Protein AF-0000000078791091 (afdb_homodimer)

Radius of gyration: 24.22 Å; Cα contacts (8 Å, |Δi|>4): 946; chains: 2; bounding box: 52×66×66 Å

InterPro domains:
  IPR000281 Helix-turn-helix protein RpiR [PF01418] (6-74)
  IPR000281 Helix-turn-helix protein RpiR [PS51071] (1-77)
  IPR001347 SIS domain [PF01380] (126-255)
  IPR001347 SIS domain [PS51464] (122-268)
  IPR009057 Homedomain-like superfamily [SSF46689] (2-76)
  IPR035472 RpiR-like, SIS domain [cd05013] (117-257)
  IPR036388 Winged helix-like DNA-binding domain superfamily [G3DSA:1.10.10.10] (5-75)
  IPR046348 SIS domain superfamily [SSF53697] (102-279)
  IPR047640 HTH-type transcriptional regulator RpiR-like [PTHR30514] (2-281)

Nearest PDB structures (foldseek):
  4ivn-assembly1_A  TM=6.731E-01  e=7.038E-18  Vibrio vulnificus YJ016
  7en7-assembly1_A  TM=9.344E-01  e=2.696E-12  Escherichia coli K-12
  7en6-assembly1_D  TM=9.124E-01  e=7.069E-11  Escherichia coli
  3sho-assembly1_B  TM=8.754E-01  e=1.525E-08  Sphaerobacter thermophilus DSM 20745
  3fxa-assembly1_D  TM=8.428E-01  e=2.361E-07  Listeria monocytogenes serotype 4b str. F2365

Sequence (578 aa):
MSVEGNYQSTRGELSEAEKKIVDYVLNHTQDVLTMSVYELAKAAGTSPATVSRAAQRLQFNGYNELKMQLAADLNGEVGEINHQEIQKNESLTTIKTKLKTNATRSLAETVDQINENTVQTIIDLIHRSRQILLFGVGASYLSVQNIAQKWSRLGYACHFSDDLNLFLPVAATADPKHTLTWFISNSGESPEAVLGAKLAKKAGLPVVATTKLGSNALTHYANIVIQTSQPMEAPNRFAATQSLHAQFMLIDILYYAYVSRYYDAAKKQTDDSKAAVTAYKEFMRHGFKMSVEGNYQSTRGELSEAEKKIVDYVLNHTQDVLTMSVYELAKAAGTSPATVSRAAQRLQFNGYNELKMQLAADLNGEVGEINHQEIQKNESLTTIKTKLKTNATRSLAETVDQINENTVQTIIDLIHRSRQILLFGVGASYLSVQNIAQKWSRLGYACHFSDDLNLFLPVAATADPKHTLTWFISNSGESPEAVLGAKLAKKAGLPVVATTKLGSNALTHYANIVIQTSQPMEAPNRFAATQSLHAQFMLIDILYYAYVSRYYDAAKKQTDDSKAAVTAYKEFMRHGFK

pLDDT: mean 88.07, std 13.21, range [36.59, 98.94]

Foldseek 3Di:
DALVVLCVVQVVVADPLLVLLSVCCVVVVVVLLVDFLCRSCVVSVHHSLSQQVSCVSSVHLGSVSNNVSSVCVVVVNPPPPCLPDDDPPDDPVVVVVSLVVLQVSQLVNFVSQFDPVLLVVVLVLLVQAQEEEEEDADPCLVLRVVLCVLVVLLVHHYHYDPDCVVRVVCLLPDDQRHYAYEAEDAALEPPSSLVSLQSSVVSVHAYEYEYARDDHSNVVSHPGYRYGHRRPQDPPHDDDRNSSSGSSSVSVVSSVVSCVVVVPSSVVSNVVVVVVVVVVVVCVVVPVD/DALVVLCVVQVVVADPLLVLLSVCCVVVVVVLLVDFLCRSCVVSVHHSLSQQVSCVSSVHLGSVSNNVSSVCVVVVNPPPPCLPDDDPPDDPVVVVVSLVVLQVSQLVNFVSQFDPVLLVVVLVLLVQAQEEEEEDADPCLVLRVVLCVLVVLLVHHYHYDPDCVVRVVPLLPDDQRHYAYEYEDAALEPPSSLVSLQSSVVSVHAYEYEYARDDHSNVVSHPGYRYGHRRPQDPPHDDDRNSSSGSSSVSVVSSVVSCVVVVPSSVVSNVVVVVVVVVVVVCVVVHVD

Secondary structure (DSSP, 8-state):
--HHHHHHHHGGGS-HHHHHHHHHHHHTHHHHTT--HHHHHHHHTS-HHHHHHHHHHTT-SSHHHHHHHHHHHHHT-----------TT--HHHHHHHHHHHHHHHHHHHHHH--HHHHHHHHHHHHH-SEEEEEE-TTHHHHHHHHHHHHHTTT-EEEEES-HHHHHHHHHHS-TTTEEEEEE-SSS--HHHHHHHHHHHHTT--EEEEEESS--HHHHT-SEEEEE------TT--S--HHHHHHHHHHHHHHHHHHHHTHHHHHHHHHHHHHHHHHHHHHHHH---/--HHHHHHHHGGGS-HHHHHHHHHHHHTHHHHTT--HHHHHHHHTS-HHHHHHHHHHTT-SSHHHHHHHHHHHHTT-----------TT--HHHHHHHHHHHHHHHHHHHHHH--HHHHHHHHHHHHH-SEEEEEE-TTHHHHHHHHHHHHHTTT-EEEEES-HHHHHHHHHTS-TTTEEEEEE-SSS--HHHHHHHHHHHHTT--EEEEEESS--HHHHT-SEEEEE------TT--S--HHHHHHHHHHHHHHHHHHHHTHHHHHHHHHHHHHHHHHHHHHHHH---

Structure (mmCIF, N/CA/C/O backbone):
data_AF-0000000078791091-model_v1
#
loop_
_entity.id
_entity.type
_entity.pdbx_description
1 polymer 'Transcriptional regulator, RpiR family'
#
loop_
_atom_site.group_PDB
_atom_site.id
_atom_site.type_symbol
_atom_site.label_atom_id
_atom_site.label_alt_id
_atom_site.label_comp_id
_atom_site.label_asym_id
_atom_site.label_entity_id
_atom_site.label_seq_id
_atom_site.pdbx_PDB_ins_code
_atom_site.Cartn_x
_atom_site.Cartn_y
_atom_site.Cartn_z
_atom_site.occupancy
_atom_site.B_iso_or_equiv
_atom_site.auth_seq_id
_atom_site.auth_comp_id
_atom_site.auth_asym_id
_atom_site.auth_atom_id
_atom_site.pdbx_PDB_model_num
ATOM 1 N N . MET A 1 1 ? -22.812 17.25 -14.039 1 58.47 1 MET A N 1
ATOM 2 C CA . MET A 1 1 ? -22.984 18.688 -14.156 1 58.47 1 MET A CA 1
ATOM 3 C C . MET A 1 1 ? -21.656 19.391 -14.406 1 58.47 1 MET A C 1
ATOM 5 O O . MET A 1 1 ? -20.609 18.938 -13.922 1 58.47 1 MET A O 1
ATOM 9 N N . SER A 1 2 ? -21.703 20.375 -15.289 1 71.69 2 SER A N 1
ATOM 10 C CA . SER A 1 2 ? -20.516 21.141 -15.641 1 71.69 2 SER A CA 1
ATOM 11 C C . SER A 1 2 ? -19.969 21.906 -14.438 1 71.69 2 SER A C 1
ATOM 13 O O . SER A 1 2 ? -20.641 22.047 -13.43 1 71.69 2 SER A O 1
ATOM 15 N N . VAL A 1 3 ? -18.703 22.234 -14.5 1 82.69 3 VAL A N 1
ATOM 16 C CA . VAL A 1 3 ? -18.109 23.031 -13.422 1 82.69 3 VAL A CA 1
ATOM 17 C C . VAL A 1 3 ? -18.906 24.312 -13.219 1 82.69 3 VAL A C 1
ATOM 19 O O . VAL A 1 3 ? -19.219 24.688 -12.078 1 82.69 3 VAL A O 1
ATOM 22 N N . GLU A 1 4 ? -19.328 24.906 -14.367 1 79.44 4 GLU A N 1
ATOM 23 C CA . GLU A 1 4 ? -20.125 26.125 -14.297 1 79.44 4 GLU A CA 1
ATOM 24 C C . GLU A 1 4 ? -21.5 25.844 -13.695 1 79.44 4 GLU A C 1
ATOM 26 O O . GLU A 1 4 ? -22.016 26.656 -12.898 1 79.44 4 GLU A O 1
ATOM 31 N N . GLY A 1 5 ? -22.031 24.703 -14.164 1 75.19 5 GLY A N 1
ATOM 32 C CA . GLY A 1 5 ? -23.312 24.328 -13.586 1 75.19 5 GLY A CA 1
ATOM 33 C C . GLY A 1 5 ? -23.25 24.141 -12.078 1 75.19 5 GLY A C 1
ATOM 34 O O . GLY A 1 5 ? -24.109 24.656 -11.359 1 75.19 5 GLY A O 1
ATOM 35 N N . ASN A 1 6 ? -22.25 23.469 -11.664 1 79.81 6 ASN A N 1
ATOM 36 C CA . ASN A 1 6 ? -22.062 23.25 -10.234 1 79.81 6 ASN A CA 1
ATOM 37 C C . ASN A 1 6 ? -21.828 24.562 -9.492 1 79.81 6 ASN A C 1
ATOM 39 O O . ASN A 1 6 ? -22.328 24.734 -8.375 1 79.81 6 ASN A O 1
ATOM 43 N N . TYR A 1 7 ? -21.094 25.453 -10.102 1 81.81 7 TYR A N 1
ATOM 44 C CA . TYR A 1 7 ? -20.812 26.766 -9.516 1 81.81 7 TYR A CA 1
ATOM 45 C C . TYR A 1 7 ? -22.109 27.562 -9.336 1 81.81 7 TYR A C 1
ATOM 47 O O . TYR A 1 7 ? -22.344 28.125 -8.258 1 81.81 7 TYR A O 1
ATOM 55 N N . GLN A 1 8 ? -22.906 27.562 -10.297 1 76.25 8 GLN A N 1
ATOM 56 C CA . GLN A 1 8 ? -24.156 28.312 -10.234 1 76.25 8 GLN A CA 1
ATOM 57 C C . GLN A 1 8 ? -25.078 27.75 -9.141 1 76.25 8 GLN A C 1
ATOM 59 O O . GLN A 1 8 ? -25.766 28.5 -8.461 1 76.25 8 GLN A O 1
ATOM 64 N N . SER A 1 9 ? -25 26.453 -9.047 1 73.62 9 SER A N 1
ATOM 65 C CA . SER A 1 9 ? -25.875 25.781 -8.086 1 73.62 9 SER A CA 1
ATOM 66 C C . SER A 1 9 ? -25.375 25.969 -6.656 1 73.62 9 SER A C 1
ATOM 68 O O . SER A 1 9 ? -26.156 25.875 -5.707 1 73.62 9 SER A O 1
ATOM 70 N N . THR A 1 10 ? -24.047 26.281 -6.5 1 77.12 10 THR A N 1
ATOM 71 C CA . THR A 1 10 ? -23.469 26.297 -5.16 1 77.12 10 THR A CA 1
ATOM 72 C C . THR A 1 10 ? -22.922 27.688 -4.82 1 77.12 10 THR A C 1
ATOM 74 O O . THR A 1 10 ? -22.25 27.859 -3.803 1 77.12 10 THR A O 1
ATOM 77 N N . ARG A 1 11 ? -23.141 28.625 -5.617 1 77.44 11 ARG A N 1
ATOM 78 C CA . ARG A 1 11 ? -22.531 29.938 -5.551 1 77.44 11 ARG A CA 1
ATOM 79 C C . ARG A 1 11 ? -22.766 30.578 -4.188 1 77.44 11 ARG A C 1
ATOM 81 O O . ARG A 1 11 ? -21.875 31.25 -3.641 1 77.44 11 ARG A O 1
ATOM 88 N N . GLY A 1 12 ? -23.891 30.375 -3.645 1 76.94 12 GLY A N 1
ATOM 89 C CA . GLY A 1 12 ? -24.25 30.953 -2.365 1 76.94 12 GLY A CA 1
ATOM 90 C C . GLY A 1 12 ? -23.516 30.344 -1.193 1 76.94 12 GLY A C 1
ATOM 91 O O . GLY A 1 12 ? -23.438 30.938 -0.117 1 76.94 12 GLY A O 1
ATOM 92 N N . GLU A 1 13 ? -22.953 29.25 -1.399 1 78.56 13 GLU A N 1
ATOM 93 C CA . GLU A 1 13 ? -22.297 28.516 -0.317 1 78.56 13 GLU A CA 1
ATOM 94 C C . GLU A 1 13 ? -20.797 28.734 -0.322 1 78.56 13 GLU A C 1
ATOM 96 O O . GLU A 1 13 ? -20.094 28.328 0.603 1 78.56 13 GLU A O 1
ATOM 101 N N . LEU A 1 14 ? -20.312 29.438 -1.308 1 86.12 14 LEU A N 1
ATOM 102 C CA . LEU A 1 14 ? -18.875 29.625 -1.462 1 86.12 14 LEU A CA 1
ATOM 103 C C . LEU A 1 14 ? -18.406 30.875 -0.735 1 86.12 14 LEU A C 1
ATOM 105 O O . LEU A 1 14 ? -19.094 31.906 -0.748 1 86.12 14 LEU A O 1
ATOM 109 N N . SER A 1 15 ? -17.328 30.75 -0.074 1 88.19 15 SER A N 1
ATOM 110 C CA . SER A 1 15 ? -16.672 31.938 0.47 1 88.19 15 SER A CA 1
ATOM 111 C C . SER A 1 15 ? -16.141 32.844 -0.643 1 88.19 15 SER A C 1
ATOM 113 O O . SER A 1 15 ? -16.078 32.406 -1.804 1 88.19 15 SER A O 1
ATOM 115 N N . GLU A 1 16 ? -15.852 34.062 -0.206 1 89.69 16 GLU A N 1
ATOM 116 C CA . GLU A 1 16 ? -15.312 35 -1.184 1 89.69 16 GLU A CA 1
ATOM 117 C C . GLU A 1 16 ? -14.023 34.469 -1.811 1 89.69 16 GLU A C 1
ATOM 119 O O . GLU A 1 16 ? -13.812 34.594 -3.018 1 89.69 16 GLU A O 1
ATOM 124 N N . ALA A 1 17 ? -13.242 33.875 -0.992 1 89.69 17 ALA A N 1
ATOM 125 C CA . ALA A 1 17 ? -11.992 33.312 -1.485 1 89.69 17 ALA A CA 1
ATOM 126 C C . ALA A 1 17 ? -12.25 32.156 -2.445 1 89.69 17 ALA A C 1
ATOM 128 O O . ALA A 1 17 ? -11.578 32.031 -3.469 1 89.69 17 ALA A O 1
ATOM 129 N N . GLU A 1 18 ? -13.195 31.375 -2.18 1 91.62 18 GLU A N 1
ATOM 130 C CA . GLU A 1 18 ? -13.562 30.25 -3.033 1 91.62 18 GLU A CA 1
ATOM 131 C C . GLU A 1 18 ? -14.156 30.734 -4.355 1 91.62 18 GLU A C 1
ATOM 133 O O . GLU A 1 18 ? -13.883 30.156 -5.41 1 91.62 18 GLU A O 1
ATOM 138 N N . LYS A 1 19 ? -14.922 31.75 -4.195 1 90.38 19 LYS A N 1
ATOM 139 C CA . LYS A 1 19 ? -15.484 32.344 -5.406 1 90.38 19 LYS A CA 1
ATOM 140 C C . LYS A 1 19 ? -14.391 32.812 -6.344 1 90.38 19 LYS A C 1
ATOM 142 O O . LYS A 1 19 ? -14.484 32.656 -7.562 1 90.38 19 LYS A O 1
ATOM 147 N N . LYS A 1 20 ? -13.438 33.375 -5.777 1 91.19 20 LYS A N 1
ATOM 148 C CA . LYS A 1 20 ? -12.312 33.875 -6.57 1 91.19 20 LYS A CA 1
ATOM 149 C C . LYS A 1 20 ? -11.664 32.719 -7.348 1 91.19 20 LYS A C 1
ATOM 151 O O . LYS A 1 20 ? -11.305 32.875 -8.516 1 91.19 20 LYS A O 1
ATOM 156 N N . ILE A 1 21 ? -11.516 31.656 -6.73 1 92.62 21 ILE A N 1
ATOM 157 C CA . ILE A 1 21 ? -10.914 30.484 -7.348 1 92.62 21 ILE A CA 1
ATOM 158 C C . ILE A 1 21 ? -11.781 30.016 -8.516 1 92.62 21 ILE A C 1
ATOM 160 O O . ILE A 1 21 ? -11.273 29.781 -9.617 1 92.62 21 ILE A O 1
ATOM 164 N N . VAL A 1 22 ? -13.023 29.844 -8.211 1 90.19 22 VAL A N 1
ATOM 165 C CA . VAL A 1 22 ? -13.938 29.328 -9.219 1 90.19 22 VAL A CA 1
ATOM 166 C C . VAL A 1 22 ? -13.992 30.297 -10.406 1 90.19 22 VAL A C 1
ATOM 168 O O . VAL A 1 22 ? -14 29.875 -11.562 1 90.19 22 VAL A O 1
ATOM 171 N N . ASP A 1 23 ? -14.047 31.562 -10.07 1 89.69 23 ASP A N 1
ATOM 172 C CA . ASP A 1 23 ? -14.023 32.594 -11.125 1 89.69 23 ASP A CA 1
ATOM 173 C C . ASP A 1 23 ? -12.766 32.438 -11.977 1 89.69 23 ASP A C 1
ATOM 175 O O . ASP A 1 23 ? -12.836 32.531 -13.211 1 89.69 23 ASP A O 1
ATOM 179 N N . TYR A 1 24 ? -11.734 32.281 -11.297 1 92.31 24 TYR A N 1
ATOM 180 C CA . TYR A 1 24 ? -10.484 32.094 -12.039 1 92.31 24 TYR A CA 1
ATOM 181 C C . TYR A 1 24 ? -10.539 30.875 -12.93 1 92.31 24 TYR A C 1
ATOM 183 O O . TYR A 1 24 ? -10.148 30.922 -14.094 1 92.31 24 TYR A O 1
ATOM 191 N N . VAL A 1 25 ? -10.977 29.75 -12.359 1 91.31 25 VAL A N 1
ATOM 192 C CA . VAL A 1 25 ? -11.078 28.484 -13.062 1 91.31 25 VAL A CA 1
ATOM 193 C C . VAL A 1 25 ? -11.938 28.641 -14.312 1 91.31 25 VAL A C 1
ATOM 195 O O . VAL A 1 25 ? -11.57 28.172 -15.391 1 91.31 25 VAL A O 1
ATOM 198 N N . LEU A 1 26 ? -12.992 29.312 -14.148 1 86.81 26 LEU A N 1
ATOM 199 C CA . LEU A 1 26 ? -13.945 29.438 -15.242 1 86.81 26 LEU A CA 1
ATOM 200 C C . LEU A 1 26 ? -13.445 30.453 -16.281 1 86.81 26 LEU A C 1
ATOM 202 O O . LEU A 1 26 ? -13.711 30.297 -17.469 1 86.81 26 LEU A O 1
ATOM 206 N N . ASN A 1 27 ? -12.703 31.406 -15.828 1 87.56 27 ASN A N 1
ATOM 207 C CA . ASN A 1 27 ? -12.234 32.469 -16.719 1 87.56 27 ASN A CA 1
ATOM 208 C C . ASN A 1 27 ? -10.914 32.062 -17.391 1 87.56 27 ASN A C 1
ATOM 210 O O . ASN A 1 27 ? -10.539 32.656 -18.422 1 87.56 27 ASN A O 1
ATOM 214 N N . HIS A 1 28 ? -10.188 31.156 -16.812 1 88.25 28 HIS A N 1
ATOM 215 C CA . HIS A 1 28 ? -8.898 30.719 -17.344 1 88.25 28 HIS A CA 1
ATOM 216 C C . HIS A 1 28 ? -8.852 29.203 -17.484 1 88.25 28 HIS A C 1
ATOM 218 O O . HIS A 1 28 ? -7.898 28.562 -17.047 1 88.25 28 HIS A O 1
ATOM 224 N N . THR A 1 29 ? -9.898 28.656 -18.016 1 84 29 THR A N 1
ATOM 225 C CA . THR A 1 29 ? -10.141 27.219 -18.094 1 84 29 THR A CA 1
ATOM 226 C C . THR A 1 29 ? -8.945 26.5 -18.719 1 84 29 THR A C 1
ATOM 228 O O . THR A 1 29 ? -8.438 25.531 -18.172 1 84 29 THR A O 1
ATOM 231 N N . GLN A 1 30 ? -8.422 27 -19.781 1 77.5 30 GLN A N 1
ATOM 232 C CA . GLN A 1 30 ? -7.328 26.359 -20.5 1 77.5 30 GLN A CA 1
ATOM 233 C C . GLN A 1 30 ? -6.047 26.359 -19.672 1 77.5 30 GLN A C 1
ATOM 235 O O . GLN A 1 30 ? -5.324 25.359 -19.641 1 77.5 30 GLN A O 1
ATOM 240 N N . ASP A 1 31 ? -5.809 27.453 -19.047 1 84.88 31 ASP A N 1
ATOM 241 C CA . ASP A 1 31 ? -4.617 27.562 -18.219 1 84.88 31 ASP A CA 1
ATOM 242 C C . ASP A 1 31 ? -4.699 26.625 -17.016 1 84.88 31 ASP A C 1
ATOM 244 O O . ASP A 1 31 ? -3.719 25.969 -16.672 1 84.88 31 ASP A O 1
ATOM 248 N N . VAL A 1 32 ? -5.891 26.578 -16.469 1 87.06 32 VAL A N 1
ATOM 249 C CA . VAL A 1 32 ? -6.102 25.828 -15.242 1 87.06 32 VAL A CA 1
ATOM 250 C C . VAL A 1 32 ? -5.859 24.344 -15.492 1 87.06 32 VAL A C 1
ATOM 252 O O . VAL A 1 32 ? -5.352 23.625 -14.625 1 87.06 32 VAL A O 1
ATOM 255 N N . LEU A 1 33 ? -6.098 23.953 -16.688 1 78.06 33 LEU A N 1
ATOM 256 C CA . LEU A 1 33 ? -5.961 22.547 -17.031 1 78.06 33 LEU A CA 1
ATOM 257 C C . LEU A 1 33 ? -4.508 22.094 -16.906 1 78.06 33 LEU A C 1
ATOM 259 O O . LEU A 1 33 ? -4.234 20.906 -16.688 1 78.06 33 LEU A O 1
ATOM 263 N N . THR A 1 34 ? -3.619 23.047 -16.875 1 72.25 34 THR A N 1
ATOM 264 C CA . THR A 1 34 ? -2.203 22.719 -16.797 1 72.25 34 THR A CA 1
ATOM 265 C C . THR A 1 34 ? -1.631 23.109 -15.445 1 72.25 34 THR A C 1
ATOM 267 O O . THR A 1 34 ? -0.445 22.891 -15.18 1 72.25 34 THR A O 1
ATOM 270 N N . MET A 1 35 ? -2.477 23.641 -14.594 1 78.38 35 MET A N 1
ATOM 271 C CA . MET A 1 35 ? -2.004 24.141 -13.305 1 78.38 35 MET A CA 1
ATOM 272 C C . MET A 1 35 ? -2.09 23.062 -12.234 1 78.38 35 MET A C 1
ATOM 274 O O . MET A 1 35 ? -3.051 22.297 -12.195 1 78.38 35 MET A O 1
ATOM 278 N N . SER A 1 36 ? -1.01 23.062 -11.508 1 77.38 36 SER A N 1
ATOM 279 C CA . SER A 1 36 ? -1.135 22.344 -10.242 1 77.38 36 SER A CA 1
ATOM 280 C C . SER A 1 36 ? -2.02 23.094 -9.258 1 77.38 36 SER A C 1
ATOM 282 O O . SER A 1 36 ? -2.369 24.266 -9.492 1 77.38 36 SER A O 1
ATOM 284 N N . VAL A 1 37 ? -2.396 22.344 -8.195 1 82 37 VAL A N 1
ATOM 285 C CA . VAL A 1 37 ? -3.201 22.969 -7.148 1 82 37 VAL A CA 1
ATOM 286 C C . VAL A 1 37 ? -2.459 24.172 -6.578 1 82 37 VAL A C 1
ATOM 288 O O . VAL A 1 37 ? -3.068 25.203 -6.277 1 82 37 VAL A O 1
ATOM 291 N N . TYR A 1 38 ? -1.165 24.047 -6.484 1 78.94 38 TYR A N 1
ATOM 292 C CA . TYR A 1 38 ? -0.345 25.141 -5.957 1 78.94 38 TYR A CA 1
ATOM 293 C C . TYR A 1 38 ? -0.32 26.312 -6.918 1 78.94 38 TYR A C 1
ATOM 295 O O . TYR A 1 38 ? -0.444 27.469 -6.5 1 78.94 38 TYR A O 1
ATOM 303 N N . GLU A 1 39 ? -0.221 26.016 -8.125 1 81.38 39 GLU A N 1
ATOM 304 C CA . GLU A 1 39 ? -0.18 27.062 -9.141 1 81.38 39 GLU A CA 1
ATOM 305 C C . GLU A 1 39 ? -1.512 27.797 -9.219 1 81.38 39 GLU A C 1
ATOM 307 O O . GLU A 1 39 ? -1.539 29.031 -9.336 1 81.38 39 GLU A O 1
ATOM 312 N N . LEU A 1 40 ? -2.584 27.047 -9.141 1 89.31 40 LEU A N 1
ATOM 313 C CA . LEU A 1 40 ? -3.895 27.672 -9.148 1 89.31 40 LEU A CA 1
ATOM 314 C C . LEU A 1 40 ? -4.086 28.547 -7.918 1 89.31 40 LEU A C 1
ATOM 316 O O . LEU A 1 40 ? -4.602 29.672 -8.016 1 89.31 40 LEU A O 1
ATOM 320 N N . ALA A 1 41 ? -3.635 28.016 -6.812 1 89.56 41 ALA A N 1
ATOM 321 C CA . ALA A 1 41 ? -3.74 28.766 -5.574 1 89.56 41 ALA A CA 1
ATOM 322 C C . ALA A 1 41 ? -3 30.109 -5.684 1 89.56 41 ALA A C 1
ATOM 324 O O . ALA A 1 41 ? -3.547 31.156 -5.348 1 89.56 41 ALA A O 1
ATOM 325 N N . LYS A 1 42 ? -1.871 30.016 -6.176 1 87.88 42 LYS A N 1
ATOM 326 C CA . LYS A 1 42 ? -1.057 31.203 -6.367 1 87.88 42 LYS A CA 1
ATOM 327 C C . LYS A 1 42 ? -1.716 32.188 -7.352 1 87.88 42 LYS A C 1
ATOM 329 O O . LYS A 1 42 ? -1.794 33.375 -7.09 1 87.88 42 LYS A O 1
ATOM 334 N N . ALA A 1 43 ? -2.193 31.688 -8.367 1 89.69 43 ALA A N 1
ATOM 335 C CA . ALA A 1 43 ? -2.803 32.5 -9.422 1 89.69 43 ALA A CA 1
ATOM 336 C C . ALA A 1 43 ? -4.074 33.188 -8.922 1 89.69 43 ALA A C 1
ATOM 338 O O . ALA A 1 43 ? -4.375 34.312 -9.312 1 89.69 43 ALA A O 1
ATOM 339 N N . ALA A 1 44 ? -4.773 32.469 -8.055 1 90.88 44 ALA A N 1
ATOM 340 C CA . ALA A 1 44 ? -6.039 33 -7.543 1 90.88 44 ALA A CA 1
ATOM 341 C C . ALA A 1 44 ? -5.824 33.781 -6.258 1 90.88 44 ALA A C 1
ATOM 343 O O . ALA A 1 44 ? -6.77 34.344 -5.703 1 90.88 44 ALA A O 1
ATOM 344 N N . GLY A 1 45 ? -4.602 33.812 -5.777 1 89.19 45 GLY A N 1
ATOM 345 C CA . GLY A 1 45 ? -4.289 34.531 -4.566 1 89.19 45 GLY A CA 1
ATOM 346 C C . GLY A 1 45 ? -4.832 33.875 -3.311 1 89.19 45 GLY A C 1
ATOM 347 O O . GLY A 1 45 ? -5.336 34.562 -2.418 1 89.19 45 GLY A O 1
ATOM 348 N N . THR A 1 46 ? -4.875 32.625 -3.438 1 89.12 46 THR A N 1
ATOM 349 C CA . THR A 1 46 ? -5.41 31.875 -2.301 1 89.12 46 THR A CA 1
ATOM 350 C C . THR A 1 46 ? -4.449 30.766 -1.887 1 89.12 46 THR A C 1
ATOM 352 O O . THR A 1 46 ? -3.256 30.828 -2.184 1 89.12 46 THR A O 1
ATOM 355 N N . SER A 1 47 ? -4.938 29.75 -1.103 1 85 47 SER A N 1
ATOM 356 C CA . SER A 1 47 ? -4.141 28.609 -0.642 1 85 47 SER A CA 1
ATOM 357 C C . SER A 1 47 ? -4.594 27.312 -1.297 1 85 47 SER A C 1
ATOM 359 O O . SER A 1 47 ? -5.73 27.203 -1.766 1 85 47 SER A O 1
ATOM 361 N N . PRO A 1 48 ? -3.633 26.406 -1.432 1 83 48 PRO A N 1
ATOM 362 C CA . PRO A 1 48 ? -4.043 25.109 -1.948 1 83 48 PRO A CA 1
ATOM 363 C C . PRO A 1 48 ? -5.23 24.516 -1.186 1 83 48 PRO A C 1
ATOM 365 O O . PRO A 1 48 ? -6.109 23.891 -1.789 1 83 48 PRO A O 1
ATOM 368 N N . ALA A 1 49 ? -5.27 24.812 0.105 1 79.5 49 ALA A N 1
ATOM 369 C CA . ALA A 1 49 ? -6.406 24.344 0.898 1 79.5 49 ALA A CA 1
ATOM 370 C C . ALA A 1 49 ? -7.707 24.984 0.426 1 79.5 49 ALA A C 1
ATOM 372 O O . ALA A 1 49 ? -8.742 24.328 0.353 1 79.5 49 ALA A O 1
ATOM 373 N N . THR A 1 50 ? -7.629 26.188 0.111 1 86.25 50 THR A N 1
ATOM 374 C CA . THR A 1 50 ? -8.797 26.906 -0.374 1 86.25 50 THR A CA 1
ATOM 375 C C . THR A 1 50 ? -9.234 26.391 -1.737 1 86.25 50 THR A C 1
ATOM 377 O O . THR A 1 50 ? -10.43 26.297 -2.018 1 86.25 50 THR A O 1
ATOM 380 N N . VAL A 1 51 ? -8.281 26.031 -2.582 1 89.06 51 VAL A N 1
ATOM 381 C CA . VAL A 1 51 ? -8.602 25.453 -3.883 1 89.06 51 VAL A CA 1
ATOM 382 C C . VAL A 1 51 ? -9.344 24.141 -3.691 1 89.06 51 VAL A C 1
ATOM 384 O O . VAL A 1 51 ? -10.375 23.906 -4.32 1 89.06 51 VAL A O 1
ATOM 387 N N . SER A 1 52 ? -8.812 23.375 -2.832 1 82.56 52 SER A N 1
ATOM 388 C CA . SER A 1 52 ? -9.43 22.094 -2.555 1 82.56 52 SER A CA 1
ATOM 389 C C . SER A 1 52 ? -10.844 22.25 -2.002 1 82.56 52 SER A C 1
ATOM 391 O O . SER A 1 52 ? -11.758 21.531 -2.4 1 82.56 52 SER A O 1
ATOM 393 N N . ARG A 1 53 ? -11.062 23.203 -1.151 1 81.56 53 ARG A N 1
ATOM 394 C CA . ARG A 1 53 ? -12.383 23.484 -0.595 1 81.56 53 ARG A CA 1
ATOM 395 C C . ARG A 1 53 ? -13.344 23.969 -1.676 1 81.56 53 ARG A C 1
ATOM 397 O O . ARG A 1 53 ? -14.508 23.578 -1.701 1 81.56 53 ARG A O 1
ATOM 404 N N . ALA A 1 54 ? -12.828 24.844 -2.488 1 88.06 54 ALA A N 1
ATOM 405 C CA . ALA A 1 54 ? -13.656 25.344 -3.592 1 88.06 54 ALA A CA 1
ATOM 406 C C . ALA A 1 54 ? -14.125 24.188 -4.477 1 88.06 54 ALA A C 1
ATOM 408 O O . ALA A 1 54 ? -15.297 24.141 -4.855 1 88.06 54 ALA A O 1
ATOM 409 N N . ALA A 1 55 ? -13.188 23.344 -4.73 1 86.69 55 ALA A N 1
ATOM 410 C CA . ALA A 1 55 ? -13.539 22.203 -5.559 1 86.69 55 ALA A CA 1
ATOM 411 C C . ALA A 1 55 ? -14.609 21.344 -4.891 1 86.69 55 ALA A C 1
ATOM 413 O O . ALA A 1 55 ? -15.578 20.922 -5.535 1 86.69 55 ALA A O 1
ATOM 414 N N . GLN A 1 56 ? -14.508 21.141 -3.602 1 80.56 56 GLN A N 1
ATOM 415 C CA . GLN A 1 56 ? -15.469 20.344 -2.846 1 80.56 56 GLN A CA 1
ATOM 416 C C . GLN A 1 56 ? -16.844 21.016 -2.814 1 80.56 56 GLN A C 1
ATOM 418 O O . GLN A 1 56 ? -17.859 20.359 -2.98 1 80.56 56 GLN A O 1
ATOM 423 N N . ARG A 1 57 ? -16.766 22.203 -2.59 1 80.31 57 ARG A N 1
ATOM 424 C CA . ARG A 1 57 ? -18.016 22.953 -2.568 1 80.31 57 ARG A CA 1
ATOM 425 C C . ARG A 1 57 ? -18.719 22.906 -3.924 1 80.31 57 ARG A C 1
ATOM 427 O O . ARG A 1 57 ? -19.953 22.922 -3.998 1 80.31 57 ARG A O 1
ATOM 434 N N . LEU A 1 58 ? -17.922 22.766 -4.926 1 80.94 58 LEU A N 1
ATOM 435 C CA . LEU A 1 58 ? -18.453 22.625 -6.277 1 80.94 58 LEU A CA 1
ATOM 436 C C . LEU A 1 58 ? -18.859 21.188 -6.555 1 80.94 58 LEU A C 1
ATOM 438 O O . LEU A 1 58 ? -19.125 20.812 -7.699 1 80.94 58 LEU A O 1
ATOM 442 N N . GLN A 1 59 ? -18.719 20.406 -5.535 1 70.81 59 GLN A N 1
ATOM 443 C CA . GLN A 1 59 ? -19.188 19.016 -5.57 1 70.81 59 GLN A CA 1
ATOM 444 C C . GLN A 1 59 ? -18.219 18.125 -6.348 1 70.81 59 GLN A C 1
ATOM 446 O O . GLN A 1 59 ? -18.641 17.219 -7.051 1 70.81 59 GLN A O 1
ATOM 451 N N . PHE A 1 60 ? -17.078 18.703 -6.375 1 76.94 60 PHE A N 1
ATOM 452 C CA . PHE A 1 60 ? -16 17.859 -6.895 1 76.94 60 PHE A CA 1
ATOM 453 C C . PHE A 1 60 ? -15.164 17.297 -5.758 1 76.94 60 PHE A C 1
ATOM 455 O O . PHE A 1 60 ? -15.016 17.922 -4.711 1 76.94 60 PHE A O 1
ATOM 462 N N . ASN A 1 61 ? -14.695 16.156 -6.02 1 63.66 61 ASN A N 1
ATOM 463 C CA . ASN A 1 61 ? -13.922 15.508 -4.969 1 63.66 61 ASN A CA 1
ATOM 464 C C . ASN A 1 61 ? -12.57 16.188 -4.758 1 63.66 61 ASN A C 1
ATOM 466 O O . ASN A 1 61 ? -11.891 15.914 -3.768 1 63.66 61 ASN A O 1
ATOM 470 N N . GLY A 1 62 ? -12.156 17.047 -5.66 1 71.81 62 GLY A N 1
ATOM 471 C CA . GLY A 1 62 ? -10.891 17.766 -5.609 1 71.81 62 GLY A CA 1
ATOM 472 C C . GLY A 1 62 ? -10.602 18.547 -6.875 1 71.81 62 GLY A C 1
ATOM 473 O O . GLY A 1 62 ? -11.438 18.609 -7.781 1 71.81 62 GLY A O 1
ATOM 474 N N . TYR A 1 63 ? -9.438 19.172 -6.785 1 80.81 63 TYR A N 1
ATOM 475 C CA . TYR A 1 63 ? -9.031 20.031 -7.891 1 80.81 63 TYR A CA 1
ATOM 476 C C . TYR A 1 63 ? -8.883 19.234 -9.18 1 80.81 63 TYR A C 1
ATOM 478 O O . TYR A 1 63 ? -9.273 19.688 -10.25 1 80.81 63 TYR A O 1
ATOM 486 N N . ASN A 1 64 ? -8.398 18.047 -9.016 1 72.06 64 ASN A N 1
ATOM 487 C CA . ASN A 1 64 ? -8.195 17.25 -10.227 1 72.06 64 ASN A CA 1
ATOM 488 C C . ASN A 1 64 ? -9.523 16.906 -10.898 1 72.06 64 ASN A C 1
ATOM 490 O O . ASN A 1 64 ? -9.641 16.984 -12.117 1 72.06 64 ASN A O 1
ATOM 494 N N . GLU A 1 65 ? -10.492 16.469 -10.039 1 72.31 65 GLU A N 1
ATOM 495 C CA . GLU A 1 65 ? -11.812 16.219 -10.609 1 72.31 65 GLU A CA 1
ATOM 496 C C . GLU A 1 65 ? -12.391 17.484 -11.234 1 72.31 65 GLU A C 1
ATOM 498 O O . GLU A 1 65 ? -13.016 17.422 -12.297 1 72.31 65 GLU A O 1
ATOM 503 N N . LEU A 1 66 ? -12.234 18.531 -10.453 1 81 66 LEU A N 1
ATOM 504 C CA . LEU A 1 66 ? -12.664 19.812 -11 1 81 66 LEU A CA 1
ATOM 505 C C . LEU A 1 66 ? -12.016 20.062 -12.359 1 81 66 LEU A C 1
ATOM 507 O O . LEU A 1 66 ? -12.695 20.438 -13.32 1 81 66 LEU A O 1
ATOM 511 N N . LYS A 1 67 ? -10.766 19.734 -12.375 1 79.75 67 LYS A N 1
ATOM 512 C CA . LYS A 1 67 ? -10.023 19.938 -13.617 1 79.75 67 LYS A CA 1
ATOM 513 C C . LYS A 1 67 ? -10.531 19 -14.719 1 79.75 67 LYS A C 1
ATOM 515 O O . LYS A 1 67 ? -10.688 19.422 -15.867 1 79.75 67 LYS A O 1
ATOM 520 N N . MET A 1 68 ? -10.727 17.812 -14.375 1 72.31 68 MET A N 1
ATOM 521 C CA . MET A 1 68 ? -11.234 16.844 -15.344 1 72.31 68 MET A CA 1
ATOM 522 C C . MET A 1 68 ? -12.594 17.266 -15.883 1 72.31 68 MET A C 1
ATOM 524 O O . MET A 1 68 ? -12.836 17.203 -17.078 1 72.31 68 MET A O 1
ATOM 528 N N . GLN A 1 69 ? -13.414 17.531 -14.859 1 74.25 69 GLN A N 1
ATOM 529 C CA . GLN A 1 69 ? -14.719 18.016 -15.297 1 74.25 69 GLN A CA 1
ATOM 530 C C . GLN A 1 69 ? -14.586 19.266 -16.156 1 74.25 69 GLN A C 1
ATOM 532 O O . GLN A 1 69 ? -15.32 19.438 -17.141 1 74.25 69 GLN A O 1
ATOM 537 N N . LEU A 1 70 ? -13.719 20.047 -15.75 1 80.44 70 LEU A N 1
ATOM 538 C CA . LEU A 1 70 ? -13.453 21.266 -16.516 1 80.44 70 LEU A CA 1
ATOM 539 C C . LEU A 1 70 ? -13.031 20.938 -17.938 1 80.44 70 LEU A C 1
ATOM 541 O O . LEU A 1 70 ? -13.492 21.562 -18.891 1 80.44 70 LEU A O 1
ATOM 545 N N . ALA A 1 71 ? -12.156 19.969 -18.078 1 72.5 71 ALA A N 1
ATOM 546 C CA . ALA A 1 71 ? -11.719 19.516 -19.391 1 72.5 71 ALA A CA 1
ATOM 547 C C . ALA A 1 71 ? -12.883 18.953 -20.203 1 72.5 71 ALA A C 1
ATOM 549 O O . ALA A 1 71 ? -13.016 19.234 -21.406 1 72.5 71 ALA A O 1
ATOM 550 N N . ALA A 1 72 ? -13.609 18.078 -19.469 1 69.25 72 ALA A N 1
ATOM 551 C CA . ALA A 1 72 ? -14.789 17.516 -20.109 1 69.25 72 ALA A CA 1
ATOM 552 C C . ALA A 1 72 ? -15.742 18.609 -20.578 1 69.25 72 ALA A C 1
ATOM 554 O O . ALA A 1 72 ? -16.281 18.547 -21.688 1 69.25 72 ALA A O 1
ATOM 555 N N . ASP A 1 73 ? -15.984 19.469 -19.672 1 72.06 73 ASP A N 1
ATOM 556 C CA . ASP A 1 73 ? -16.859 20.594 -20 1 72.06 73 ASP A CA 1
ATOM 557 C C . ASP A 1 73 ? -16.359 21.344 -21.219 1 72.06 73 ASP A C 1
ATOM 559 O O . ASP A 1 73 ? -17.156 21.812 -22.047 1 72.06 73 ASP A O 1
ATOM 563 N N . LEU A 1 74 ? -15.102 21.469 -21.234 1 68.25 74 LEU A N 1
ATOM 564 C CA . LEU A 1 74 ? -14.492 22.188 -22.344 1 68.25 74 LEU A CA 1
ATOM 565 C C . LEU A 1 74 ? -14.695 21.422 -23.656 1 68.25 74 LEU A C 1
ATOM 567 O O . LEU A 1 74 ? -14.891 22.031 -24.719 1 68.25 74 LEU A O 1
ATOM 571 N N . ASN A 1 75 ? -14.57 20.141 -23.469 1 60.47 75 ASN A N 1
ATOM 572 C CA . ASN A 1 75 ? -14.68 19.312 -24.672 1 60.47 75 ASN A CA 1
ATOM 573 C C . ASN A 1 75 ? -16.125 18.906 -24.938 1 60.47 75 ASN A C 1
ATOM 575 O O . ASN A 1 75 ? -16.406 18.156 -25.875 1 60.47 75 ASN A O 1
ATOM 579 N N . GLY A 1 76 ? -17.125 19.422 -24.266 1 55.16 76 GLY A N 1
ATOM 580 C CA . GLY A 1 76 ? -18.531 19.109 -24.484 1 55.16 76 GLY A CA 1
ATOM 581 C C . GLY A 1 76 ? -18.891 17.703 -24.016 1 55.16 76 GLY A C 1
ATOM 582 O O . GLY A 1 76 ? -19.969 17.203 -24.344 1 55.16 76 GLY A O 1
ATOM 583 N N . GLU A 1 77 ? -18.094 16.922 -23.562 1 42.97 77 GLU A N 1
ATOM 584 C CA . GLU A 1 77 ? -18.391 15.57 -23.109 1 42.97 77 GLU A CA 1
ATOM 585 C C . GLU A 1 77 ? -18.953 15.578 -21.688 1 42.97 77 GLU A C 1
ATOM 587 O O . GLU A 1 77 ? -18.312 16.062 -20.75 1 42.97 77 GLU A O 1
ATOM 592 N N . VAL A 1 78 ? -20.297 15.773 -21.594 1 38.5 78 VAL A N 1
ATOM 593 C CA . VAL A 1 78 ? -21.047 15.703 -20.344 1 38.5 78 VAL A CA 1
ATOM 594 C C . VAL A 1 78 ? -20.734 14.391 -19.625 1 38.5 78 VAL A C 1
ATOM 596 O O . VAL A 1 78 ? -21.641 13.602 -19.344 1 38.5 78 VAL A O 1
ATOM 599 N N . GLY A 1 79 ? -19.969 13.469 -20.125 1 36.59 79 GLY A N 1
ATOM 600 C CA . GLY A 1 79 ? -19.953 12.203 -19.406 1 36.59 79 GLY A CA 1
ATOM 601 C C . GLY A 1 79 ? -19.578 12.336 -17.953 1 36.59 79 GLY A C 1
ATOM 602 O O . GLY A 1 79 ? -18.641 13.078 -17.609 1 36.59 79 GLY A O 1
ATOM 603 N N . GLU A 1 80 ? -20.469 12.203 -17.062 1 39.28 80 GLU A N 1
ATOM 604 C CA . GLU A 1 80 ? -20.344 12.039 -15.617 1 39.28 80 GLU A CA 1
ATOM 605 C C . GLU A 1 80 ? -19.047 11.328 -15.25 1 39.28 80 GLU A C 1
ATOM 607 O O . GLU A 1 80 ? -18.734 10.258 -15.789 1 39.28 80 GLU A O 1
ATOM 612 N N . ILE A 1 81 ? -17.984 11.938 -15.195 1 39.75 81 ILE A N 1
ATOM 613 C CA . ILE A 1 81 ? -16.922 11.227 -14.477 1 39.75 81 ILE A CA 1
ATOM 614 C C . ILE A 1 81 ? -17.547 10.281 -13.453 1 39.75 81 ILE A C 1
ATOM 616 O O . ILE A 1 81 ? -18.094 10.719 -12.445 1 39.75 81 ILE A O 1
ATOM 620 N N . ASN A 1 82 ? -18.328 9.398 -13.789 1 39.75 82 ASN A N 1
ATOM 621 C CA . ASN A 1 82 ? -18.859 8.367 -12.906 1 39.75 82 ASN A CA 1
ATOM 622 C C . ASN A 1 82 ? -17.797 7.84 -11.953 1 39.75 82 ASN A C 1
ATOM 624 O O . ASN A 1 82 ? -17.062 6.914 -12.289 1 39.75 82 ASN A O 1
ATOM 628 N N . HIS A 1 83 ? -17 8.641 -11.383 1 49.72 83 HIS A N 1
ATOM 629 C CA . HIS A 1 83 ? -16.234 8.203 -10.227 1 49.72 83 HIS A CA 1
ATOM 630 C C . HIS A 1 83 ? -16.922 7.043 -9.516 1 49.72 83 HIS A C 1
ATOM 632 O O . HIS A 1 83 ? -17.328 7.176 -8.359 1 49.72 83 HIS A O 1
ATOM 638 N N . GLN A 1 84 ? -17.859 6.254 -10.242 1 52.88 84 GLN A N 1
ATOM 639 C CA . GLN A 1 84 ? -18.969 5.375 -9.906 1 52.88 84 GLN A CA 1
ATOM 640 C C . GLN A 1 84 ? -18.5 4.18 -9.078 1 52.88 84 GLN A C 1
ATOM 642 O O . GLN A 1 84 ? -17.406 3.666 -9.289 1 52.88 84 GLN A O 1
ATOM 647 N N . GLU A 1 85 ? -19.172 4.016 -8.016 1 64.75 85 GLU A N 1
ATOM 648 C CA . GLU A 1 85 ? -19.391 2.854 -7.16 1 64.75 85 GLU A CA 1
ATOM 649 C C . GLU A 1 85 ? -19.375 1.562 -7.973 1 64.75 85 GLU A C 1
ATOM 651 O O . GLU A 1 85 ? -19.828 1.541 -9.125 1 64.75 85 GLU A O 1
ATOM 656 N N . ILE A 1 86 ? -18.531 0.702 -7.551 1 84.31 86 ILE A N 1
ATOM 657 C CA . ILE A 1 86 ? -18.625 -0.624 -8.156 1 84.31 86 ILE A CA 1
ATOM 658 C C . ILE A 1 86 ? -20.078 -1.031 -8.312 1 84.31 86 ILE A C 1
ATOM 660 O O . ILE A 1 86 ? -20.891 -0.806 -7.41 1 84.31 86 ILE A O 1
ATOM 664 N N . GLN A 1 87 ? -20.406 -1.475 -9.508 1 86.31 87 GLN A N 1
ATOM 665 C CA . GLN A 1 87 ? -21.766 -1.902 -9.805 1 86.31 87 GLN A CA 1
ATOM 666 C C . GLN A 1 87 ? -21.891 -3.422 -9.742 1 86.31 87 GLN A C 1
ATOM 668 O O . GLN A 1 87 ? -20.891 -4.137 -9.891 1 86.31 87 GLN A O 1
ATOM 673 N N . LYS A 1 88 ? -23.188 -3.879 -9.508 1 92.44 88 LYS A N 1
ATOM 674 C CA . LYS A 1 88 ? -23.5 -5.309 -9.531 1 92.44 88 LYS A CA 1
ATOM 675 C C . LYS A 1 88 ? -23.203 -5.91 -10.898 1 92.44 88 LYS A C 1
ATOM 677 O O . LYS A 1 88 ? -23.594 -5.355 -11.93 1 92.44 88 LYS A O 1
ATOM 682 N N . ASN A 1 89 ? -22.375 -6.941 -10.93 1 93.44 89 ASN A N 1
ATOM 683 C CA . ASN A 1 89 ? -22.047 -7.734 -12.109 1 93.44 89 ASN A CA 1
ATOM 684 C C . ASN A 1 89 ? -21.344 -6.891 -13.172 1 93.44 89 ASN A C 1
ATOM 686 O O . ASN A 1 89 ? -21.625 -7.031 -14.359 1 93.44 89 ASN A O 1
ATOM 690 N N . GLU A 1 90 ? -20.641 -6.008 -12.711 1 92.56 90 GLU A N 1
ATOM 691 C CA . GLU A 1 90 ? -19.797 -5.203 -13.594 1 92.56 90 GLU A CA 1
ATOM 692 C C . GLU A 1 90 ? -18.703 -6.055 -14.242 1 92.56 90 GLU A C 1
ATOM 694 O O . GLU A 1 90 ? -18.188 -6.984 -13.625 1 92.56 90 GLU A O 1
ATOM 699 N N . SER A 1 91 ? -18.359 -5.793 -15.469 1 94.5 91 SER A N 1
ATOM 700 C CA . SER A 1 91 ? -17.312 -6.559 -16.141 1 94.5 91 SER A CA 1
ATOM 701 C C . SER A 1 91 ? -15.953 -6.324 -15.5 1 94.5 91 SER A C 1
ATOM 703 O O . SER A 1 91 ? -15.68 -5.238 -14.984 1 94.5 91 SER A O 1
ATOM 705 N N . LEU A 1 92 ? -15.102 -7.309 -15.602 1 94.75 92 LEU A N 1
ATOM 706 C CA . LEU A 1 92 ? -13.758 -7.172 -15.062 1 94.75 92 LEU A CA 1
ATOM 707 C C . LEU A 1 92 ? -13.008 -6.031 -15.742 1 94.75 92 LEU A C 1
ATOM 709 O O . LEU A 1 92 ? -12.25 -5.305 -15.094 1 94.75 92 LEU A O 1
ATOM 713 N N . THR A 1 93 ? -13.227 -5.883 -17.016 1 92.31 93 THR A N 1
ATOM 714 C CA . THR A 1 93 ? -12.578 -4.824 -17.766 1 92.31 93 THR A CA 1
ATOM 715 C C . THR A 1 93 ? -12.945 -3.453 -17.219 1 92.31 93 THR A C 1
ATOM 717 O O . THR A 1 93 ? -12.078 -2.596 -17.031 1 92.31 93 THR A O 1
ATOM 720 N N . THR A 1 94 ? -14.195 -3.258 -16.984 1 91.12 94 THR A N 1
ATOM 721 C CA . THR A 1 94 ? -14.664 -1.988 -16.422 1 91.12 94 THR A CA 1
ATOM 722 C C . THR A 1 94 ? -14.094 -1.763 -15.031 1 91.12 94 THR A C 1
ATOM 724 O O . THR A 1 94 ? -13.641 -0.66 -14.711 1 91.12 94 THR A O 1
ATOM 727 N N . ILE A 1 95 ? -14.094 -2.801 -14.234 1 94.62 95 ILE A N 1
ATOM 728 C CA . ILE A 1 95 ? -13.547 -2.729 -12.883 1 94.62 95 ILE A CA 1
ATOM 729 C C . ILE A 1 95 ? -12.07 -2.354 -12.938 1 94.62 95 ILE A C 1
ATOM 731 O O . ILE A 1 95 ? -11.625 -1.439 -12.242 1 94.62 95 ILE A O 1
ATOM 735 N N . LYS A 1 96 ? -11.297 -3.047 -13.758 1 94.12 96 LYS A N 1
ATOM 736 C CA . LYS A 1 96 ? -9.875 -2.781 -13.93 1 94.12 96 LYS A CA 1
ATOM 737 C C . LYS A 1 96 ? -9.633 -1.332 -14.336 1 94.12 96 LYS A C 1
ATOM 739 O O . LYS A 1 96 ? -8.766 -0.659 -13.773 1 94.12 96 LYS A O 1
ATOM 744 N N . THR A 1 97 ? -10.383 -0.848 -15.258 1 89 97 THR A N 1
ATOM 745 C CA . THR A 1 97 ? -10.227 0.503 -15.781 1 89 97 THR A CA 1
ATOM 746 C C . THR A 1 97 ? -10.539 1.541 -14.703 1 89 97 THR A C 1
ATOM 748 O O . THR A 1 97 ? -9.781 2.5 -14.523 1 89 97 THR A O 1
ATOM 751 N N . LYS A 1 98 ? -11.594 1.325 -14.008 1 87.94 98 LYS A N 1
ATOM 752 C CA . LYS A 1 98 ? -11.992 2.246 -12.945 1 87.94 98 LYS A CA 1
ATOM 753 C C . LYS A 1 98 ? -10.922 2.334 -11.859 1 87.94 98 LYS A C 1
ATOM 755 O O . LYS A 1 98 ? -10.547 3.428 -11.445 1 87.94 98 LYS A O 1
ATOM 760 N N . LEU A 1 99 ? -10.492 1.17 -11.43 1 93.5 99 LEU A N 1
ATOM 761 C CA . LEU A 1 99 ? -9.531 1.133 -10.336 1 93.5 99 LEU A CA 1
ATOM 762 C C . LEU A 1 99 ? -8.203 1.745 -10.766 1 93.5 99 LEU A C 1
ATOM 764 O O . LEU A 1 99 ? -7.57 2.475 -10 1 93.5 99 LEU A O 1
ATOM 768 N N . LYS A 1 100 ? -7.762 1.449 -11.961 1 91.88 100 LYS A N 1
ATOM 769 C CA . LYS A 1 100 ? -6.527 2.035 -12.477 1 91.88 100 LYS A CA 1
ATOM 770 C C . LYS A 1 100 ? -6.641 3.553 -12.586 1 91.88 100 LYS A C 1
ATOM 772 O O . LYS A 1 100 ? -5.738 4.277 -12.164 1 91.88 100 LYS A O 1
ATOM 777 N N . THR A 1 101 ? -7.688 3.998 -13.133 1 86.19 101 THR A N 1
ATOM 778 C CA . THR A 1 101 ? -7.918 5.426 -13.312 1 86.19 101 THR A CA 1
ATOM 779 C C . THR A 1 101 ? -7.938 6.148 -11.969 1 86.19 101 THR A C 1
ATOM 781 O O . THR A 1 101 ? -7.289 7.184 -11.805 1 86.19 101 THR A O 1
ATOM 784 N N . ASN A 1 102 ? -8.664 5.562 -11.055 1 87.06 102 ASN A N 1
ATOM 785 C CA . ASN A 1 102 ? -8.766 6.164 -9.727 1 87.06 102 ASN A CA 1
ATOM 786 C C . ASN A 1 102 ? -7.406 6.203 -9.023 1 87.06 102 ASN A C 1
ATOM 788 O O . ASN A 1 102 ? -7.055 7.207 -8.406 1 87.06 102 ASN A O 1
ATOM 792 N N . ALA A 1 103 ? -6.688 5.113 -9.094 1 92 103 ALA A N 1
ATOM 793 C CA . ALA A 1 103 ? -5.375 5.055 -8.461 1 92 103 ALA A CA 1
ATOM 794 C C . ALA A 1 103 ? -4.422 6.07 -9.078 1 92 103 ALA A C 1
ATOM 796 O O . ALA A 1 103 ? -3.727 6.797 -8.367 1 92 103 ALA A O 1
ATOM 797 N N . THR A 1 104 ? -4.418 6.133 -10.391 1 88.5 104 THR A N 1
ATOM 798 C CA . THR A 1 104 ? -3.529 7.047 -11.102 1 88.5 104 THR A CA 1
ATOM 799 C C . THR A 1 104 ? -3.865 8.5 -10.758 1 88.5 104 THR A C 1
ATOM 801 O O . THR A 1 104 ? -2.965 9.32 -10.57 1 88.5 104 THR A O 1
ATOM 804 N N . ARG A 1 105 ? -5.039 8.734 -10.672 1 83.06 105 ARG A N 1
ATOM 805 C CA . ARG A 1 105 ? -5.477 10.07 -10.289 1 83.06 105 ARG A CA 1
ATOM 806 C C . ARG A 1 105 ? -5.027 10.414 -8.875 1 83.06 105 ARG A C 1
ATOM 808 O O . ARG A 1 105 ? -4.512 11.5 -8.625 1 83.06 105 ARG A O 1
ATOM 815 N N . SER A 1 106 ? -5.285 9.523 -7.969 1 88.25 106 SER A N 1
ATOM 816 C CA . SER A 1 106 ? -4.91 9.727 -6.574 1 88.25 106 SER A CA 1
ATOM 817 C C . SER A 1 106 ? -3.406 9.938 -6.43 1 88.25 106 SER A C 1
ATOM 819 O O . SER A 1 106 ? -2.967 10.781 -5.645 1 88.25 106 SER A O 1
ATOM 821 N N . LEU A 1 107 ? -2.645 9.164 -7.168 1 92.38 107 LEU A N 1
ATOM 822 C CA . LEU A 1 107 ? -1.195 9.328 -7.172 1 92.38 107 LEU A CA 1
ATOM 823 C C . LEU A 1 107 ? -0.804 10.719 -7.66 1 92.38 107 LEU A C 1
ATOM 825 O O . LEU A 1 107 ? -0.006 11.406 -7.02 1 92.38 107 LEU A O 1
ATOM 829 N N . ALA A 1 108 ? -1.391 11.117 -8.766 1 86.12 108 ALA A N 1
ATOM 830 C CA . ALA A 1 108 ? -1.056 12.398 -9.375 1 86.12 108 ALA A CA 1
ATOM 831 C C . ALA A 1 108 ? -1.428 13.555 -8.453 1 86.12 108 ALA A C 1
ATOM 833 O O . ALA A 1 108 ? -0.628 14.477 -8.25 1 86.12 108 ALA A O 1
ATOM 834 N N . GLU A 1 109 ? -2.562 13.477 -7.895 1 82.5 109 GLU A N 1
ATOM 835 C CA . GLU A 1 109 ? -3.027 14.531 -7 1 82.5 109 GLU A CA 1
ATOM 836 C C . GLU A 1 109 ? -2.152 14.625 -5.754 1 82.5 109 GLU A C 1
ATOM 838 O O . GLU A 1 109 ? -1.879 15.719 -5.262 1 82.5 109 GLU A O 1
ATOM 843 N N . THR A 1 110 ? -1.781 13.492 -5.227 1 90.25 110 THR A N 1
ATOM 844 C CA . THR A 1 110 ? -0.912 13.461 -4.059 1 90.25 110 THR A CA 1
ATOM 845 C C . THR A 1 110 ? 0.441 14.094 -4.375 1 90.25 110 THR A C 1
ATOM 847 O O . THR A 1 110 ? 0.927 14.945 -3.621 1 90.25 110 THR A O 1
ATOM 850 N N . VAL A 1 111 ? 0.988 13.75 -5.469 1 90.5 111 VAL A N 1
ATOM 851 C CA . VAL A 1 111 ? 2.285 14.266 -5.891 1 90.5 111 VAL A CA 1
ATOM 852 C C . VAL A 1 111 ? 2.215 15.781 -6.051 1 90.5 111 VAL A C 1
ATOM 854 O O . VAL A 1 111 ? 3.121 16.5 -5.625 1 90.5 111 VAL A O 1
ATOM 857 N N . ASP A 1 112 ? 1.166 16.219 -6.57 1 81.31 112 ASP A N 1
ATOM 858 C CA . ASP A 1 112 ? 0.984 17.656 -6.828 1 81.31 112 ASP A CA 1
ATOM 859 C C . ASP A 1 112 ? 0.82 18.438 -5.527 1 81.31 112 ASP A C 1
ATOM 861 O O . ASP A 1 112 ? 1.199 19.594 -5.445 1 81.31 112 ASP A O 1
ATOM 865 N N . GLN A 1 113 ? 0.324 17.766 -4.543 1 80.12 113 GLN A N 1
ATOM 866 C CA . GLN A 1 113 ? -0.015 18.422 -3.287 1 80.12 113 GLN A CA 1
ATOM 867 C C . GLN A 1 113 ? 1.207 18.547 -2.379 1 80.12 113 GLN A C 1
ATOM 869 O O . GLN A 1 113 ? 1.242 19.391 -1.482 1 80.12 113 GLN A O 1
ATOM 874 N N . ILE A 1 114 ? 2.174 17.781 -2.594 1 90.12 114 ILE A N 1
ATOM 875 C CA . ILE A 1 114 ? 3.318 17.703 -1.692 1 90.12 114 ILE A CA 1
ATOM 876 C C . ILE A 1 114 ? 4.164 18.969 -1.815 1 90.12 114 ILE A C 1
ATOM 878 O O . ILE A 1 114 ? 4.664 19.281 -2.898 1 90.12 114 ILE A O 1
ATOM 882 N N . ASN A 1 115 ? 4.293 19.625 -0.716 1 86.19 115 ASN A N 1
ATOM 883 C CA . ASN A 1 115 ? 5.062 20.859 -0.615 1 86.19 115 ASN A CA 1
ATOM 884 C C . ASN A 1 115 ? 6.523 20.594 -0.274 1 86.19 115 ASN A C 1
ATOM 886 O O . ASN A 1 115 ? 6.816 19.859 0.674 1 86.19 115 ASN A O 1
ATOM 890 N N . GLU A 1 116 ? 7.398 21.281 -0.968 1 89.38 116 GLU A N 1
ATOM 891 C CA . GLU A 1 116 ? 8.828 21.031 -0.809 1 89.38 116 GLU A CA 1
ATOM 892 C C . GLU A 1 116 ? 9.305 21.438 0.583 1 89.38 116 GLU A C 1
ATOM 894 O O . GLU A 1 116 ? 10.102 20.734 1.202 1 89.38 116 GLU A O 1
ATOM 899 N N . ASN A 1 117 ? 8.852 22.547 1.042 1 93 117 ASN A N 1
ATOM 900 C CA . ASN A 1 117 ? 9.289 23.016 2.354 1 93 117 ASN A CA 1
ATOM 901 C C . ASN A 1 117 ? 8.867 22.062 3.461 1 93 117 ASN A C 1
ATOM 903 O O . ASN A 1 117 ? 9.625 21.812 4.398 1 93 117 ASN A O 1
ATOM 907 N N . THR A 1 118 ? 7.676 21.547 3.346 1 95.44 118 THR A N 1
ATOM 908 C CA . THR A 1 118 ? 7.191 20.578 4.324 1 95.44 118 THR A CA 1
ATOM 909 C C . THR A 1 118 ? 8.047 19.328 4.301 1 95.44 118 THR A C 1
ATOM 911 O O . THR A 1 118 ? 8.422 18.797 5.352 1 95.44 118 THR A O 1
ATOM 914 N N . VAL A 1 119 ? 8.352 18.859 3.105 1 97.75 119 VAL A N 1
ATOM 915 C CA . VAL A 1 119 ? 9.188 17.672 2.943 1 97.75 119 VAL A CA 1
ATOM 916 C C . VAL A 1 119 ? 10.555 17.922 3.584 1 97.75 119 VAL A C 1
ATOM 918 O O . VAL A 1 119 ? 11.047 17.078 4.34 1 97.75 119 VAL A O 1
ATOM 921 N N . GLN A 1 120 ? 11.133 19.062 3.348 1 96.75 120 GLN A N 1
ATOM 922 C CA . GLN A 1 120 ? 12.445 19.375 3.9 1 96.75 120 GLN A CA 1
ATOM 923 C C . GLN A 1 120 ? 12.406 19.422 5.426 1 96.75 120 GLN A C 1
ATOM 925 O O . GLN A 1 120 ? 13.312 18.922 6.09 1 96.75 120 GLN A O 1
ATOM 930 N N . THR A 1 121 ? 11.406 20 5.926 1 97.88 121 THR A N 1
ATOM 931 C CA . THR A 1 121 ? 11.25 20.094 7.371 1 97.88 121 THR A CA 1
ATOM 932 C C . THR A 1 121 ? 11.148 18.703 8 1 97.88 121 THR A C 1
ATOM 934 O O . THR A 1 121 ? 11.758 18.438 9.031 1 97.88 121 THR A O 1
ATOM 937 N N . ILE A 1 122 ? 10.414 17.844 7.395 1 98.5 122 ILE A N 1
ATOM 938 C CA . ILE A 1 122 ? 10.234 16.5 7.906 1 98.5 122 ILE A CA 1
ATOM 939 C C . ILE A 1 122 ? 11.555 15.734 7.82 1 98.5 122 ILE A C 1
ATOM 941 O O . ILE A 1 122 ? 11.938 15.039 8.766 1 98.5 122 ILE A O 1
ATOM 945 N N . ILE A 1 123 ? 12.242 15.859 6.746 1 98.06 123 ILE A N 1
ATOM 946 C CA . ILE A 1 123 ? 13.516 15.18 6.551 1 98.06 123 ILE A CA 1
ATOM 947 C C . ILE A 1 123 ? 14.516 15.641 7.609 1 98.06 123 ILE A C 1
ATOM 949 O O . ILE A 1 123 ? 15.234 14.82 8.195 1 98.06 123 ILE A O 1
ATOM 953 N N . ASP A 1 124 ? 14.523 16.938 7.84 1 97.94 124 ASP A N 1
ATOM 954 C CA . ASP A 1 124 ? 15.406 17.484 8.867 1 97.94 124 ASP A CA 1
ATOM 955 C C . ASP A 1 124 ? 15.062 16.922 10.242 1 97.94 124 ASP A C 1
ATOM 957 O O . ASP A 1 124 ? 15.961 16.562 11.016 1 97.94 124 ASP A O 1
ATOM 961 N N . LEU A 1 125 ? 13.82 16.859 10.5 1 98.19 125 LEU A N 1
ATOM 962 C CA . LEU A 1 125 ? 13.359 16.328 11.781 1 98.19 125 LEU A CA 1
ATOM 963 C C . LEU A 1 125 ? 13.758 14.859 11.938 1 98.19 125 LEU A C 1
ATOM 965 O O . LEU A 1 125 ? 14.234 14.453 12.992 1 98.19 125 LEU A O 1
ATOM 969 N N . ILE A 1 126 ? 13.586 14.062 10.938 1 98.31 126 ILE A N 1
ATOM 970 C CA . ILE A 1 126 ? 13.953 12.656 10.953 1 98.31 126 ILE A CA 1
ATOM 971 C C . ILE A 1 126 ? 15.461 12.508 11.18 1 98.31 126 ILE A C 1
ATOM 973 O O . ILE A 1 126 ? 15.898 11.711 12.008 1 98.31 126 ILE A O 1
ATOM 977 N N . HIS A 1 127 ? 16.156 13.289 10.477 1 97.69 127 HIS A N 1
ATOM 978 C CA . HIS A 1 127 ? 17.609 13.18 10.531 1 97.69 127 HIS A CA 1
ATOM 979 C C . HIS A 1 127 ? 18.141 13.469 11.938 1 97.69 127 HIS A C 1
ATOM 981 O O . HIS A 1 127 ? 19.125 12.875 12.367 1 97.69 127 HIS A O 1
ATOM 987 N N . ARG A 1 128 ? 17.516 14.375 12.562 1 96.31 128 ARG A N 1
ATOM 988 C CA . ARG A 1 128 ? 17.953 14.773 13.891 1 96.31 128 ARG A CA 1
ATOM 989 C C . ARG A 1 128 ? 17.438 13.812 14.953 1 96.31 128 ARG A C 1
ATOM 991 O O . ARG A 1 128 ? 17.906 13.82 16.094 1 96.31 128 ARG A O 1
ATOM 998 N N . SER A 1 129 ? 16.516 12.961 14.555 1 96.88 129 SER A N 1
ATOM 999 C CA . SER A 1 129 ? 15.93 12.016 15.492 1 96.88 129 SER A CA 1
ATOM 1000 C C . SER A 1 129 ? 16.656 10.672 15.453 1 96.88 129 SER A C 1
ATOM 1002 O O . SER A 1 129 ? 17.328 10.352 14.477 1 96.88 129 SER A O 1
ATOM 1004 N N . ARG A 1 130 ? 16.641 9.969 16.516 1 93.88 130 ARG A N 1
ATOM 1005 C CA . ARG A 1 130 ? 17.188 8.617 16.578 1 93.88 130 ARG A CA 1
ATOM 1006 C C . ARG A 1 130 ? 16.078 7.574 16.562 1 93.88 130 ARG A C 1
ATOM 1008 O O . ARG A 1 130 ? 16.281 6.441 16.141 1 93.88 130 ARG A O 1
ATOM 1015 N N . GLN A 1 131 ? 14.945 8.086 17.031 1 97.94 131 GLN A N 1
ATOM 1016 C CA . GLN A 1 131 ? 13.805 7.191 17.172 1 97.94 131 GLN A CA 1
ATOM 1017 C C . GLN A 1 131 ? 12.562 7.781 16.5 1 97.94 131 GLN A C 1
ATOM 1019 O O . GLN A 1 131 ? 12.312 8.984 16.594 1 97.94 131 GLN A O 1
ATOM 1024 N N . ILE A 1 132 ? 11.859 6.898 15.828 1 98.75 132 ILE A N 1
ATOM 1025 C CA . ILE A 1 132 ? 10.586 7.277 15.234 1 98.75 132 ILE A CA 1
ATOM 1026 C C . ILE A 1 132 ? 9.461 6.422 15.82 1 98.75 132 ILE A C 1
ATOM 1028 O O . ILE A 1 132 ? 9.477 5.195 15.688 1 98.75 132 ILE A O 1
ATOM 1032 N N . LEU A 1 133 ? 8.516 7.047 16.484 1 98.94 133 LEU A N 1
ATOM 1033 C CA . LEU A 1 133 ? 7.316 6.371 16.969 1 98.94 133 LEU A CA 1
ATOM 1034 C C . LEU A 1 133 ? 6.164 6.562 15.984 1 98.94 133 LEU A C 1
ATOM 1036 O O . LEU A 1 133 ? 5.781 7.695 15.688 1 98.94 133 LEU A O 1
ATOM 1040 N N . LEU A 1 134 ? 5.641 5.449 15.539 1 98.94 134 LEU A N 1
ATOM 1041 C CA . LEU A 1 134 ? 4.637 5.469 14.477 1 98.94 134 LEU A CA 1
ATOM 1042 C C . LEU A 1 134 ? 3.314 4.891 14.977 1 98.94 134 LEU A C 1
ATOM 1044 O O . LEU A 1 134 ? 3.301 3.879 15.68 1 98.94 134 LEU A O 1
ATOM 1048 N N . PHE A 1 135 ? 2.188 5.586 14.578 1 98.94 135 PHE A N 1
ATOM 1049 C CA . PHE A 1 135 ? 0.892 5.094 15.031 1 98.94 135 PHE A CA 1
ATOM 1050 C C . PHE A 1 135 ? -0.163 5.27 13.945 1 98.94 135 PHE A C 1
ATOM 1052 O O . PHE A 1 135 ? -0.213 6.309 13.281 1 98.94 135 PHE A O 1
ATOM 1059 N N . GLY A 1 136 ? -0.966 4.352 13.719 1 98.81 136 GLY A N 1
ATOM 1060 C CA . GLY A 1 136 ? -2.141 4.324 12.867 1 98.81 136 GLY A CA 1
ATOM 1061 C C . GLY A 1 136 ? -3.021 3.111 13.094 1 98.81 136 GLY A C 1
ATOM 1062 O O . GLY A 1 136 ? -2.533 2.049 13.484 1 98.81 136 GLY A O 1
ATOM 1063 N N . VAL A 1 137 ? -4.254 3.24 12.891 1 98.06 137 VAL A N 1
ATOM 1064 C CA . VAL A 1 137 ? -5.18 2.133 13.094 1 98.06 137 VAL A CA 1
ATOM 1065 C C . VAL A 1 137 ? -5.852 1.766 11.773 1 98.06 137 VAL A C 1
ATOM 1067 O O . VAL A 1 137 ? -5.914 2.584 10.859 1 98.06 137 VAL A O 1
ATOM 1070 N N . GLY A 1 138 ? -6.391 0.513 11.711 1 96.62 138 GLY A N 1
ATOM 1071 C CA . GLY A 1 138 ? -7.051 0.07 10.492 1 96.62 138 GLY A CA 1
ATOM 1072 C C . GLY A 1 138 ? -6.137 0.068 9.281 1 96.62 138 GLY A C 1
ATOM 1073 O O . GLY A 1 138 ? -5.008 -0.427 9.352 1 96.62 138 GLY A O 1
ATOM 1074 N N . ALA A 1 139 ? -6.637 0.584 8.211 1 96.75 139 ALA A N 1
ATOM 1075 C CA . ALA A 1 139 ? -5.875 0.578 6.965 1 96.75 139 ALA A CA 1
ATOM 1076 C C . ALA A 1 139 ? -4.613 1.431 7.086 1 96.75 139 ALA A C 1
ATOM 1078 O O . ALA A 1 139 ? -3.592 1.134 6.465 1 96.75 139 ALA A O 1
ATOM 1079 N N . SER A 1 140 ? -4.668 2.418 7.949 1 98 140 SER A N 1
ATOM 1080 C CA . SER A 1 140 ? -3.521 3.309 8.117 1 98 140 SER A CA 1
ATOM 1081 C C . SER A 1 140 ? -2.355 2.586 8.789 1 98 140 SER A C 1
ATOM 1083 O O . SER A 1 140 ? -1.209 3.027 8.688 1 98 140 SER A O 1
ATOM 1085 N N . TYR A 1 141 ? -2.682 1.537 9.492 1 98.75 141 TYR A N 1
ATOM 1086 C CA . TYR A 1 141 ? -1.616 0.759 10.117 1 98.75 141 TYR A CA 1
ATOM 1087 C C . TYR A 1 141 ? -0.699 0.152 9.062 1 98.75 141 TYR A C 1
ATOM 1089 O O . TYR A 1 141 ? 0.499 -0.022 9.297 1 98.75 141 TYR A O 1
ATOM 1097 N N . LEU A 1 142 ? -1.192 -0.17 7.859 1 98.69 142 LEU A N 1
ATOM 1098 C CA . LEU A 1 142 ? -0.357 -0.64 6.758 1 98.69 142 LEU A CA 1
ATOM 1099 C C . LEU A 1 142 ? 0.675 0.413 6.371 1 98.69 142 LEU A C 1
ATOM 1101 O O . LEU A 1 142 ? 1.837 0.087 6.117 1 98.69 142 LEU A O 1
ATOM 1105 N N . SER A 1 143 ? 0.251 1.646 6.367 1 98.69 143 SER A N 1
ATOM 1106 C CA . SER A 1 143 ? 1.151 2.75 6.055 1 98.69 143 SER A CA 1
ATOM 1107 C C . SER A 1 143 ? 2.225 2.908 7.125 1 98.69 143 SER A C 1
ATOM 1109 O O . SER A 1 143 ? 3.393 3.146 6.809 1 98.69 143 SER A O 1
ATOM 1111 N N . VAL A 1 144 ? 1.798 2.736 8.32 1 98.81 144 VAL A N 1
ATOM 1112 C CA . VAL A 1 144 ? 2.701 2.814 9.461 1 98.81 144 VAL A CA 1
ATOM 1113 C C . VAL A 1 144 ? 3.791 1.752 9.336 1 98.81 144 VAL A C 1
ATOM 1115 O O . VAL A 1 144 ? 4.977 2.045 9.508 1 98.81 144 VAL A O 1
ATOM 1118 N N . GLN A 1 145 ? 3.385 0.597 9.047 1 98.69 145 GLN A N 1
ATOM 1119 C CA . GLN A 1 145 ? 4.336 -0.499 8.883 1 98.69 145 GLN A CA 1
ATOM 1120 C C . GLN A 1 145 ? 5.25 -0.262 7.688 1 98.69 145 GLN A C 1
ATOM 1122 O O . GLN A 1 145 ? 6.434 -0.615 7.727 1 98.69 145 GLN A O 1
ATOM 1127 N N . ASN A 1 146 ? 4.727 0.285 6.629 1 98.75 146 ASN A N 1
ATOM 1128 C CA . ASN A 1 146 ? 5.527 0.629 5.461 1 98.75 146 ASN A CA 1
ATOM 1129 C C . ASN A 1 146 ? 6.656 1.593 5.82 1 98.75 146 ASN A C 1
ATOM 1131 O O . ASN A 1 146 ? 7.801 1.393 5.41 1 98.75 146 ASN A O 1
ATOM 1135 N N . ILE A 1 147 ? 6.34 2.607 6.609 1 98.81 147 ILE A N 1
ATOM 1136 C CA . ILE A 1 147 ? 7.344 3.566 7.062 1 98.81 147 ILE A CA 1
ATOM 1137 C C . ILE A 1 147 ? 8.406 2.848 7.891 1 98.81 147 ILE A C 1
ATOM 1139 O O . ILE A 1 147 ? 9.602 3.016 7.656 1 98.81 147 ILE A O 1
ATOM 1143 N N . ALA A 1 148 ? 7.934 2.039 8.805 1 98.69 148 ALA A N 1
ATOM 1144 C CA . ALA A 1 148 ? 8.852 1.352 9.703 1 98.69 148 ALA A CA 1
ATOM 1145 C C . ALA A 1 148 ? 9.812 0.45 8.93 1 98.69 148 ALA A C 1
ATOM 1147 O O . ALA A 1 148 ? 11.008 0.402 9.234 1 98.69 148 ALA A O 1
ATOM 1148 N N . GLN A 1 149 ? 9.289 -0.264 7.969 1 97.94 149 GLN A N 1
ATOM 1149 C CA . GLN A 1 149 ? 10.125 -1.178 7.199 1 97.94 149 GLN A CA 1
ATOM 1150 C C . GLN A 1 149 ? 11.188 -0.418 6.406 1 97.94 149 GLN A C 1
ATOM 1152 O O . GLN A 1 149 ? 12.312 -0.891 6.25 1 97.94 149 GLN A O 1
ATOM 1157 N N . LYS A 1 150 ? 10.891 0.74 5.93 1 97.56 150 LYS A N 1
ATOM 1158 C CA . LYS A 1 150 ? 11.82 1.518 5.113 1 97.56 150 LYS A CA 1
ATOM 1159 C C . LYS A 1 150 ? 12.867 2.201 5.98 1 97.56 150 LYS A C 1
ATOM 1161 O O . LYS A 1 150 ? 14.07 2.012 5.773 1 97.56 150 LYS A O 1
ATOM 1166 N N . TRP A 1 151 ? 12.477 2.879 7.004 1 98 151 TRP A N 1
ATOM 1167 C CA . TRP A 1 151 ? 13.422 3.674 7.777 1 98 151 TRP A CA 1
ATOM 1168 C C . TRP A 1 151 ? 14.25 2.789 8.703 1 98 151 TRP A C 1
ATOM 1170 O O . TRP A 1 151 ? 15.359 3.152 9.086 1 98 151 TRP A O 1
ATOM 1180 N N . SER A 1 152 ? 13.719 1.599 9.109 1 97.62 152 SER A N 1
ATOM 1181 C CA . SER A 1 152 ? 14.547 0.691 9.898 1 97.62 152 SER A CA 1
ATOM 1182 C C . SER A 1 152 ? 15.781 0.247 9.125 1 97.62 152 SER A C 1
ATOM 1184 O O . SER A 1 152 ? 16.844 0.025 9.711 1 97.62 152 SER A O 1
ATOM 1186 N N . ARG A 1 153 ? 15.711 0.152 7.816 1 96.12 153 ARG A N 1
ATOM 1187 C CA . ARG A 1 153 ? 16.844 -0.248 6.984 1 96.12 153 ARG A CA 1
ATOM 1188 C C . ARG A 1 153 ? 17.859 0.875 6.875 1 96.12 153 ARG A C 1
ATOM 1190 O O . ARG A 1 153 ? 18.984 0.654 6.422 1 96.12 153 ARG A O 1
ATOM 1197 N N . LEU A 1 154 ? 17.438 2.053 7.289 1 96.56 154 LEU A N 1
ATOM 1198 C CA . LEU A 1 154 ? 18.344 3.195 7.301 1 96.56 154 LEU A CA 1
ATOM 1199 C C . LEU A 1 154 ? 18.969 3.379 8.68 1 96.56 154 LEU A C 1
ATOM 1201 O O . LEU A 1 154 ? 19.625 4.391 8.945 1 96.56 154 LEU A O 1
ATOM 1205 N N . GLY A 1 155 ? 18.656 2.496 9.633 1 95.62 155 GLY A N 1
ATOM 1206 C CA . GLY A 1 155 ? 19.297 2.512 10.938 1 95.62 155 GLY A CA 1
ATOM 1207 C C . GLY A 1 155 ? 18.453 3.197 12 1 95.62 155 GLY A C 1
ATOM 1208 O O . GLY A 1 155 ? 18.906 3.354 13.141 1 95.62 155 GLY A O 1
ATOM 1209 N N . TYR A 1 156 ? 17.266 3.592 11.664 1 97.44 156 TYR A N 1
ATOM 1210 C CA . TYR A 1 156 ? 16.406 4.254 12.641 1 97.44 156 TYR A CA 1
ATOM 1211 C C . TYR A 1 156 ? 15.672 3.236 13.5 1 97.44 156 TYR A C 1
ATOM 1213 O O . TYR A 1 156 ? 15.211 2.207 12.992 1 97.44 156 TYR A O 1
ATOM 1221 N N . ALA A 1 157 ? 15.609 3.539 14.781 1 97.94 157 ALA A N 1
ATOM 1222 C CA . ALA A 1 157 ? 14.758 2.752 15.672 1 97.94 157 ALA A CA 1
ATOM 1223 C C . ALA A 1 157 ? 13.289 3.115 15.492 1 97.94 157 ALA A C 1
ATOM 1225 O O . ALA A 1 157 ? 12.852 4.195 15.906 1 97.94 157 ALA A O 1
ATOM 1226 N N . CYS A 1 158 ? 12.562 2.232 14.914 1 98.44 158 CYS A N 1
ATOM 1227 C CA . CYS A 1 158 ? 11.148 2.49 14.672 1 98.44 158 CYS A CA 1
ATOM 1228 C C . CYS A 1 158 ? 10.281 1.65 15.602 1 98.44 158 CYS A C 1
ATOM 1230 O O . CYS A 1 158 ? 10.391 0.423 15.625 1 98.44 158 CYS A O 1
ATOM 1232 N N . HIS A 1 159 ? 9.508 2.293 16.391 1 98.5 159 HIS A N 1
ATOM 1233 C CA . HIS A 1 159 ? 8.414 1.656 17.109 1 98.5 159 HIS A CA 1
ATOM 1234 C C . HIS A 1 159 ? 7.07 1.961 16.469 1 98.5 159 HIS A C 1
ATOM 1236 O O . HIS A 1 159 ? 6.727 3.127 16.266 1 98.5 159 HIS A O 1
ATOM 1242 N N . PHE A 1 160 ? 6.348 0.925 16.125 1 98.62 160 PHE A N 1
ATOM 1243 C CA . PHE A 1 160 ? 5.074 1.145 15.445 1 98.62 160 PHE A CA 1
ATOM 1244 C C . PHE A 1 160 ? 3.971 0.317 16.094 1 98.62 160 PHE A C 1
ATOM 1246 O O . PHE A 1 160 ? 4.215 -0.797 16.562 1 98.62 160 PHE A O 1
ATOM 1253 N N . SER A 1 161 ? 2.803 0.982 16.203 1 98.69 161 SER A N 1
ATOM 1254 C CA . SER A 1 161 ? 1.701 0.312 16.891 1 98.69 161 SER A CA 1
ATOM 1255 C C . SER A 1 161 ? 0.351 0.811 16.391 1 98.69 161 SER A C 1
ATOM 1257 O O . SER A 1 161 ? 0.25 1.924 15.867 1 98.69 161 SER A O 1
ATOM 1259 N N . ASP A 1 162 ? -0.653 -0.075 16.5 1 98.62 162 ASP A N 1
ATOM 1260 C CA . ASP A 1 162 ? -2.047 0.32 16.328 1 98.62 162 ASP A CA 1
ATOM 1261 C C . ASP A 1 162 ? -2.807 0.237 17.641 1 98.62 162 ASP A C 1
ATOM 1263 O O . ASP A 1 162 ? -4.039 0.255 17.656 1 98.62 162 ASP A O 1
ATOM 1267 N N . ASP A 1 163 ? -2.053 0.106 18.734 1 98.62 163 ASP A N 1
ATOM 1268 C CA . ASP A 1 163 ? -2.566 -0.037 20.094 1 98.62 163 ASP A CA 1
ATOM 1269 C C . ASP A 1 163 ? -1.984 1.031 21.016 1 98.62 163 ASP A C 1
ATOM 1271 O O . ASP A 1 163 ? -0.793 1.001 21.328 1 98.62 163 ASP A O 1
ATOM 1275 N N . LEU A 1 164 ? -2.869 1.87 21.5 1 98 164 LEU A N 1
ATOM 1276 C CA . LEU A 1 164 ? -2.412 2.98 22.328 1 98 164 LEU A CA 1
ATOM 1277 C C . LEU A 1 164 ? -1.788 2.469 23.609 1 98 164 LEU A C 1
ATOM 1279 O O . LEU A 1 164 ? -0.894 3.109 24.172 1 98 164 LEU A O 1
ATOM 1283 N N . ASN A 1 165 ? -2.219 1.288 24.078 1 98.19 165 ASN A N 1
ATOM 1284 C CA . ASN A 1 165 ? -1.636 0.723 25.281 1 98.19 165 ASN A CA 1
ATOM 1285 C C . ASN A 1 165 ? -0.164 0.37 25.094 1 98.19 165 ASN A C 1
ATOM 1287 O O . ASN A 1 165 ? 0.605 0.333 26.047 1 98.19 165 ASN A O 1
ATOM 1291 N N . LEU A 1 166 ? 0.184 0.135 23.906 1 98.31 166 LEU A N 1
ATOM 1292 C CA . LEU A 1 166 ? 1.569 -0.2 23.594 1 98.31 166 LEU A CA 1
ATOM 1293 C C . LEU A 1 166 ? 2.348 1.044 23.188 1 98.31 166 LEU A C 1
ATOM 1295 O O . LEU A 1 166 ? 3.543 1.155 23.469 1 98.31 166 LEU A O 1
ATOM 1299 N N . PHE A 1 167 ? 1.668 1.951 22.562 1 98.62 167 PHE A N 1
ATOM 1300 C CA . PHE A 1 167 ? 2.309 3.141 22.016 1 98.62 167 PHE A CA 1
ATOM 1301 C C . PHE A 1 167 ? 2.621 4.145 23.109 1 98.62 167 PHE A C 1
ATOM 1303 O O . PHE A 1 167 ? 3.729 4.684 23.188 1 98.62 167 PHE A O 1
ATOM 1310 N N . LEU A 1 168 ? 1.716 4.348 23.953 1 98.31 168 LEU A N 1
ATOM 1311 C CA . LEU A 1 168 ? 1.764 5.492 24.859 1 98.31 168 LEU A CA 1
ATOM 1312 C C . LEU A 1 168 ? 2.861 5.32 25.906 1 98.31 168 LEU A C 1
ATOM 1314 O O . LEU A 1 168 ? 3.568 6.273 26.234 1 98.31 168 LEU A O 1
ATOM 1318 N N . PRO A 1 169 ? 3.047 4.117 26.484 1 98.44 169 PRO A N 1
ATOM 1319 C CA . PRO A 1 169 ? 4.156 3.99 27.422 1 98.44 169 PRO A CA 1
ATOM 1320 C C . PRO A 1 169 ? 5.508 4.332 26.812 1 98.44 169 PRO A C 1
ATOM 1322 O O . PRO A 1 169 ? 6.348 4.965 27.453 1 98.44 169 PRO A O 1
ATOM 1325 N N . VAL A 1 170 ? 5.707 4.023 25.594 1 98.06 170 VAL A N 1
ATOM 1326 C CA . VAL A 1 170 ? 6.953 4.332 24.891 1 98.06 170 VAL A CA 1
ATOM 1327 C C . VAL A 1 170 ? 7.047 5.832 24.641 1 98.06 170 VAL A C 1
ATOM 1329 O O . VAL A 1 170 ? 8.094 6.445 24.875 1 98.06 170 VAL A O 1
ATOM 1332 N N . ALA A 1 171 ? 5.969 6.402 24.203 1 98.19 171 ALA A N 1
ATOM 1333 C CA . ALA A 1 171 ? 5.938 7.836 23.922 1 98.19 171 ALA A CA 1
ATOM 1334 C C . ALA A 1 171 ? 6.176 8.648 25.188 1 98.19 171 ALA A C 1
ATOM 1336 O O . ALA A 1 171 ? 6.906 9.641 25.172 1 98.19 171 ALA A O 1
ATOM 1337 N N . ALA A 1 172 ? 5.613 8.195 26.25 1 97.5 172 ALA A N 1
ATOM 1338 C CA . ALA A 1 172 ? 5.656 8.938 27.516 1 97.5 172 ALA A CA 1
ATOM 1339 C C . ALA A 1 172 ? 7.07 8.961 28.094 1 97.5 172 ALA A C 1
ATOM 1341 O O . ALA A 1 172 ? 7.418 9.859 28.859 1 97.5 172 ALA A O 1
ATOM 1342 N N . THR A 1 173 ? 7.891 8.023 27.734 1 97.69 173 THR A N 1
ATOM 1343 C CA . THR A 1 173 ? 9.219 7.918 28.328 1 97.69 173 THR A CA 1
ATOM 1344 C C . THR A 1 173 ? 10.297 8.258 27.297 1 97.69 173 THR A C 1
ATOM 1346 O O . THR A 1 173 ? 11.492 8.148 27.594 1 97.69 173 THR A O 1
ATOM 1349 N N . ALA A 1 174 ? 9.93 8.695 26.141 1 97.88 174 ALA A N 1
ATOM 1350 C CA . ALA A 1 174 ? 10.867 8.992 25.062 1 97.88 174 ALA A CA 1
ATOM 1351 C C . ALA A 1 174 ? 11.555 10.336 25.281 1 97.88 174 ALA A C 1
ATOM 1353 O O . ALA A 1 174 ? 10.977 11.234 25.891 1 97.88 174 ALA A O 1
ATOM 1354 N N . ASP A 1 175 ? 12.789 10.445 24.766 1 97.06 175 ASP A N 1
ATOM 1355 C CA . ASP A 1 175 ? 13.508 11.711 24.797 1 97.06 175 ASP A CA 1
ATOM 1356 C C . ASP A 1 175 ? 13.031 12.641 23.672 1 97.06 175 ASP A C 1
ATOM 1358 O O . ASP A 1 175 ? 13.281 12.375 22.5 1 97.06 175 ASP A O 1
ATOM 1362 N N . PRO A 1 176 ? 12.414 13.695 24.047 1 96.31 176 PRO A N 1
ATOM 1363 C CA . PRO A 1 176 ? 11.859 14.586 23.031 1 96.31 176 PRO A CA 1
ATOM 1364 C C . PRO A 1 176 ? 12.93 15.164 22.094 1 96.31 176 PRO A C 1
ATOM 1366 O O . PRO A 1 176 ? 12.617 15.625 21 1 96.31 176 PRO A O 1
ATOM 1369 N N . LYS A 1 177 ? 14.148 15.109 22.453 1 96.44 177 LYS A N 1
ATOM 1370 C CA . LYS A 1 177 ? 15.219 15.68 21.641 1 96.44 177 LYS A CA 1
ATOM 1371 C C . LYS A 1 177 ? 15.602 14.75 20.5 1 96.44 177 LYS A C 1
ATOM 1373 O O . LYS A 1 177 ? 16.156 15.195 19.484 1 96.44 177 LYS A O 1
ATOM 1378 N N . HIS A 1 178 ? 15.25 13.484 20.688 1 97.19 178 HIS A N 1
ATOM 1379 C CA . HIS A 1 178 ? 15.766 12.531 19.703 1 97.19 178 HIS A CA 1
ATOM 1380 C C . HIS A 1 178 ? 14.664 11.594 19.219 1 97.19 178 HIS A C 1
ATOM 1382 O O . HIS A 1 178 ? 14.945 10.539 18.656 1 97.19 178 HIS A O 1
ATOM 1388 N N . THR A 1 179 ? 13.406 11.984 19.562 1 98.56 179 THR A N 1
ATOM 1389 C CA . THR A 1 179 ? 12.281 11.141 19.172 1 98.56 179 THR A CA 1
ATOM 1390 C C . THR A 1 179 ? 11.203 11.961 18.453 1 98.56 179 THR A C 1
ATOM 1392 O O . THR A 1 179 ? 10.805 13.016 18.953 1 98.56 179 THR A O 1
ATOM 1395 N N . LEU A 1 180 ? 10.836 11.5 17.297 1 98.19 180 LEU A N 1
ATOM 1396 C CA . LEU A 1 180 ? 9.648 12.086 16.688 1 98.19 180 LEU A CA 1
ATOM 1397 C C . LEU A 1 180 ? 8.5 11.078 16.641 1 98.19 180 LEU A C 1
ATOM 1399 O O . LEU A 1 180 ? 8.734 9.867 16.734 1 98.19 180 LEU A O 1
ATOM 1403 N N . THR A 1 181 ? 7.289 11.602 16.656 1 98.88 181 THR A N 1
ATOM 1404 C CA . THR A 1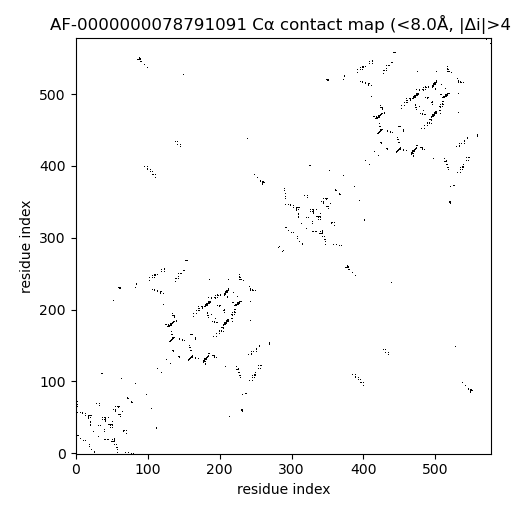 181 ? 6.098 10.773 16.484 1 98.88 181 THR A CA 1
ATOM 1405 C C . THR A 1 181 ? 5.422 11.078 15.148 1 98.88 181 THR A C 1
ATOM 1407 O O . THR A 1 181 ? 5.461 12.219 14.672 1 98.88 181 THR A O 1
ATOM 1410 N N . TRP A 1 182 ? 4.895 10.07 14.508 1 98.94 182 TRP A N 1
ATOM 1411 C CA . TRP A 1 182 ? 4.199 10.18 13.227 1 98.94 182 TRP A CA 1
ATOM 1412 C C . TRP A 1 182 ? 2.871 9.43 13.266 1 98.94 182 TRP A C 1
ATOM 1414 O O . TRP A 1 182 ? 2.846 8.203 13.383 1 98.94 182 TRP A O 1
ATOM 1424 N N . PHE A 1 183 ? 1.804 10.18 13.227 1 98.94 183 PHE A N 1
ATOM 1425 C CA . PHE A 1 183 ? 0.45 9.641 13.258 1 98.94 183 PHE A CA 1
ATOM 1426 C C . PHE A 1 183 ? -0.177 9.672 11.867 1 98.94 183 PHE A C 1
ATOM 1428 O O . PHE A 1 183 ? -0.134 10.695 11.18 1 98.94 183 PHE A O 1
ATOM 1435 N N . ILE A 1 184 ? -0.772 8.562 11.453 1 98.81 184 ILE A N 1
ATOM 1436 C CA . ILE A 1 184 ? -1.421 8.477 10.148 1 98.81 184 ILE A CA 1
ATOM 1437 C C . ILE A 1 184 ? -2.9 8.141 10.328 1 98.81 184 ILE A C 1
ATOM 1439 O O . ILE A 1 184 ? -3.244 7.152 10.984 1 98.81 184 ILE A O 1
ATOM 1443 N N . SER A 1 185 ? -3.727 8.945 9.844 1 97.5 185 SER A N 1
ATOM 1444 C CA . SER A 1 185 ? -5.176 8.781 9.766 1 97.5 185 SER A CA 1
ATOM 1445 C C . SER A 1 185 ? -5.742 9.453 8.523 1 97.5 185 SER A C 1
ATOM 1447 O O . SER A 1 185 ? -5.699 10.68 8.398 1 97.5 185 SER A O 1
ATOM 1449 N N . ASN A 1 186 ? -6.266 8.641 7.637 1 93.94 186 ASN A N 1
ATOM 1450 C CA . ASN A 1 186 ? -6.742 9.211 6.379 1 93.94 186 ASN A CA 1
ATOM 1451 C C . ASN A 1 186 ? -7.734 10.344 6.617 1 93.94 186 ASN A C 1
ATOM 1453 O O . ASN A 1 186 ? -7.531 11.461 6.141 1 93.94 186 ASN A O 1
ATOM 1457 N N . SER A 1 187 ? -8.688 10.117 7.422 1 88.88 187 SER A N 1
ATOM 1458 C CA . SER A 1 187 ? -9.711 11.133 7.68 1 88.88 187 SER A CA 1
ATOM 1459 C C . SER A 1 187 ? -9.195 12.203 8.641 1 88.88 187 SER A C 1
ATOM 1461 O O . SER A 1 187 ? -9.766 13.289 8.719 1 88.88 187 SER A O 1
ATOM 1463 N N . GLY A 1 188 ? -8.242 11.883 9.43 1 94.94 188 GLY A N 1
ATOM 1464 C CA . GLY A 1 188 ? -7.762 12.75 10.5 1 94.94 188 GLY A CA 1
ATOM 1465 C C . GLY A 1 188 ? -8.664 12.758 11.719 1 94.94 188 GLY A C 1
ATOM 1466 O O . GLY A 1 188 ? -8.523 13.609 12.594 1 94.94 188 GLY A O 1
ATOM 1467 N N . GLU A 1 189 ? -9.586 11.742 11.719 1 93.25 189 GLU A N 1
ATOM 1468 C CA . GLU A 1 189 ? -10.609 11.789 12.758 1 93.25 189 GLU A CA 1
ATOM 1469 C C . GLU A 1 189 ? -10.594 10.516 13.602 1 93.25 189 GLU A C 1
ATOM 1471 O O . GLU A 1 189 ? -11.43 10.352 14.492 1 93.25 189 GLU A O 1
ATOM 1476 N N . SER A 1 190 ? -9.695 9.516 13.32 1 95.94 190 SER A N 1
ATOM 1477 C CA . SER A 1 190 ? -9.633 8.328 14.156 1 95.94 190 SER A CA 1
ATOM 1478 C C . SER A 1 190 ? -9.336 8.688 15.609 1 95.94 190 SER A C 1
ATOM 1480 O O . SER A 1 190 ? -8.297 9.281 15.906 1 95.94 190 SER A O 1
ATOM 1482 N N . PRO A 1 191 ? -10.219 8.32 16.5 1 96.31 191 PRO A N 1
ATOM 1483 C CA . PRO A 1 191 ? -10.078 8.781 17.875 1 96.31 191 PRO A CA 1
ATOM 1484 C C . PRO A 1 191 ? -8.742 8.367 18.5 1 96.31 191 PRO A C 1
ATOM 1486 O O . PRO A 1 191 ? -8.141 9.141 19.25 1 96.31 191 PRO A O 1
ATOM 1489 N N . GLU A 1 192 ? -8.273 7.176 18.219 1 97.88 192 GLU A N 1
ATOM 1490 C CA . GLU A 1 192 ? -7.016 6.703 18.781 1 97.88 192 GLU A CA 1
ATOM 1491 C C . GLU A 1 192 ? -5.844 7.555 18.297 1 97.88 192 GLU A C 1
ATOM 1493 O O . GLU A 1 192 ? -4.98 7.934 19.094 1 97.88 192 GLU A O 1
ATOM 1498 N N . ALA A 1 193 ? -5.887 7.871 17.016 1 98.31 193 ALA A N 1
ATOM 1499 C CA . ALA A 1 193 ? -4.805 8.672 16.453 1 98.31 193 ALA A CA 1
ATOM 1500 C C . ALA A 1 193 ? -4.816 10.086 17.031 1 98.31 193 ALA A C 1
ATOM 1502 O O . ALA A 1 193 ? -3.766 10.633 17.391 1 98.31 193 ALA A O 1
ATOM 1503 N N . VAL A 1 194 ? -6.012 10.625 17.125 1 97.75 194 VAL A N 1
ATOM 1504 C CA . VAL A 1 194 ? -6.152 11.977 17.656 1 97.75 194 VAL A CA 1
ATOM 1505 C C . VAL A 1 194 ? -5.699 12.023 19.109 1 97.75 194 VAL A C 1
ATOM 1507 O O . VAL A 1 194 ? -4.898 12.883 19.484 1 97.75 194 VAL A O 1
ATOM 1510 N N . LEU A 1 195 ? -6.16 11.078 19.859 1 97.81 195 LEU A N 1
ATOM 1511 C CA . LEU A 1 195 ? -5.785 11.031 21.266 1 97.81 195 LEU A CA 1
ATOM 1512 C C . LEU A 1 195 ? -4.289 10.789 21.422 1 97.81 195 LEU A C 1
ATOM 1514 O O . LEU A 1 195 ? -3.639 11.43 22.266 1 97.81 195 LEU A O 1
ATOM 1518 N N . GLY A 1 196 ? -3.744 9.867 20.656 1 98.56 196 GLY A N 1
ATOM 1519 C CA . GLY A 1 196 ? -2.312 9.617 20.688 1 98.56 196 GLY A CA 1
ATOM 1520 C C . GLY A 1 196 ? -1.483 10.852 20.391 1 98.56 196 GLY A C 1
ATOM 1521 O O . GLY A 1 196 ? -0.514 11.141 21.094 1 98.56 196 GLY A O 1
ATOM 1522 N N . ALA A 1 197 ? -1.89 11.547 19.422 1 98.62 197 ALA A N 1
ATOM 1523 C CA . ALA A 1 197 ? -1.182 12.766 19.031 1 98.62 197 ALA A CA 1
ATOM 1524 C C . ALA A 1 197 ? -1.257 13.82 20.141 1 98.62 197 ALA A C 1
ATOM 1526 O O . ALA A 1 197 ? -0.26 14.477 20.438 1 98.62 197 ALA A O 1
ATOM 1527 N N . LYS A 1 198 ? -2.42 13.945 20.672 1 98.12 198 LYS A N 1
ATOM 1528 C CA . LYS A 1 198 ? -2.613 14.891 21.766 1 98.12 198 LYS A CA 1
ATOM 1529 C C . LYS A 1 198 ? -1.674 14.586 22.938 1 98.12 198 LYS A C 1
ATOM 1531 O O . LYS A 1 198 ? -1.011 15.484 23.453 1 98.12 198 LYS A O 1
ATOM 1536 N N . LEU A 1 199 ? -1.614 13.352 23.281 1 98.5 199 LEU A N 1
ATOM 1537 C CA . LEU A 1 199 ? -0.817 12.945 24.438 1 98.5 199 LEU A CA 1
ATOM 1538 C C . LEU A 1 199 ? 0.672 12.992 24.109 1 98.5 199 LEU A C 1
ATOM 1540 O O . LEU A 1 199 ? 1.492 13.305 24.969 1 98.5 199 LEU A O 1
ATOM 1544 N N . ALA A 1 200 ? 1.044 12.695 22.891 1 98.62 200 ALA A N 1
ATOM 1545 C CA . ALA A 1 200 ? 2.436 12.844 22.469 1 98.62 200 ALA A CA 1
ATOM 1546 C C . ALA A 1 200 ? 2.879 14.297 22.531 1 98.62 200 ALA A C 1
ATOM 1548 O O . ALA A 1 200 ? 3.977 14.602 23 1 98.62 200 ALA A O 1
ATOM 1549 N N . LYS A 1 201 ? 2.004 15.109 22.062 1 97.88 201 LYS A N 1
ATOM 1550 C CA . LYS A 1 201 ? 2.285 16.547 22.125 1 97.88 201 LYS A CA 1
ATOM 1551 C C . LYS A 1 201 ? 2.439 17.016 23.562 1 97.88 201 LYS A C 1
ATOM 1553 O O . LYS A 1 201 ? 3.35 17.781 23.875 1 97.88 201 LYS A O 1
ATOM 1558 N N . LYS A 1 202 ? 1.592 16.578 24.375 1 97.56 202 LYS A N 1
ATOM 1559 C CA . LYS A 1 202 ? 1.657 16.922 25.797 1 97.56 202 LYS A CA 1
ATOM 1560 C C . LYS A 1 202 ? 2.973 16.453 26.406 1 97.56 202 LYS A C 1
ATOM 1562 O O . LYS A 1 202 ? 3.518 17.109 27.297 1 97.56 202 LYS A O 1
ATOM 1567 N N . ALA A 1 203 ? 3.498 15.359 25.938 1 97.69 203 ALA A N 1
ATOM 1568 C CA . ALA A 1 203 ? 4.754 14.805 26.422 1 97.69 203 ALA A CA 1
ATOM 1569 C C . ALA A 1 203 ? 5.953 15.547 25.844 1 97.69 203 ALA A C 1
ATOM 1571 O O . ALA A 1 203 ? 7.102 15.219 26.141 1 97.69 203 ALA A O 1
ATOM 1572 N N . GLY A 1 204 ? 5.719 16.484 24.922 1 97.94 204 GLY A N 1
ATOM 1573 C CA . GLY A 1 204 ? 6.766 17.328 24.375 1 97.94 204 GLY A CA 1
ATOM 1574 C C . GLY A 1 204 ? 7.387 16.75 23.109 1 97.94 204 GLY A C 1
ATOM 1575 O O . GLY A 1 204 ? 8.391 17.266 22.625 1 97.94 204 GLY A O 1
ATOM 1576 N N . LEU A 1 205 ? 6.867 15.703 22.594 1 98.69 205 LEU A N 1
ATOM 1577 C CA . LEU A 1 205 ? 7.422 15.078 21.406 1 98.69 205 LEU A CA 1
ATOM 1578 C C . LEU A 1 205 ? 6.965 15.805 20.141 1 98.69 205 LEU A C 1
ATOM 1580 O O . LEU A 1 205 ? 5.812 16.219 20.047 1 98.69 205 LEU A O 1
ATOM 1584 N N . PRO A 1 206 ? 7.848 15.984 19.156 1 98.62 206 PRO A N 1
ATOM 1585 C CA . PRO A 1 206 ? 7.375 16.469 17.844 1 98.62 206 PRO A CA 1
ATOM 1586 C C . PRO A 1 206 ? 6.359 15.516 17.203 1 98.62 206 PRO A C 1
ATOM 1588 O O . PRO A 1 206 ? 6.551 14.297 17.219 1 98.62 206 PRO A O 1
ATOM 1591 N N . VAL A 1 207 ? 5.273 16.109 16.672 1 98.81 207 VAL A N 1
ATOM 1592 C CA . VAL A 1 207 ? 4.191 15.312 16.094 1 98.81 207 VAL A CA 1
ATOM 1593 C C . VAL A 1 207 ? 4.066 15.617 14.602 1 98.81 207 VAL A C 1
ATOM 1595 O O . VAL A 1 207 ? 3.762 16.75 14.219 1 98.81 207 VAL A O 1
ATOM 1598 N N . VAL A 1 208 ? 4.32 14.617 13.75 1 98.88 208 VAL A N 1
ATOM 1599 C CA . VAL A 1 208 ? 3.998 14.648 12.328 1 98.88 208 VAL A CA 1
ATOM 1600 C C . VAL A 1 208 ? 2.664 13.945 12.086 1 98.88 208 VAL A C 1
ATOM 1602 O O . VAL A 1 208 ? 2.408 12.875 12.648 1 98.88 208 VAL A O 1
ATOM 1605 N N . ALA A 1 209 ? 1.789 14.562 11.312 1 98.69 209 ALA A N 1
ATOM 1606 C CA . ALA A 1 209 ? 0.498 13.961 10.977 1 98.69 209 ALA A CA 1
ATOM 1607 C C . ALA A 1 209 ? 0.338 13.82 9.469 1 98.69 209 ALA A C 1
ATOM 1609 O O . ALA A 1 209 ? 0.635 14.75 8.711 1 98.69 209 ALA A O 1
ATOM 1610 N N . THR A 1 210 ? -0.066 12.664 9.039 1 98.31 210 THR A N 1
ATOM 1611 C CA . THR A 1 210 ? -0.468 12.422 7.66 1 98.31 210 THR A CA 1
ATOM 1612 C C . THR A 1 210 ? -1.969 12.164 7.57 1 98.31 210 THR A C 1
ATOM 1614 O O . THR A 1 210 ? -2.486 11.242 8.203 1 98.31 210 THR A O 1
ATOM 1617 N N . THR A 1 211 ? -2.646 12.992 6.809 1 94.94 211 THR A N 1
ATOM 1618 C CA . THR A 1 211 ? -4.078 12.875 6.559 1 94.94 211 THR A CA 1
ATOM 1619 C C . THR A 1 211 ? -4.402 13.18 5.098 1 94.94 211 THR A C 1
ATOM 1621 O O . THR A 1 211 ? -3.521 13.586 4.336 1 94.94 211 THR A O 1
ATOM 1624 N N . LYS A 1 212 ? -5.633 12.828 4.766 1 87.31 212 LYS A N 1
ATOM 1625 C CA . LYS A 1 212 ? -6.102 13.414 3.514 1 87.31 212 LYS A CA 1
ATOM 1626 C C . LYS A 1 212 ? -6.184 14.938 3.613 1 87.31 212 LYS A C 1
ATOM 1628 O O . LYS A 1 212 ? -6.184 15.492 4.715 1 87.31 212 LYS A O 1
ATOM 1633 N N . LEU A 1 213 ? -6.238 15.523 2.51 1 79.88 213 LEU A N 1
ATOM 1634 C CA . LEU A 1 213 ? -6.254 16.984 2.445 1 79.88 213 LEU A CA 1
ATOM 1635 C C . LEU A 1 213 ? -7.449 17.547 3.211 1 79.88 213 LEU A C 1
ATOM 1637 O O . LEU A 1 213 ? -8.562 17.016 3.111 1 79.88 213 LEU A O 1
ATOM 1641 N N . GLY A 1 214 ? -7.164 18.688 3.984 1 77 214 GLY A N 1
ATOM 1642 C CA . GLY A 1 214 ? -8.227 19.359 4.715 1 77 214 GLY A CA 1
ATOM 1643 C C . GLY A 1 214 ? -7.93 19.5 6.199 1 77 214 GLY A C 1
ATOM 1644 O O . GLY A 1 214 ? -6.965 18.922 6.703 1 77 214 GLY A O 1
ATOM 1645 N N . SER A 1 215 ? -8.727 20.344 6.859 1 81.94 215 SER A N 1
ATOM 1646 C CA . SER A 1 215 ? -8.617 20.484 8.305 1 81.94 215 SER A CA 1
ATOM 1647 C C . SER A 1 215 ? -9.344 19.344 9.023 1 81.94 215 SER A C 1
ATOM 1649 O O . SER A 1 215 ? -10.414 18.906 8.594 1 81.94 215 SER A O 1
ATOM 1651 N N . ASN A 1 216 ? -8.719 18.859 9.992 1 85.56 216 ASN A N 1
ATOM 1652 C CA . ASN A 1 216 ? -9.289 17.766 10.781 1 85.56 216 ASN A CA 1
ATOM 1653 C C . ASN A 1 216 ? -8.734 17.766 12.203 1 85.56 216 ASN A C 1
ATOM 1655 O O . ASN A 1 216 ? -7.848 18.562 12.531 1 85.56 216 ASN A O 1
ATOM 1659 N N . ALA A 1 217 ? -9.211 16.938 13.047 1 94 217 ALA A N 1
ATOM 1660 C CA . ALA A 1 217 ? -8.859 16.906 14.461 1 94 217 ALA A CA 1
ATOM 1661 C C . ALA A 1 217 ? -7.383 16.578 14.656 1 94 217 ALA A C 1
ATOM 1663 O O . ALA A 1 217 ? -6.711 17.172 15.5 1 94 217 ALA A O 1
ATOM 1664 N N . LEU A 1 218 ? -6.844 15.648 13.906 1 97.19 218 LEU A N 1
ATOM 1665 C CA . LEU A 1 218 ? -5.465 15.203 14.062 1 97.19 218 LEU A CA 1
ATOM 1666 C C . LEU A 1 218 ? -4.488 16.328 13.758 1 97.19 218 LEU A C 1
ATOM 1668 O O . LEU A 1 218 ? -3.488 16.5 14.461 1 97.19 218 LEU A O 1
ATOM 1672 N N . THR A 1 219 ? -4.84 17.125 12.75 1 94 219 THR A N 1
ATOM 1673 C CA . THR A 1 219 ? -3.938 18.188 12.336 1 94 219 THR A CA 1
ATOM 1674 C C . THR A 1 219 ? -3.814 19.25 13.422 1 94 219 THR A C 1
ATOM 1676 O O . THR A 1 219 ? -2.811 19.969 13.5 1 94 219 THR A O 1
ATOM 1679 N N . HIS A 1 220 ? -4.758 19.328 14.305 1 94.38 220 HIS A N 1
ATOM 1680 C CA . HIS A 1 220 ? -4.754 20.297 15.391 1 94.38 220 HIS A CA 1
ATOM 1681 C C . HIS A 1 220 ? -3.65 20 16.391 1 94.38 220 HIS A C 1
ATOM 1683 O O . HIS A 1 220 ? -3.172 20.906 17.094 1 94.38 220 HIS A O 1
ATOM 1689 N N . TYR A 1 221 ? -3.24 18.844 16.484 1 97.44 221 TYR A N 1
ATOM 1690 C CA . TYR A 1 221 ? -2.26 18.453 17.484 1 97.44 221 TYR A CA 1
ATOM 1691 C C . TYR A 1 221 ? -0.896 18.203 16.844 1 97.44 221 TYR A C 1
ATOM 1693 O O . TYR A 1 221 ? 0.047 17.781 17.531 1 97.44 221 TYR A O 1
ATOM 1701 N N . ALA A 1 222 ? -0.753 18.484 15.578 1 98.06 222 ALA A N 1
ATOM 1702 C CA . ALA A 1 222 ? 0.479 18.172 14.852 1 98.06 222 ALA A CA 1
ATOM 1703 C C . ALA A 1 222 ? 1.391 19.391 14.773 1 98.06 222 ALA A C 1
ATOM 1705 O O . ALA A 1 222 ? 0.914 20.531 14.695 1 98.06 222 ALA A O 1
ATOM 1706 N N . ASN A 1 223 ? 2.682 19.203 14.82 1 98.06 223 ASN A N 1
ATOM 1707 C CA . ASN A 1 223 ? 3.662 20.234 14.516 1 98.06 223 ASN A CA 1
ATOM 1708 C C . ASN A 1 223 ? 3.863 20.391 13.016 1 98.06 223 ASN A C 1
ATOM 1710 O O . ASN A 1 223 ? 4.09 21.5 12.523 1 98.06 223 ASN A O 1
ATOM 1714 N N . ILE A 1 224 ? 3.867 19.297 12.312 1 98.06 224 ILE A N 1
ATOM 1715 C CA . ILE A 1 224 ? 3.998 19.266 10.859 1 98.06 224 ILE A CA 1
ATOM 1716 C C . ILE A 1 224 ? 2.896 18.391 10.266 1 98.06 224 ILE A C 1
ATOM 1718 O O . ILE A 1 224 ? 2.645 17.281 10.75 1 98.06 224 ILE A O 1
ATOM 1722 N N . VAL A 1 225 ? 2.232 18.906 9.305 1 95.94 225 VAL A N 1
ATOM 1723 C CA . VAL A 1 225 ? 1.175 18.188 8.609 1 95.94 225 VAL A CA 1
ATOM 1724 C C . VAL A 1 225 ? 1.585 17.938 7.156 1 95.94 225 VAL A C 1
ATOM 1726 O O . VAL A 1 225 ? 2.062 18.859 6.48 1 95.94 225 VAL A O 1
ATOM 1729 N N . ILE A 1 226 ? 1.498 16.734 6.723 1 96.38 226 ILE A N 1
ATOM 1730 C CA . ILE A 1 226 ? 1.679 16.406 5.312 1 96.38 226 ILE A CA 1
ATOM 1731 C C . ILE A 1 226 ? 0.486 15.586 4.82 1 96.38 226 ILE A C 1
ATOM 1733 O O . ILE A 1 226 ? 0.122 14.578 5.426 1 96.38 226 ILE A O 1
ATOM 1737 N N . GLN A 1 227 ? -0.077 16.047 3.76 1 91.69 227 GLN A N 1
ATOM 1738 C CA . GLN A 1 227 ? -1.389 15.508 3.402 1 91.69 227 GLN A CA 1
ATOM 1739 C C . GLN A 1 227 ? -1.373 14.898 2.006 1 91.69 227 GLN A C 1
ATOM 1741 O O . GLN A 1 227 ? -0.541 15.258 1.172 1 91.69 227 GLN A O 1
ATOM 1746 N N . THR A 1 228 ? -2.193 13.891 1.816 1 93 228 THR A N 1
ATOM 1747 C CA . THR A 1 228 ? -2.428 13.25 0.527 1 93 228 THR A CA 1
ATOM 1748 C C . THR A 1 228 ? -3.691 13.797 -0.129 1 93 228 THR A C 1
ATOM 1750 O O . THR A 1 228 ? -4.383 14.633 0.452 1 93 228 THR A O 1
ATOM 1753 N N . SER A 1 229 ? -3.848 13.211 -1.31 1 82.25 229 SER A N 1
ATOM 1754 C CA . SER A 1 229 ? -5.062 13.594 -2.02 1 82.25 229 SER A CA 1
ATOM 1755 C C . SER A 1 229 ? -6.309 13.18 -1.25 1 82.25 229 SER A C 1
ATOM 1757 O O . SER A 1 229 ? -6.234 12.359 -0.33 1 82.25 229 SER A O 1
ATOM 1759 N N . GLN A 1 230 ? -7.324 13.836 -1.458 1 67.69 230 GLN A N 1
ATOM 1760 C CA . GLN A 1 230 ? -8.648 13.438 -0.982 1 67.69 230 GLN A CA 1
ATOM 1761 C C . GLN A 1 230 ? -9.398 12.641 -2.045 1 67.69 230 GLN A C 1
ATOM 1763 O O . GLN A 1 230 ? -9.992 13.219 -2.959 1 67.69 230 GLN A O 1
ATOM 1768 N N . PRO A 1 231 ? -9.078 11.258 -1.911 1 57.62 231 PRO A N 1
ATOM 1769 C CA . PRO A 1 231 ? -9.789 10.539 -2.975 1 57.62 231 PRO A CA 1
ATOM 1770 C C . PRO A 1 231 ? -11.305 10.75 -2.916 1 57.62 231 PRO A C 1
ATOM 1772 O O . PRO A 1 231 ? -11.852 11.016 -1.842 1 57.62 231 PRO A O 1
ATOM 1775 N N . MET A 1 232 ? -12.023 10.898 -4.055 1 48.66 232 MET A N 1
ATOM 1776 C CA . MET A 1 232 ? -13.484 10.906 -4.117 1 48.66 232 MET A CA 1
ATOM 1777 C C . MET A 1 232 ? -14.055 9.602 -3.576 1 48.66 232 MET A C 1
ATOM 1779 O O . MET A 1 232 ? -13.977 8.562 -4.234 1 48.66 232 MET A O 1
ATOM 1783 N N . GLU A 1 233 ? -13.781 9.352 -2.33 1 52.59 233 GLU A N 1
ATOM 1784 C CA . GLU A 1 233 ? -14.383 8.086 -1.907 1 52.59 233 GLU A CA 1
ATOM 1785 C C . GLU A 1 233 ? -15.898 8.109 -2.08 1 52.59 233 GLU A C 1
ATOM 1787 O O . GLU A 1 233 ? -16.547 9.109 -1.761 1 52.59 233 GLU A O 1
ATOM 1792 N N . ALA A 1 234 ? -16.391 7.254 -2.949 1 50.88 234 ALA A N 1
ATOM 1793 C CA . ALA A 1 234 ? -17.844 7.043 -3.004 1 50.88 234 ALA A CA 1
ATOM 1794 C C . ALA A 1 234 ? -18.406 6.754 -1.614 1 50.88 234 ALA A C 1
ATOM 1796 O O . ALA A 1 234 ? -17.734 6.129 -0.785 1 50.88 234 ALA A O 1
ATOM 1797 N N . PRO A 1 235 ? -19.484 7.457 -1.28 1 50.78 235 PRO A N 1
ATOM 1798 C CA . PRO A 1 235 ? -20.109 7.172 0.018 1 50.78 235 PRO A CA 1
ATOM 1799 C C . PRO A 1 235 ? -20.203 5.676 0.31 1 50.78 235 PRO A C 1
ATOM 1801 O O . PRO A 1 235 ? -20.156 5.266 1.473 1 50.78 235 PRO A O 1
ATOM 1804 N N . ASN A 1 236 ? -20.359 4.957 -0.748 1 56.47 236 ASN A N 1
ATOM 1805 C CA . ASN A 1 236 ? -20.531 3.518 -0.582 1 56.47 236 ASN A CA 1
ATOM 1806 C C . ASN A 1 236 ? -19.234 2.771 -0.895 1 56.47 236 ASN A C 1
ATOM 1808 O O . ASN A 1 236 ? -19.25 1.752 -1.587 1 56.47 236 ASN A O 1
ATOM 1812 N N . ARG A 1 237 ? -18.234 3.258 -0.262 1 65.94 237 ARG A N 1
ATOM 1813 C CA . ARG A 1 237 ? -16.984 2.561 -0.518 1 65.94 237 ARG A CA 1
ATOM 1814 C C . ARG A 1 237 ? -16.875 1.289 0.318 1 65.94 237 ARG A C 1
ATOM 1816 O O . ARG A 1 237 ? -17.266 1.276 1.487 1 65.94 237 ARG A O 1
ATOM 1823 N N . PHE A 1 238 ? -16.406 0.294 -0.325 1 75.81 238 PHE A N 1
ATOM 1824 C CA . PHE A 1 238 ? -16.344 -1.034 0.274 1 75.81 238 PHE A CA 1
ATOM 1825 C C . PHE A 1 238 ? -15.047 -1.213 1.058 1 75.81 238 PHE A C 1
ATOM 1827 O O . PHE A 1 238 ? -14.984 -2.014 1.993 1 75.81 238 PHE A O 1
ATOM 1834 N N . ALA A 1 239 ? -14 -0.508 0.76 1 86.88 239 ALA A N 1
ATOM 1835 C CA . ALA A 1 239 ? -12.711 -0.72 1.413 1 86.88 239 ALA A CA 1
ATOM 1836 C C . ALA A 1 239 ? -11.75 0.438 1.134 1 86.88 239 ALA A C 1
ATOM 1838 O O . ALA A 1 239 ? -11.977 1.223 0.209 1 86.88 239 ALA A O 1
ATOM 1839 N N . ALA A 1 240 ? -10.766 0.594 2.029 1 88.75 240 ALA A N 1
ATOM 1840 C CA . ALA A 1 240 ? -9.68 1.525 1.759 1 88.75 240 ALA A CA 1
ATOM 1841 C C . ALA A 1 240 ? -8.875 1.092 0.534 1 88.75 240 ALA A C 1
ATOM 1843 O O . ALA A 1 240 ? -8.32 -0.006 0.506 1 88.75 240 ALA A O 1
ATOM 1844 N N . THR A 1 241 ? -8.852 1.909 -0.526 1 92.12 241 THR A N 1
ATOM 1845 C CA . THR A 1 241 ? -8.18 1.59 -1.781 1 92.12 241 THR A CA 1
ATOM 1846 C C . THR A 1 241 ? -7.297 2.75 -2.232 1 92.12 241 THR A C 1
ATOM 1848 O O . THR A 1 241 ? -6.09 2.762 -1.97 1 92.12 241 THR A O 1
ATOM 1851 N N . GLN A 1 242 ? -7.926 3.797 -2.562 1 89.31 242 GLN A N 1
ATOM 1852 C CA . GLN A 1 242 ? -7.203 4.945 -3.102 1 89.31 242 GLN A CA 1
ATOM 1853 C C . GLN A 1 242 ? -6.348 5.609 -2.027 1 89.31 242 GLN A C 1
ATOM 1855 O O . GLN A 1 242 ? -5.25 6.098 -2.314 1 89.31 242 GLN A O 1
ATOM 1860 N N . SER A 1 243 ? -6.863 5.621 -0.85 1 92.5 243 SER A N 1
ATOM 1861 C CA . SER A 1 243 ? -6.121 6.234 0.247 1 92.5 243 SER A CA 1
ATOM 1862 C C . SER A 1 243 ? -4.781 5.539 0.465 1 92.5 243 SER A C 1
ATOM 1864 O O . SER A 1 243 ? -3.773 6.195 0.731 1 92.5 243 SER A O 1
ATOM 1866 N N . LEU A 1 244 ? -4.77 4.223 0.331 1 96.5 244 LEU A N 1
ATOM 1867 C CA . LEU A 1 244 ? -3.535 3.475 0.53 1 96.5 244 LEU A CA 1
ATOM 1868 C C . LEU A 1 244 ? -2.545 3.748 -0.598 1 96.5 244 LEU A C 1
ATOM 1870 O O . LEU A 1 244 ? -1.349 3.912 -0.352 1 96.5 244 LEU A O 1
ATOM 1874 N N . HIS A 1 245 ? -3.031 3.84 -1.811 1 95.56 245 HIS A N 1
ATOM 1875 C CA . HIS A 1 245 ? -2.15 4.215 -2.912 1 95.56 245 HIS A CA 1
ATOM 1876 C C . HIS A 1 245 ? -1.536 5.59 -2.684 1 95.56 245 HIS A C 1
ATOM 1878 O O . HIS A 1 245 ? -0.338 5.785 -2.902 1 95.56 245 HIS A O 1
ATOM 1884 N N . ALA A 1 246 ? -2.34 6.496 -2.27 1 94.69 246 ALA A N 1
ATOM 1885 C CA . ALA A 1 246 ? -1.889 7.863 -2.033 1 94.69 246 ALA A CA 1
ATOM 1886 C C . ALA A 1 246 ? -0.861 7.914 -0.906 1 94.69 246 ALA A C 1
ATOM 1888 O O . ALA A 1 246 ? 0.181 8.562 -1.035 1 94.69 246 ALA A O 1
ATOM 1889 N N . GLN A 1 247 ? -1.181 7.277 0.18 1 97.75 247 GLN A N 1
ATOM 1890 C CA . GLN A 1 247 ? -0.292 7.281 1.337 1 97.75 247 GLN A CA 1
ATOM 1891 C C . GLN A 1 247 ? 1.042 6.613 1.009 1 97.75 247 GLN A C 1
ATOM 1893 O O . GLN A 1 247 ? 2.102 7.109 1.398 1 97.75 247 GLN A O 1
ATOM 1898 N N . PHE A 1 248 ? 0.996 5.508 0.31 1 98.06 248 PHE A N 1
ATOM 1899 C CA . PHE A 1 248 ? 2.23 4.82 -0.051 1 98.06 248 PHE A CA 1
ATOM 1900 C C . PHE A 1 248 ? 3.078 5.684 -0.979 1 98.06 248 PHE A C 1
ATOM 1902 O O . PHE A 1 248 ? 4.305 5.695 -0.874 1 98.06 248 PHE A O 1
ATOM 1909 N N . MET A 1 249 ? 2.467 6.434 -1.859 1 97.25 249 MET A N 1
ATOM 1910 C CA . MET A 1 249 ? 3.186 7.375 -2.711 1 97.25 249 MET A CA 1
ATOM 1911 C C . MET A 1 249 ? 3.863 8.453 -1.875 1 97.25 249 MET A C 1
ATOM 1913 O O . MET A 1 249 ? 5.035 8.766 -2.086 1 97.25 249 MET A O 1
ATOM 1917 N N . LEU A 1 250 ? 3.158 9 -0.993 1 98.06 250 LEU A N 1
ATOM 1918 C CA . LEU A 1 250 ? 3.705 10.031 -0.12 1 98.06 250 LEU A CA 1
ATOM 1919 C C . LEU A 1 250 ? 4.902 9.508 0.661 1 98.06 250 LEU A C 1
ATOM 1921 O O . LEU A 1 250 ? 5.938 10.172 0.749 1 98.06 250 LEU A O 1
ATOM 1925 N N . ILE A 1 251 ? 4.762 8.312 1.209 1 98.62 251 ILE A N 1
ATOM 1926 C CA . ILE A 1 251 ? 5.82 7.684 1.989 1 98.62 251 ILE A CA 1
ATOM 1927 C C . ILE A 1 251 ? 7.047 7.461 1.108 1 98.62 251 ILE A C 1
ATOM 1929 O O . ILE A 1 251 ? 8.172 7.723 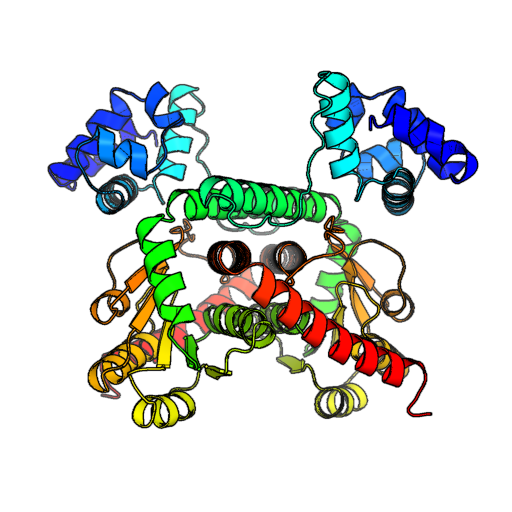1.528 1 98.62 251 ILE A O 1
ATOM 1933 N N . ASP A 1 252 ? 6.797 7.023 -0.141 1 97.38 252 ASP A N 1
ATOM 1934 C CA . ASP A 1 252 ? 7.895 6.812 -1.076 1 97.38 252 ASP A CA 1
ATOM 1935 C C . ASP A 1 252 ? 8.633 8.117 -1.362 1 97.38 252 ASP A C 1
ATOM 1937 O O . ASP A 1 252 ? 9.859 8.148 -1.413 1 97.38 252 ASP A O 1
ATOM 1941 N N . ILE A 1 253 ? 7.914 9.117 -1.545 1 97.56 253 ILE A N 1
ATOM 1942 C CA . ILE A 1 253 ? 8.508 10.406 -1.86 1 97.56 253 ILE A CA 1
ATOM 1943 C C . ILE A 1 253 ? 9.367 10.883 -0.692 1 97.56 253 ILE A C 1
ATOM 1945 O O . ILE A 1 253 ? 10.516 11.297 -0.885 1 97.56 253 ILE A O 1
ATOM 1949 N N . LEU A 1 254 ? 8.875 10.805 0.523 1 98.56 254 LEU A N 1
ATOM 1950 C CA . LEU A 1 254 ? 9.641 11.195 1.702 1 98.56 254 LEU A CA 1
ATOM 1951 C C . LEU A 1 254 ? 10.891 10.344 1.852 1 98.56 254 LEU A C 1
ATOM 1953 O O . LEU A 1 254 ? 11.969 10.852 2.156 1 98.56 254 LEU A O 1
ATOM 1957 N N . TYR A 1 255 ? 10.734 9.07 1.664 1 98.25 255 TYR A N 1
ATOM 1958 C CA . TYR A 1 255 ? 11.836 8.133 1.812 1 98.25 255 TYR A CA 1
ATOM 1959 C C . TYR A 1 255 ? 12.961 8.445 0.831 1 98.25 255 TYR A C 1
ATOM 1961 O O . TYR A 1 255 ? 14.125 8.562 1.225 1 98.25 255 TYR A O 1
ATOM 1969 N N . TYR A 1 256 ? 12.609 8.656 -0.413 1 96.88 256 TYR A N 1
ATOM 1970 C CA . TYR A 1 256 ? 13.641 8.82 -1.431 1 96.88 256 TYR A CA 1
ATOM 1971 C C . TYR A 1 256 ? 14.203 10.234 -1.41 1 96.88 256 TYR A C 1
ATOM 1973 O O . TYR A 1 256 ? 15.359 10.461 -1.776 1 96.88 256 TYR A O 1
ATOM 1981 N N . ALA A 1 257 ? 13.375 11.203 -1.016 1 97.75 257 ALA A N 1
ATOM 1982 C CA . ALA A 1 257 ? 13.953 12.516 -0.757 1 97.75 257 ALA A CA 1
ATOM 1983 C C . ALA A 1 257 ? 15.023 12.445 0.326 1 97.75 257 ALA A C 1
ATOM 1985 O O . ALA A 1 257 ? 16.078 13.062 0.201 1 97.75 257 ALA A O 1
ATOM 1986 N N . TYR A 1 258 ? 14.758 11.688 1.394 1 98.06 258 TYR A N 1
ATOM 1987 C CA . TYR A 1 258 ? 15.734 11.5 2.465 1 98.06 258 TYR A CA 1
ATOM 1988 C C . TYR A 1 258 ? 16.984 10.789 1.949 1 98.06 258 TYR A C 1
ATOM 1990 O O . TYR A 1 258 ? 18.109 11.234 2.195 1 98.06 258 TYR A O 1
ATOM 1998 N N . VAL A 1 259 ? 16.766 9.664 1.252 1 97.12 259 VAL A N 1
ATOM 1999 C CA . VAL A 1 259 ? 17.859 8.844 0.729 1 97.12 259 VAL A CA 1
ATOM 2000 C C . VAL A 1 259 ? 18.734 9.68 -0.197 1 97.12 259 VAL A C 1
ATOM 2002 O O . VAL A 1 259 ? 19.953 9.578 -0.157 1 97.12 259 VAL A O 1
ATOM 2005 N N . SER A 1 260 ? 18.078 10.477 -0.983 1 96.12 260 SER A N 1
ATOM 2006 C CA . SER A 1 260 ? 18.812 11.32 -1.919 1 96.12 260 SER A CA 1
ATOM 2007 C C . SER A 1 260 ? 19.672 12.344 -1.183 1 96.12 260 SER A C 1
ATOM 2009 O O . SER A 1 260 ? 20.828 12.586 -1.565 1 96.12 260 SER A O 1
ATOM 2011 N N . ARG A 1 261 ? 19.172 12.922 -0.163 1 97.12 261 ARG A N 1
ATOM 2012 C CA . ARG A 1 261 ? 19.859 13.961 0.591 1 97.12 261 ARG A CA 1
ATOM 2013 C C . ARG A 1 261 ? 21.016 13.383 1.388 1 97.12 261 ARG A C 1
ATOM 2015 O O . ARG A 1 261 ? 22.078 14.008 1.511 1 97.12 261 ARG A O 1
ATOM 2022 N N . TYR A 1 262 ? 20.828 12.258 1.89 1 97.19 262 TYR A N 1
ATOM 2023 C CA . TYR A 1 262 ? 21.844 11.586 2.693 1 97.19 262 TYR A CA 1
ATOM 2024 C C . TYR A 1 262 ? 22.312 10.297 2.027 1 97.19 262 TYR A C 1
ATOM 2026 O O . TYR A 1 262 ? 22.391 9.25 2.674 1 97.19 262 TYR A O 1
ATOM 2034 N N . TYR A 1 263 ? 22.641 10.414 0.809 1 95.06 263 TYR A N 1
ATOM 2035 C CA . TYR A 1 263 ? 22.781 9.305 -0.126 1 95.06 263 TYR A CA 1
ATOM 2036 C C . TYR A 1 263 ? 23.844 8.32 0.339 1 95.06 263 TYR A C 1
ATOM 2038 O O . TYR A 1 263 ? 23.594 7.113 0.412 1 95.06 263 TYR A O 1
ATOM 2046 N N . ASP A 1 264 ? 25 8.766 0.715 1 94.94 264 ASP A N 1
ATOM 2047 C CA . ASP A 1 264 ? 26.109 7.871 1.022 1 94.94 264 ASP A CA 1
ATOM 2048 C C . ASP A 1 264 ? 25.812 7.035 2.264 1 94.94 264 ASP A C 1
ATOM 2050 O O . ASP A 1 264 ? 26.031 5.82 2.266 1 94.94 264 ASP A O 1
ATOM 2054 N N . ALA A 1 265 ? 25.375 7.703 3.242 1 96.38 265 ALA A N 1
ATOM 2055 C CA . ALA A 1 265 ? 25.031 6.98 4.461 1 96.38 265 ALA A CA 1
ATOM 2056 C C . ALA A 1 265 ? 23.859 6.02 4.219 1 96.38 265 ALA A C 1
ATOM 2058 O O . ALA A 1 265 ? 23.891 4.879 4.684 1 96.38 265 ALA A O 1
ATOM 2059 N N . ALA A 1 266 ? 22.875 6.465 3.51 1 95.94 266 ALA A N 1
ATOM 2060 C CA . ALA A 1 266 ? 21.703 5.645 3.213 1 95.94 266 ALA A CA 1
ATOM 2061 C C . ALA A 1 266 ? 22.078 4.418 2.389 1 95.94 266 ALA A C 1
ATOM 2063 O O . ALA A 1 266 ? 21.609 3.312 2.648 1 95.94 266 ALA A O 1
ATOM 2064 N N . LYS A 1 267 ? 22.906 4.602 1.419 1 92.38 267 LYS A N 1
ATOM 2065 C CA . LYS A 1 267 ? 23.344 3.496 0.575 1 92.38 267 LYS A CA 1
ATOM 2066 C C . LYS A 1 267 ? 24.094 2.447 1.394 1 92.38 267 LYS A C 1
ATOM 2068 O O . LYS A 1 267 ? 23.844 1.248 1.248 1 92.38 267 LYS A O 1
ATOM 2073 N N . LYS A 1 268 ? 24.938 2.941 2.197 1 94.81 268 LYS A N 1
ATOM 2074 C CA . LYS A 1 268 ? 25.688 2.025 3.045 1 94.81 268 LYS A CA 1
ATOM 2075 C C . LYS A 1 268 ? 24.766 1.221 3.951 1 94.81 268 LYS A C 1
ATOM 2077 O O . LYS A 1 268 ? 24.891 -0.001 4.055 1 94.81 268 LYS A O 1
ATOM 2082 N N . GLN A 1 269 ? 23.891 1.89 4.613 1 95.69 269 GLN A N 1
ATOM 2083 C CA . GLN A 1 269 ? 22.984 1.236 5.547 1 95.69 269 GLN A CA 1
ATOM 2084 C C . GLN A 1 269 ? 22.062 0.245 4.824 1 95.69 269 GLN A C 1
ATOM 2086 O O . GLN A 1 269 ? 21.828 -0.858 5.32 1 95.69 269 GLN A O 1
ATOM 2091 N N . THR A 1 270 ? 21.547 0.624 3.703 1 94.12 270 THR A N 1
ATOM 2092 C CA . THR A 1 270 ? 20.656 -0.257 2.955 1 94.12 270 THR A CA 1
ATOM 2093 C C . THR A 1 270 ? 21.422 -1.462 2.412 1 94.12 270 THR A C 1
ATOM 2095 O O . THR A 1 270 ? 20.891 -2.576 2.383 1 94.12 270 THR A O 1
ATOM 2098 N N . ASP A 1 271 ? 22.641 -1.24 1.99 1 91.62 271 ASP A N 1
ATOM 2099 C CA . ASP A 1 271 ? 23.469 -2.35 1.532 1 91.62 271 ASP A CA 1
ATOM 2100 C C . ASP A 1 271 ? 23.75 -3.33 2.668 1 91.62 271 ASP A C 1
ATOM 2102 O O . ASP A 1 271 ? 23.688 -4.547 2.477 1 91.62 271 ASP A O 1
ATOM 2106 N N . ASP A 1 272 ? 24.078 -2.742 3.793 1 94.75 272 ASP A N 1
ATOM 2107 C CA . ASP A 1 272 ? 24.344 -3.582 4.957 1 94.75 272 ASP A CA 1
ATOM 2108 C C . ASP A 1 272 ? 23.109 -4.41 5.324 1 94.75 272 ASP A C 1
ATOM 2110 O O . ASP A 1 272 ? 23.219 -5.609 5.586 1 94.75 272 ASP A O 1
ATOM 2114 N N . SER A 1 273 ? 21.984 -3.801 5.359 1 94.12 273 SER A N 1
ATOM 2115 C CA . SER A 1 273 ? 20.75 -4.5 5.691 1 94.12 273 SER A CA 1
ATOM 2116 C C . SER A 1 273 ? 20.422 -5.566 4.648 1 94.12 273 SER A C 1
ATOM 2118 O O . SER A 1 273 ? 20 -6.676 4.996 1 94.12 273 SER A O 1
ATOM 2120 N N . LYS A 1 274 ? 20.594 -5.23 3.426 1 91.62 274 LYS A N 1
ATOM 2121 C CA . LYS A 1 274 ? 20.344 -6.18 2.344 1 91.62 274 LYS A CA 1
ATOM 2122 C C . LYS A 1 274 ? 21.266 -7.398 2.463 1 91.62 274 LYS A C 1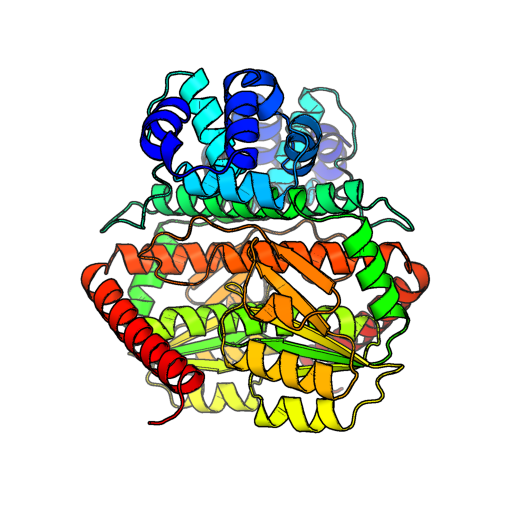
ATOM 2124 O O . LYS A 1 274 ? 20.828 -8.531 2.232 1 91.62 274 LYS A O 1
ATOM 2129 N N . ALA A 1 275 ? 22.484 -7.172 2.783 1 91.88 275 ALA A N 1
ATOM 2130 C CA . ALA A 1 275 ? 23.453 -8.25 2.924 1 91.88 275 ALA A CA 1
ATOM 2131 C C . ALA A 1 275 ? 23.047 -9.219 4.027 1 91.88 275 ALA A C 1
ATOM 2133 O O . ALA A 1 275 ? 23.141 -10.438 3.861 1 91.88 275 ALA A O 1
ATOM 2134 N N . ALA A 1 276 ? 22.578 -8.703 5.117 1 94.81 276 ALA A N 1
ATOM 2135 C CA . ALA A 1 276 ? 22.141 -9.539 6.234 1 94.81 276 ALA A CA 1
ATOM 2136 C C . ALA A 1 276 ? 20.953 -10.398 5.836 1 94.81 276 ALA A C 1
ATOM 2138 O O . ALA A 1 276 ? 20.906 -11.594 6.133 1 94.81 276 ALA A O 1
ATOM 2139 N N . VAL A 1 277 ? 19.969 -9.828 5.125 1 92.62 277 VAL A N 1
ATOM 2140 C CA . VAL A 1 277 ? 18.75 -10.531 4.715 1 92.62 277 VAL A CA 1
ATOM 2141 C C . VAL A 1 277 ? 19.094 -11.586 3.668 1 92.62 277 VAL A C 1
ATOM 2143 O O . VAL A 1 277 ? 18.547 -12.695 3.695 1 92.62 277 VAL A O 1
ATOM 2146 N N . THR A 1 278 ? 20.016 -11.203 2.799 1 89.75 278 THR A N 1
ATOM 2147 C CA . THR A 1 278 ? 20.453 -12.148 1.772 1 89.75 278 THR A CA 1
ATOM 2148 C C . THR A 1 278 ? 21.141 -13.359 2.404 1 89.75 278 THR A C 1
ATOM 2150 O O . THR A 1 278 ? 20.891 -14.492 2.01 1 89.75 278 THR A O 1
ATOM 2153 N N . ALA A 1 279 ? 21.984 -13.078 3.363 1 91.5 279 ALA A N 1
ATOM 2154 C CA . ALA A 1 279 ? 22.672 -14.164 4.066 1 91.5 279 ALA A CA 1
ATOM 2155 C C . ALA A 1 279 ? 21.656 -15.094 4.734 1 91.5 279 ALA A C 1
ATOM 2157 O O . ALA A 1 279 ? 21.781 -16.312 4.641 1 91.5 279 ALA A O 1
ATOM 2158 N N . TYR A 1 280 ? 20.703 -14.523 5.352 1 92.06 280 TYR A N 1
ATOM 2159 C CA . TYR A 1 280 ? 19.641 -15.273 6.008 1 92.06 280 TYR A CA 1
ATOM 2160 C C . TYR A 1 280 ? 18.906 -16.156 5.012 1 92.06 280 TYR A C 1
ATOM 2162 O O . TYR A 1 280 ? 18.688 -17.344 5.27 1 92.06 280 TYR A O 1
ATOM 2170 N N . LYS A 1 281 ? 18.547 -15.688 3.877 1 90.62 281 LYS A N 1
ATOM 2171 C CA . LYS A 1 281 ? 17.797 -16.422 2.869 1 90.62 281 LYS A CA 1
ATOM 2172 C C . LYS A 1 281 ? 18.625 -17.562 2.275 1 90.62 281 LYS A C 1
ATOM 2174 O O . LYS A 1 281 ? 18.109 -18.641 1.989 1 90.62 281 LYS A O 1
ATOM 2179 N N . GLU A 1 282 ? 19.875 -17.281 2.158 1 87.88 282 GLU A N 1
ATOM 2180 C CA . GLU A 1 282 ? 20.766 -18.312 1.651 1 87.88 282 GLU A CA 1
ATOM 2181 C C . GLU A 1 282 ? 20.891 -19.469 2.643 1 87.88 282 GLU A C 1
ATOM 2183 O O . GLU A 1 282 ? 20.906 -20.641 2.244 1 87.88 282 GLU A O 1
ATOM 2188 N N . PHE A 1 283 ? 20.938 -19.078 3.869 1 87.88 283 PHE A N 1
ATOM 2189 C CA . PHE A 1 283 ? 21.016 -20.109 4.91 1 87.88 283 PHE A CA 1
ATOM 2190 C C . PHE A 1 283 ? 19.766 -20.969 4.902 1 87.88 283 PHE A C 1
ATOM 2192 O O . PHE A 1 283 ? 19.844 -22.188 5.062 1 87.88 283 PHE A O 1
ATOM 2199 N N . MET A 1 284 ? 18.625 -20.406 4.664 1 89.06 284 MET A N 1
ATOM 2200 C CA . MET A 1 284 ? 17.359 -21.141 4.668 1 89.06 284 MET A CA 1
ATOM 2201 C C . MET A 1 284 ? 17.25 -22.047 3.453 1 89.06 284 MET A C 1
ATOM 2203 O O . MET A 1 284 ? 16.719 -23.156 3.549 1 89.06 284 MET A O 1
ATOM 2207 N N . ARG A 1 285 ? 17.812 -21.641 2.395 1 84 285 ARG A N 1
ATOM 2208 C CA . ARG A 1 285 ? 17.734 -22.422 1.161 1 84 285 ARG A CA 1
ATOM 2209 C C . ARG A 1 285 ? 18.656 -23.641 1.217 1 84 285 ARG A C 1
ATOM 2211 O O . ARG A 1 285 ? 18.312 -24.703 0.723 1 84 285 ARG A O 1
ATOM 2218 N N . HIS A 1 286 ? 19.688 -23.359 1.803 1 83.44 286 HIS A N 1
ATOM 2219 C CA . HIS A 1 286 ? 20.719 -24.391 1.711 1 83.44 286 HIS A CA 1
ATOM 2220 C C . HIS A 1 286 ? 20.891 -25.109 3.047 1 83.44 286 HIS A C 1
ATOM 2222 O O . HIS A 1 286 ? 21.609 -26.109 3.125 1 83.44 286 HIS A O 1
ATOM 2228 N N . GLY A 1 287 ? 20.141 -24.688 3.957 1 76.06 287 GLY A N 1
ATOM 2229 C CA . GLY A 1 287 ? 20.328 -25.234 5.289 1 76.06 287 GLY A CA 1
ATOM 2230 C C . GLY A 1 287 ? 21.484 -24.609 6.039 1 76.06 287 GLY A C 1
ATOM 2231 O O . GLY A 1 287 ? 22.297 -23.891 5.457 1 76.06 287 GLY A O 1
ATOM 2232 N N . PHE A 1 288 ? 21.391 -24.656 7.492 1 62.72 288 PHE A N 1
ATOM 2233 C CA . PHE A 1 288 ? 22.438 -24.141 8.359 1 62.72 288 PHE A CA 1
ATOM 2234 C C . PHE A 1 288 ? 23.703 -25 8.242 1 62.72 288 PHE A C 1
ATOM 2236 O O . PHE A 1 288 ? 23.719 -26.141 8.68 1 62.72 288 PHE A O 1
ATOM 2243 N N . LYS A 1 289 ? 24.25 -25.094 7.086 1 48.34 289 LYS A N 1
ATOM 2244 C CA . LYS A 1 289 ? 25.438 -25.938 7.094 1 48.34 289 LYS A CA 1
ATOM 2245 C C . LYS A 1 289 ? 26.516 -25.359 8.016 1 48.34 289 LYS A C 1
ATOM 2247 O O . LYS A 1 289 ? 26.641 -24.141 8.148 1 48.34 289 LYS A O 1
ATOM 2252 N N . MET B 1 1 ? 19.719 2.42 -25.391 1 58.53 1 MET B N 1
ATOM 2253 C CA . MET B 1 1 ? 19.766 1.688 -26.656 1 58.53 1 MET B CA 1
ATOM 2254 C C . MET B 1 1 ? 18.359 1.413 -27.172 1 58.53 1 MET B C 1
ATOM 2256 O O . MET B 1 1 ? 17.422 1.22 -26.391 1 58.53 1 MET B O 1
ATOM 2260 N N . SER B 1 2 ? 18.203 1.562 -28.484 1 71.69 2 SER B N 1
ATOM 2261 C CA . SER B 1 2 ? 16.906 1.339 -29.125 1 71.69 2 SER B CA 1
ATOM 2262 C C . SER B 1 2 ? 16.469 -0.115 -29 1 71.69 2 SER B C 1
ATOM 2264 O O . SER B 1 2 ? 17.281 -0.986 -28.656 1 71.69 2 SER B O 1
ATOM 2266 N N . VAL B 1 3 ? 15.18 -0.356 -29.125 1 83.12 3 VAL B N 1
ATOM 2267 C CA . VAL B 1 3 ? 14.68 -1.727 -29.094 1 83.12 3 VAL B CA 1
ATOM 2268 C C . VAL B 1 3 ? 15.398 -2.566 -30.141 1 83.12 3 VAL B C 1
ATOM 2270 O O . VAL B 1 3 ? 15.828 -3.688 -29.859 1 83.12 3 VAL B O 1
ATOM 2273 N N . GLU B 1 4 ? 15.594 -1.926 -31.312 1 79.56 4 GLU B N 1
ATOM 2274 C CA . GLU B 1 4 ? 16.297 -2.615 -32.406 1 79.56 4 GLU B CA 1
ATOM 2275 C C . GLU B 1 4 ? 17.75 -2.867 -32.031 1 79.56 4 GLU B C 1
ATOM 2277 O O . GLU B 1 4 ? 18.297 -3.936 -32.344 1 79.56 4 GLU B O 1
ATOM 2282 N N . GLY B 1 5 ? 18.312 -1.8 -31.438 1 75.5 5 GLY B N 1
ATOM 2283 C CA . GLY B 1 5 ? 19.688 -1.977 -31 1 75.5 5 GLY B CA 1
ATOM 2284 C C . GLY B 1 5 ? 19.844 -3.113 -30 1 75.5 5 GLY B C 1
ATOM 2285 O O . GLY B 1 5 ? 20.75 -3.938 -30.141 1 75.5 5 GLY B O 1
ATOM 2286 N N . ASN B 1 6 ? 18.984 -3.143 -29.078 1 80.12 6 ASN B N 1
ATOM 2287 C CA . ASN B 1 6 ? 19 -4.203 -28.078 1 80.12 6 ASN B CA 1
ATOM 2288 C C . ASN B 1 6 ? 18.781 -5.574 -28.703 1 80.12 6 ASN B C 1
ATOM 2290 O O . ASN B 1 6 ? 19.406 -6.559 -28.297 1 80.12 6 ASN B O 1
ATOM 2294 N N . TYR B 1 7 ? 17.891 -5.629 -29.688 1 82.19 7 TYR B N 1
ATOM 2295 C CA . TYR B 1 7 ? 17.594 -6.867 -30.391 1 82.19 7 TYR B CA 1
ATOM 2296 C C . TYR B 1 7 ? 18.828 -7.383 -31.125 1 82.19 7 TYR B C 1
ATOM 2298 O O . TYR B 1 7 ? 19.172 -8.562 -31.031 1 82.19 7 TYR B O 1
ATOM 2306 N N . GLN B 1 8 ? 19.484 -6.531 -31.781 1 76.31 8 GLN B N 1
ATOM 2307 C CA . GLN B 1 8 ? 20.672 -6.926 -32.531 1 76.31 8 GLN B CA 1
ATOM 2308 C C . GLN B 1 8 ? 21.766 -7.441 -31.609 1 76.31 8 GLN B C 1
ATOM 2310 O O . GLN B 1 8 ? 22.484 -8.383 -31.953 1 76.31 8 GLN B O 1
ATOM 2315 N N . SER B 1 9 ? 21.812 -6.801 -30.469 1 73.75 9 SER B N 1
ATOM 2316 C CA . SER B 1 9 ? 22.859 -7.156 -29.516 1 73.75 9 SER B CA 1
ATOM 2317 C C . SER B 1 9 ? 22.547 -8.469 -28.797 1 73.75 9 SER B C 1
ATOM 2319 O O . SER B 1 9 ? 23.453 -9.133 -28.297 1 73.75 9 SER B O 1
ATOM 2321 N N . THR B 1 10 ? 21.219 -8.859 -28.781 1 77.31 10 THR B N 1
ATOM 2322 C CA . THR B 1 10 ? 20.828 -10.008 -27.969 1 77.31 10 THR B CA 1
ATOM 2323 C C . THR B 1 10 ? 20.234 -11.109 -28.844 1 77.31 10 THR B C 1
ATOM 2325 O O . THR B 1 10 ? 19.703 -12.086 -28.328 1 77.31 10 THR B O 1
ATOM 2328 N N . ARG B 1 11 ? 20.25 -10.969 -30.078 1 77.31 11 ARG B N 1
ATOM 2329 C CA . ARG B 1 11 ? 19.547 -11.82 -31.031 1 77.31 11 ARG B CA 1
ATOM 2330 C C . ARG B 1 11 ? 19.922 -13.281 -30.844 1 77.31 11 ARG B C 1
ATOM 2332 O O . ARG B 1 11 ? 19.062 -14.164 -30.953 1 77.31 11 ARG B O 1
ATOM 2339 N N . GLY B 1 12 ? 21.109 -13.523 -30.531 1 77 12 GLY B N 1
ATOM 2340 C CA . GLY B 1 12 ? 21.594 -14.883 -30.359 1 77 12 GLY B CA 1
ATOM 2341 C C . GLY B 1 12 ? 21.078 -15.547 -29.094 1 77 12 GLY B C 1
ATOM 2342 O O . GLY B 1 12 ? 21.109 -16.766 -28.984 1 77 12 GLY B O 1
ATOM 2343 N N . GLU B 1 13 ? 20.594 -14.805 -28.219 1 78.69 13 GLU B N 1
ATOM 2344 C CA . GLU B 1 13 ? 20.156 -15.32 -26.922 1 78.69 13 GLU B CA 1
ATOM 2345 C C . GLU B 1 13 ? 18.641 -15.547 -26.906 1 78.69 13 GLU B C 1
ATOM 2347 O O . GLU B 1 13 ? 18.109 -16.109 -25.938 1 78.69 13 GLU B O 1
ATOM 2352 N N . LEU B 1 14 ? 17.984 -15.18 -27.953 1 86.38 14 LEU B N 1
ATOM 2353 C CA . LEU B 1 14 ? 16.516 -15.25 -27.969 1 86.38 14 LEU B CA 1
ATOM 2354 C C . LEU B 1 14 ? 16.047 -16.594 -28.531 1 86.38 14 LEU B C 1
ATOM 2356 O O . LEU B 1 14 ? 16.641 -17.109 -29.484 1 86.38 14 LEU B O 1
ATOM 2360 N N . SER B 1 15 ? 15.102 -17.125 -27.891 1 88.12 15 SER B N 1
ATOM 2361 C CA . SER B 1 15 ? 14.422 -18.281 -28.469 1 88.12 15 SER B CA 1
ATOM 2362 C C . SER B 1 15 ? 13.672 -17.922 -29.734 1 88.12 15 SER B C 1
ATOM 2364 O O . SER B 1 15 ? 13.492 -16.734 -30.031 1 88.12 15 SER B O 1
ATOM 2366 N N . GLU B 1 16 ? 13.352 -19 -30.469 1 89.69 16 GLU B N 1
ATOM 2367 C CA . GLU B 1 16 ? 12.609 -18.766 -31.703 1 89.69 16 GLU B CA 1
ATOM 2368 C C . GLU B 1 16 ? 11.305 -18.031 -31.438 1 89.69 16 GLU B C 1
ATOM 2370 O O . GLU B 1 16 ? 10.922 -17.141 -32.188 1 89.69 16 GLU B O 1
ATOM 2375 N N . ALA B 1 17 ? 10.68 -18.422 -30.375 1 89.69 17 ALA B N 1
ATOM 2376 C CA . ALA B 1 17 ? 9.43 -17.766 -30 1 89.69 17 ALA B CA 1
ATOM 2377 C C . ALA B 1 17 ? 9.656 -16.312 -29.625 1 89.69 17 ALA B C 1
ATOM 2379 O O . ALA B 1 17 ? 8.859 -15.438 -29.984 1 89.69 17 ALA B O 1
ATOM 2380 N N . GLU B 1 18 ? 10.68 -16.031 -28.969 1 91.5 18 GLU B N 1
ATOM 2381 C CA . GLU B 1 18 ? 11.023 -14.672 -28.578 1 91.5 18 GLU B CA 1
ATOM 2382 C C . GLU B 1 18 ? 11.391 -13.82 -29.797 1 91.5 18 GLU B C 1
ATOM 2384 O O . GLU B 1 18 ? 11.023 -12.648 -29.859 1 91.5 18 GLU B O 1
ATOM 2389 N N . LYS B 1 19 ? 12.07 -14.477 -30.656 1 90.25 19 LYS B N 1
ATOM 2390 C CA . LYS B 1 19 ? 12.414 -13.781 -31.891 1 90.25 19 LYS B CA 1
ATOM 2391 C C . LYS B 1 19 ? 11.164 -13.359 -32.656 1 90.25 19 LYS B C 1
ATOM 2393 O O . LYS B 1 19 ? 11.109 -12.258 -33.188 1 90.25 19 LYS B O 1
ATOM 2398 N N . LYS B 1 20 ? 10.266 -14.211 -32.656 1 91.12 20 LYS B N 1
ATOM 2399 C CA . LYS B 1 20 ? 9.008 -13.898 -33.344 1 91.12 20 LYS B CA 1
ATOM 2400 C C . LYS B 1 20 ? 8.352 -12.656 -32.719 1 91.12 20 LYS B C 1
ATOM 2402 O O . LYS B 1 20 ? 7.824 -11.82 -33.469 1 91.12 20 LYS B O 1
ATOM 2407 N N . ILE B 1 21 ? 8.383 -12.578 -31.5 1 92.62 21 ILE B N 1
ATOM 2408 C CA . ILE B 1 21 ? 7.805 -11.438 -30.797 1 92.62 21 ILE B CA 1
ATOM 2409 C C . ILE B 1 21 ? 8.531 -10.156 -31.188 1 92.62 21 ILE B C 1
ATOM 2411 O O . ILE B 1 21 ? 7.902 -9.156 -31.516 1 92.62 21 ILE B O 1
ATOM 2415 N N . VAL B 1 22 ? 9.812 -10.227 -31.062 1 90.25 22 VAL B N 1
ATOM 2416 C CA . VAL B 1 22 ? 10.625 -9.047 -31.328 1 90.25 22 VAL B CA 1
ATOM 2417 C C . VAL B 1 22 ? 10.438 -8.617 -32.781 1 90.25 22 VAL B C 1
ATOM 2419 O O . VAL B 1 22 ? 10.32 -7.426 -33.062 1 90.25 22 VAL B O 1
ATOM 2422 N N . ASP B 1 23 ? 10.43 -9.594 -33.656 1 89.5 23 ASP B N 1
ATOM 2423 C CA . ASP B 1 23 ? 10.172 -9.312 -35.062 1 89.5 23 ASP B CA 1
ATOM 2424 C C . ASP B 1 23 ? 8.828 -8.617 -35.25 1 89.5 23 ASP B C 1
ATOM 2426 O O . ASP B 1 23 ? 8.727 -7.648 -36 1 89.5 23 ASP B O 1
ATOM 2430 N N . TYR B 1 24 ? 7.918 -9.141 -34.562 1 92.25 24 TYR B N 1
ATOM 2431 C CA . TYR B 1 24 ? 6.602 -8.523 -34.656 1 92.25 24 TYR B CA 1
ATOM 2432 C C . TYR B 1 24 ? 6.629 -7.09 -34.156 1 92.25 24 TYR B C 1
ATOM 2434 O O . TYR B 1 24 ? 6.086 -6.188 -34.781 1 92.25 24 TYR B O 1
ATOM 2442 N N . VAL B 1 25 ? 7.238 -6.898 -33 1 91.38 25 VAL B N 1
ATOM 2443 C CA . VAL B 1 25 ? 7.34 -5.594 -32.344 1 91.38 25 VAL B CA 1
ATOM 2444 C C . VAL B 1 25 ? 8.008 -4.602 -33.312 1 91.38 25 VAL B C 1
ATOM 2446 O O . VAL B 1 25 ? 7.535 -3.475 -33.469 1 91.38 25 VAL B O 1
ATOM 2449 N N . LEU B 1 26 ? 9.016 -5.039 -33.906 1 86.75 26 LEU B N 1
ATOM 2450 C CA . LEU B 1 26 ? 9.797 -4.156 -34.75 1 86.75 26 LEU B CA 1
ATOM 2451 C C . LEU B 1 26 ? 9.086 -3.91 -36.094 1 86.75 26 LEU B C 1
ATOM 2453 O O . LEU B 1 26 ? 9.203 -2.828 -36.656 1 86.75 26 LEU B O 1
ATOM 2457 N N . ASN B 1 27 ? 8.344 -4.871 -36.5 1 87.5 27 ASN B N 1
ATOM 2458 C CA . ASN B 1 27 ? 7.672 -4.762 -37.812 1 87.5 27 ASN B CA 1
ATOM 2459 C C . ASN B 1 27 ? 6.316 -4.074 -37.688 1 87.5 27 ASN B C 1
ATOM 2461 O O . ASN B 1 27 ? 5.766 -3.586 -38.656 1 87.5 27 ASN B O 1
ATOM 2465 N N . HIS B 1 28 ? 5.742 -4.086 -36.5 1 88 28 HIS B N 1
ATOM 2466 C CA . HIS B 1 28 ? 4.434 -3.49 -36.25 1 88 28 HIS B CA 1
ATOM 2467 C C . HIS B 1 28 ? 4.496 -2.512 -35.094 1 88 28 HIS B C 1
ATOM 2469 O O . HIS B 1 28 ? 3.662 -2.57 -34.188 1 88 28 HIS B O 1
ATOM 2475 N N . THR B 1 29 ? 5.488 -1.687 -35.094 1 83.88 29 THR B N 1
ATOM 2476 C CA . THR B 1 29 ? 5.828 -0.798 -33.969 1 83.88 29 THR B CA 1
ATOM 2477 C C . THR B 1 29 ? 4.621 0.041 -33.562 1 83.88 29 THR B C 1
ATOM 2479 O O . THR B 1 29 ? 4.273 0.104 -32.375 1 83.88 29 THR B O 1
ATOM 2482 N N . GLN B 1 30 ? 3.93 0.591 -34.5 1 77.19 30 GLN B N 1
ATOM 2483 C CA . GLN B 1 30 ? 2.805 1.476 -34.219 1 77.19 30 GLN B CA 1
ATOM 2484 C C . GLN B 1 30 ? 1.648 0.709 -33.562 1 77.19 30 GLN B C 1
ATOM 2486 O O . GLN B 1 30 ? 1.019 1.194 -32.625 1 77.19 30 GLN B O 1
ATOM 2491 N N . ASP B 1 31 ? 1.417 -0.451 -34.094 1 84.69 31 ASP B N 1
ATOM 2492 C CA . ASP B 1 31 ? 0.348 -1.281 -33.531 1 84.69 31 ASP B CA 1
ATOM 2493 C C . ASP B 1 31 ? 0.67 -1.724 -32.125 1 84.69 31 ASP B C 1
ATOM 2495 O O . ASP B 1 31 ? -0.199 -1.703 -31.234 1 84.69 31 ASP B O 1
ATOM 2499 N N . VAL B 1 32 ? 1.913 -2.061 -31.953 1 87 32 VAL B N 1
ATOM 2500 C CA . VAL B 1 32 ? 2.352 -2.631 -30.688 1 87 32 VAL B CA 1
ATOM 2501 C C . VAL B 1 32 ? 2.199 -1.596 -29.578 1 87 32 VAL B C 1
ATOM 2503 O O . VAL B 1 32 ? 1.874 -1.941 -28.438 1 87 32 VAL B O 1
ATOM 2506 N N . LEU B 1 33 ? 2.305 -0.382 -29.969 1 77.81 33 LEU B N 1
ATOM 2507 C CA . LEU B 1 33 ? 2.236 0.689 -28.969 1 77.81 33 LEU B CA 1
ATOM 2508 C C . LEU B 1 33 ? 0.856 0.746 -28.328 1 77.81 33 LEU B C 1
ATOM 2510 O O . LEU B 1 33 ? 0.712 1.224 -27.203 1 77.81 33 LEU B O 1
ATOM 2514 N N . THR B 1 34 ? -0.099 0.126 -28.984 1 72 34 THR B N 1
ATOM 2515 C CA . THR B 1 34 ? -1.459 0.162 -28.453 1 72 34 THR B CA 1
ATOM 2516 C C . THR B 1 34 ? -1.875 -1.212 -27.938 1 72 34 THR B C 1
ATOM 2518 O O . THR B 1 34 ? -2.994 -1.385 -27.453 1 72 34 THR B O 1
ATOM 2521 N N . MET B 1 35 ? -0.964 -2.146 -28.016 1 78.19 35 MET B N 1
ATOM 2522 C CA . MET B 1 35 ? -1.301 -3.52 -27.656 1 78.19 35 MET B CA 1
ATOM 2523 C C . MET B 1 35 ? -0.984 -3.787 -26.188 1 78.19 35 MET B C 1
ATOM 2525 O O . MET B 1 35 ? 0.033 -3.318 -25.672 1 78.19 35 MET B O 1
ATOM 2529 N N . SER B 1 36 ? -1.954 -4.465 -25.609 1 77.06 36 SER B N 1
ATOM 2530 C CA . SER B 1 36 ? -1.603 -5.078 -24.344 1 77.06 36 SER B CA 1
ATOM 2531 C C . SER B 1 36 ? -0.657 -6.262 -24.531 1 77.06 36 SER B C 1
ATOM 2533 O O . SER B 1 36 ? -0.438 -6.703 -25.672 1 77.06 36 SER B O 1
ATOM 2535 N N . VAL B 1 37 ? -0.091 -6.684 -23.375 1 81.75 37 VAL B N 1
ATOM 2536 C CA . VAL B 1 37 ? 0.792 -7.844 -23.422 1 81.75 37 VAL B CA 1
ATOM 2537 C C . VAL B 1 37 ? 0.038 -9.047 -23.984 1 81.75 37 VAL B C 1
ATOM 2539 O O . VAL B 1 37 ? 0.598 -9.836 -24.75 1 81.75 37 VAL B O 1
ATOM 2542 N N . TYR B 1 38 ? -1.213 -9.133 -23.641 1 78.94 38 TYR B N 1
ATOM 2543 C CA . TYR B 1 38 ? -2.039 -10.234 -24.125 1 78.94 38 TYR B CA 1
ATOM 2544 C C . TYR B 1 38 ? -2.289 -10.117 -25.625 1 78.94 38 TYR B C 1
ATOM 2546 O O . TYR B 1 38 ? -2.199 -11.109 -26.359 1 78.94 38 TYR B O 1
ATOM 2554 N N . GLU B 1 39 ? -2.523 -8.977 -26.016 1 81.38 39 GLU B N 1
ATOM 2555 C CA . GLU B 1 39 ? -2.787 -8.742 -27.438 1 81.38 39 GLU B CA 1
ATOM 2556 C C . GLU B 1 39 ? -1.544 -9.008 -28.281 1 81.38 39 GLU B C 1
ATOM 2558 O O . GLU B 1 39 ? -1.634 -9.609 -29.359 1 81.38 39 GLU B O 1
ATOM 2563 N N . LEU B 1 40 ? -0.41 -8.562 -27.781 1 89.25 40 LEU B N 1
ATOM 2564 C CA . LEU B 1 40 ? 0.831 -8.828 -28.5 1 89.25 40 LEU B CA 1
ATOM 2565 C C . LEU B 1 40 ? 1.114 -10.328 -28.547 1 89.25 40 LEU B C 1
ATOM 2567 O O . LEU B 1 40 ? 1.52 -10.844 -29.594 1 89.25 40 LEU B O 1
ATOM 2571 N N . ALA B 1 41 ? 0.869 -10.953 -27.422 1 89.62 41 ALA B N 1
ATOM 2572 C CA . ALA B 1 41 ? 1.08 -12.398 -27.375 1 89.62 41 ALA B CA 1
ATOM 2573 C C . ALA B 1 41 ? 0.225 -13.109 -28.422 1 89.62 41 ALA B C 1
ATOM 2575 O O . ALA B 1 41 ? 0.724 -13.953 -29.172 1 89.62 41 ALA B O 1
ATOM 2576 N N . LYS B 1 42 ? -0.953 -12.727 -28.453 1 87.69 42 LYS B N 1
ATOM 2577 C CA . LYS B 1 42 ? -1.88 -13.305 -29.422 1 87.69 42 LYS B CA 1
ATOM 2578 C C . LYS B 1 42 ? -1.44 -13 -30.859 1 87.69 42 LYS B C 1
ATOM 2580 O O . LYS B 1 42 ? -1.422 -13.891 -31.703 1 87.69 42 LYS B O 1
ATOM 2585 N N . ALA B 1 43 ? -1.07 -11.852 -31.078 1 89.56 43 ALA B N 1
ATOM 2586 C CA . ALA B 1 43 ? -0.676 -11.414 -32.406 1 89.56 43 ALA B CA 1
ATOM 2587 C C . ALA B 1 43 ? 0.591 -12.125 -32.875 1 89.56 43 ALA B C 1
ATOM 2589 O O . ALA B 1 43 ? 0.745 -12.422 -34.062 1 89.56 43 ALA B O 1
ATOM 2590 N N . ALA B 1 44 ? 1.464 -12.391 -31.922 1 90.81 44 ALA B N 1
ATOM 2591 C CA . ALA B 1 44 ? 2.74 -13.023 -32.25 1 90.81 44 ALA B CA 1
ATOM 2592 C C . ALA B 1 44 ? 2.639 -14.539 -32.156 1 90.81 44 ALA B C 1
ATOM 2594 O O . ALA B 1 44 ? 3.604 -15.25 -32.438 1 90.81 44 ALA B O 1
ATOM 2595 N N . GLY B 1 45 ? 1.49 -15.016 -31.719 1 89.12 45 GLY B N 1
ATOM 2596 C CA . GLY B 1 45 ? 1.282 -16.453 -31.609 1 89.12 45 GLY B CA 1
ATOM 2597 C C . GLY B 1 45 ? 2.041 -17.078 -30.453 1 89.12 45 GLY B C 1
ATOM 2598 O O . GLY B 1 45 ? 2.605 -18.172 -30.594 1 89.12 45 GLY B O 1
ATOM 2599 N N . THR B 1 46 ? 2.18 -16.25 -29.5 1 89 46 THR B N 1
ATOM 2600 C CA . THR B 1 46 ? 2.92 -16.734 -28.344 1 89 46 THR B CA 1
ATOM 2601 C C . THR B 1 46 ? 2.119 -16.5 -27.062 1 89 46 THR B C 1
ATOM 2603 O O . THR B 1 46 ? 0.893 -16.391 -27.109 1 89 46 THR B O 1
ATOM 2606 N N . SER B 1 47 ? 2.783 -16.531 -25.859 1 84.94 47 SER B N 1
ATOM 2607 C CA . SER B 1 47 ? 2.152 -16.312 -24.547 1 84.94 47 SER B CA 1
ATOM 2608 C C . SER B 1 47 ? 2.623 -15.008 -23.922 1 84.94 47 SER B C 1
ATOM 2610 O O . SER B 1 47 ? 3.689 -14.5 -24.25 1 84.94 47 SER B O 1
ATOM 2612 N N . PRO B 1 48 ? 1.724 -14.461 -23.109 1 83.12 48 PRO B N 1
ATOM 2613 C CA . PRO B 1 48 ? 2.168 -13.273 -22.375 1 83.12 48 PRO B CA 1
ATOM 2614 C C . PRO B 1 48 ? 3.49 -13.484 -21.656 1 83.12 48 PRO B C 1
ATOM 2616 O O . PRO B 1 48 ? 4.328 -12.578 -21.594 1 83.12 48 PRO B O 1
ATOM 2619 N N . ALA B 1 49 ? 3.682 -14.719 -21.188 1 79.62 49 ALA B N 1
ATOM 2620 C CA . ALA B 1 49 ? 4.945 -15.031 -20.531 1 79.62 49 ALA B CA 1
ATOM 2621 C C . ALA B 1 49 ? 6.113 -14.922 -21.5 1 79.62 49 ALA B C 1
ATOM 2623 O O . ALA B 1 49 ? 7.184 -14.422 -21.141 1 79.62 49 ALA B O 1
ATOM 2624 N N . THR B 1 50 ? 5.91 -15.344 -22.641 1 86.31 50 THR B N 1
ATOM 2625 C CA . THR B 1 50 ? 6.941 -15.281 -23.672 1 86.31 50 THR B CA 1
ATOM 2626 C C . THR B 1 50 ? 7.23 -13.836 -24.062 1 86.31 50 THR B C 1
ATOM 2628 O O . THR B 1 50 ? 8.383 -13.469 -24.312 1 86.31 50 THR B O 1
ATOM 2631 N N . VAL B 1 51 ? 6.199 -13.008 -24.109 1 89.06 51 VAL B N 1
ATOM 2632 C CA . VAL B 1 51 ? 6.383 -11.586 -24.406 1 89.06 51 VAL B CA 1
ATOM 2633 C C . VAL B 1 51 ? 7.25 -10.945 -23.312 1 89.06 51 VAL B C 1
ATOM 2635 O O . VAL B 1 51 ? 8.203 -10.227 -23.625 1 89.06 51 VAL B O 1
ATOM 2638 N N . SER B 1 52 ? 6.906 -11.258 -22.156 1 82.62 52 SER B N 1
ATOM 2639 C CA . SER B 1 52 ? 7.66 -10.711 -21.031 1 82.62 52 SER B CA 1
ATOM 2640 C C . SER B 1 52 ? 9.117 -11.172 -21.062 1 82.62 52 SER B C 1
ATOM 2642 O O . SER B 1 52 ? 10.031 -10.375 -20.828 1 82.62 52 SER B O 1
ATOM 2644 N N . ARG B 1 53 ? 9.375 -12.383 -21.406 1 81.62 53 ARG B N 1
ATOM 2645 C CA . ARG B 1 53 ? 10.727 -12.914 -21.516 1 81.62 53 ARG B CA 1
ATOM 2646 C C . ARG B 1 53 ? 11.492 -12.242 -22.641 1 81.62 53 ARG B C 1
ATOM 2648 O O . ARG B 1 53 ? 12.672 -11.914 -22.5 1 81.62 53 ARG B O 1
ATOM 2655 N N . ALA B 1 54 ? 10.82 -12.109 -23.734 1 88 54 ALA B N 1
ATOM 2656 C CA . ALA B 1 54 ? 11.438 -11.43 -24.875 1 88 54 ALA B CA 1
ATOM 2657 C C . ALA B 1 54 ? 11.875 -10.016 -24.5 1 88 54 ALA B C 1
ATOM 2659 O O . ALA B 1 54 ? 12.992 -9.594 -24.828 1 88 54 ALA B O 1
ATOM 2660 N N . ALA B 1 55 ? 10.977 -9.391 -23.812 1 86.62 55 ALA B N 1
ATOM 2661 C CA . ALA B 1 55 ? 11.305 -8.031 -23.391 1 86.62 55 ALA B CA 1
ATOM 2662 C C . ALA B 1 55 ? 12.523 -8.031 -22.469 1 86.62 55 ALA B C 1
ATOM 2664 O O . ALA B 1 55 ? 13.422 -7.195 -22.625 1 86.62 55 ALA B O 1
ATOM 2665 N N . GLN B 1 56 ? 12.617 -8.969 -21.562 1 80.69 56 GLN B N 1
ATOM 2666 C CA . GLN B 1 56 ? 13.734 -9.078 -20.641 1 80.69 56 GLN B CA 1
ATOM 2667 C C . GLN B 1 56 ? 15.031 -9.398 -21.375 1 80.69 56 GLN B C 1
ATOM 2669 O O . GLN B 1 56 ? 16.078 -8.812 -21.078 1 80.69 56 GLN B O 1
ATOM 2674 N N . ARG B 1 57 ? 14.898 -10.242 -22.219 1 80.56 57 ARG B N 1
ATOM 2675 C CA . ARG B 1 57 ? 16.078 -10.609 -23 1 80.56 57 ARG B CA 1
ATOM 2676 C C . ARG B 1 57 ? 16.578 -9.422 -23.812 1 80.56 57 ARG B C 1
ATOM 2678 O O . ARG B 1 57 ? 17.781 -9.289 -24.047 1 80.56 57 ARG B O 1
ATOM 2685 N N . LEU B 1 58 ? 15.664 -8.57 -24.141 1 81 58 LEU B N 1
ATOM 2686 C CA . LEU B 1 58 ? 16.016 -7.348 -24.844 1 81 58 LEU B CA 1
ATOM 2687 C C . LEU B 1 58 ? 16.5 -6.277 -23.875 1 81 58 LEU B C 1
ATOM 2689 O O . LEU B 1 58 ? 16.641 -5.109 -24.25 1 81 58 LEU B O 1
ATOM 2693 N N . GLN B 1 59 ? 16.578 -6.684 -22.672 1 71.19 59 GLN B N 1
ATOM 2694 C CA . GLN B 1 59 ? 17.156 -5.84 -21.625 1 71.19 59 GLN B CA 1
ATOM 2695 C C . GLN B 1 59 ? 16.156 -4.77 -21.172 1 71.19 59 GLN B C 1
ATOM 2697 O O . GLN B 1 59 ? 16.547 -3.639 -20.875 1 71.19 59 GLN B O 1
ATOM 2702 N N . PHE B 1 60 ? 14.984 -5.148 -21.5 1 76.88 60 PHE B N 1
ATOM 2703 C CA . PHE B 1 60 ? 13.922 -4.32 -20.938 1 76.88 60 PHE B CA 1
ATOM 2704 C C . PHE B 1 60 ? 13.305 -4.992 -19.719 1 76.88 60 PHE B C 1
ATOM 2706 O O . PHE B 1 60 ? 13.242 -6.219 -19.641 1 76.88 60 PHE B O 1
ATOM 2713 N N . ASN B 1 61 ? 12.883 -4.18 -18.891 1 63.78 61 ASN B N 1
ATOM 2714 C CA . ASN B 1 61 ? 12.32 -4.73 -17.656 1 63.78 61 ASN B CA 1
ATOM 2715 C C . ASN B 1 61 ? 10.961 -5.375 -17.891 1 63.78 61 ASN B C 1
ATOM 2717 O O . ASN B 1 61 ? 10.445 -6.086 -17.031 1 63.78 61 ASN B O 1
ATOM 2721 N N . GLY B 1 62 ? 10.352 -5.125 -19.016 1 72.06 62 GLY B N 1
ATOM 2722 C CA . GLY B 1 62 ? 9.047 -5.656 -19.391 1 72.06 62 GLY B CA 1
ATOM 2723 C C . GLY B 1 62 ? 8.523 -5.082 -20.688 1 72.06 62 GLY B C 1
ATOM 2724 O O . GLY B 1 62 ? 9.227 -4.32 -21.359 1 72.06 62 GLY B O 1
ATOM 2725 N N . TYR B 1 63 ? 7.336 -5.59 -21 1 80.81 63 TYR B N 1
ATOM 2726 C CA . TYR B 1 63 ? 6.719 -5.195 -22.266 1 80.81 63 TYR B CA 1
ATOM 2727 C C . TYR B 1 63 ? 6.457 -3.695 -22.297 1 80.81 63 TYR B C 1
ATOM 2729 O O . TYR B 1 63 ? 6.66 -3.049 -23.328 1 80.81 63 TYR B O 1
ATOM 2737 N N . ASN B 1 64 ? 6.098 -3.189 -21.172 1 72 64 ASN B N 1
ATOM 2738 C CA . ASN B 1 64 ? 5.805 -1.761 -21.156 1 72 64 ASN B CA 1
ATOM 2739 C C . ASN B 1 64 ? 7.051 -0.927 -21.438 1 72 64 ASN B C 1
ATOM 2741 O O . ASN B 1 64 ? 6.992 0.045 -22.188 1 72 64 ASN B O 1
ATOM 2745 N N . GLU B 1 65 ? 8.164 -1.315 -20.75 1 72.44 65 GLU B N 1
ATOM 2746 C CA . GLU B 1 65 ? 9.406 -0.616 -21.047 1 72.44 65 GLU B CA 1
ATOM 2747 C C . GLU B 1 65 ? 9.789 -0.782 -22.516 1 72.44 65 GLU B C 1
ATOM 2749 O O . GLU B 1 65 ? 10.266 0.162 -23.156 1 72.44 65 GLU B O 1
ATOM 2754 N N . LEU B 1 66 ? 9.656 -2.018 -22.906 1 80.88 66 LEU B N 1
ATOM 2755 C CA . LEU B 1 66 ? 9.891 -2.268 -24.328 1 80.88 66 LEU B CA 1
ATOM 2756 C C . LEU B 1 66 ? 9.055 -1.335 -25.203 1 80.88 66 LEU B C 1
ATOM 2758 O O . LEU B 1 66 ? 9.562 -0.716 -26.125 1 80.88 66 LEU B O 1
ATOM 2762 N N . LYS B 1 67 ? 7.852 -1.212 -24.766 1 79.62 67 LYS B N 1
ATOM 2763 C CA . LYS B 1 67 ? 6.938 -0.354 -25.5 1 79.62 67 LYS B CA 1
ATOM 2764 C C . LYS B 1 67 ? 7.363 1.109 -25.422 1 79.62 67 LYS B C 1
ATOM 2766 O O . LYS B 1 67 ? 7.328 1.828 -26.422 1 79.62 67 LYS B O 1
ATOM 2771 N N . MET B 1 68 ? 7.699 1.513 -24.281 1 72.25 68 MET B N 1
ATOM 2772 C CA . MET B 1 68 ? 8.141 2.891 -24.109 1 72.25 68 MET B CA 1
ATOM 2773 C C . MET B 1 68 ? 9.375 3.18 -24.953 1 72.25 68 MET B C 1
ATOM 2775 O O . MET B 1 68 ? 9.461 4.23 -25.594 1 72.25 68 MET B O 1
ATOM 2779 N N . GLN B 1 69 ? 10.312 2.238 -24.734 1 74.19 69 GLN B N 1
ATOM 2780 C CA . GLN B 1 69 ? 11.5 2.414 -25.562 1 74.19 69 GLN B CA 1
ATOM 2781 C C . GLN B 1 69 ? 11.148 2.402 -27.047 1 74.19 69 GLN B C 1
ATOM 2783 O O . GLN B 1 69 ? 11.719 3.156 -27.828 1 74.19 69 GLN B O 1
ATOM 2788 N N . LEU B 1 70 ? 10.273 1.575 -27.328 1 80.31 70 LEU B N 1
ATOM 2789 C CA . LEU B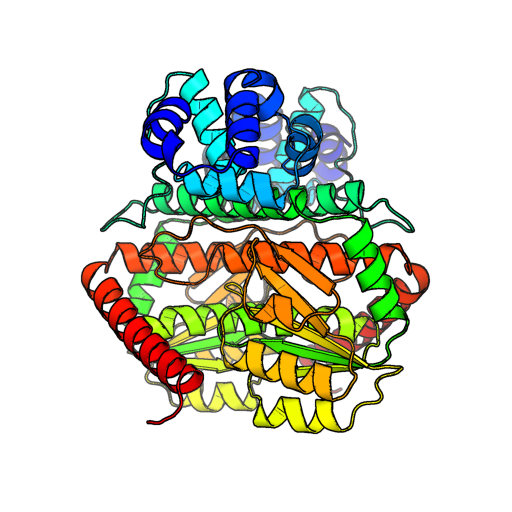 1 70 ? 9.812 1.49 -28.719 1 80.31 70 LEU B CA 1
ATOM 2790 C C . LEU B 1 70 ? 9.227 2.82 -29.172 1 80.31 70 LEU B C 1
ATOM 2792 O O . LEU B 1 70 ? 9.5 3.277 -30.281 1 80.31 70 LEU B O 1
ATOM 2796 N N . ALA B 1 71 ? 8.422 3.426 -28.344 1 72.19 71 ALA B N 1
ATOM 2797 C CA . ALA B 1 71 ? 7.844 4.738 -28.625 1 72.19 71 ALA B CA 1
ATOM 2798 C C . ALA B 1 71 ? 8.938 5.793 -28.781 1 72.19 71 ALA B C 1
ATOM 2800 O O . ALA B 1 71 ? 8.875 6.621 -29.703 1 72.19 71 ALA B O 1
ATOM 2801 N N . ALA B 1 72 ? 9.812 5.734 -27.766 1 69.12 72 ALA B N 1
ATOM 2802 C CA . ALA B 1 72 ? 10.93 6.672 -27.828 1 69.12 72 ALA B CA 1
ATOM 2803 C C . ALA B 1 72 ? 11.719 6.496 -29.125 1 69.12 72 ALA B C 1
ATOM 2805 O O . ALA B 1 72 ? 12.109 7.477 -29.766 1 69.12 72 ALA B O 1
ATOM 2806 N N . ASP B 1 73 ? 12.023 5.277 -29.359 1 72.19 73 ASP B N 1
ATOM 2807 C CA . ASP B 1 73 ? 12.75 4.973 -30.578 1 72.19 73 ASP B CA 1
ATOM 2808 C C . ASP B 1 73 ? 12.023 5.52 -31.812 1 72.19 73 ASP B C 1
ATOM 2810 O O . ASP B 1 73 ? 12.664 5.98 -32.75 1 72.19 73 ASP B O 1
ATOM 2814 N N . LEU B 1 74 ? 10.773 5.375 -31.75 1 68.25 74 LEU B N 1
ATOM 2815 C CA . LEU B 1 74 ? 9.969 5.848 -32.875 1 68.25 74 LEU B CA 1
ATOM 2816 C C . LEU B 1 74 ? 10.047 7.363 -33 1 68.25 74 LEU B C 1
ATOM 2818 O O . LEU B 1 74 ? 10.047 7.895 -34.125 1 68.25 74 LEU B O 1
ATOM 2822 N N . ASN B 1 75 ? 10.047 7.938 -31.828 1 60.28 75 ASN B N 1
ATOM 2823 C CA . ASN B 1 75 ? 10.055 9.398 -31.859 1 60.28 75 ASN B CA 1
ATOM 2824 C C . ASN B 1 75 ? 11.477 9.945 -31.891 1 60.28 75 ASN B C 1
ATOM 2826 O O . ASN B 1 75 ? 11.68 11.164 -31.812 1 60.28 75 ASN B O 1
ATOM 2830 N N . GLY B 1 76 ? 12.508 9.156 -32.094 1 55 76 GLY B N 1
ATOM 2831 C CA . GLY B 1 76 ? 13.883 9.617 -32.156 1 55 76 GLY B CA 1
ATOM 2832 C C . GLY B 1 76 ? 14.422 10.07 -30.828 1 55 76 GLY B C 1
ATOM 2833 O O . GLY B 1 76 ? 15.469 10.711 -30.75 1 55 76 GLY B O 1
ATOM 2834 N N . GLU B 1 77 ? 13.758 10.102 -29.812 1 42.66 77 GLU B N 1
ATOM 2835 C CA . GLU B 1 77 ? 14.219 10.523 -28.5 1 42.66 77 GLU B CA 1
ATOM 2836 C C . GLU B 1 77 ? 14.992 9.406 -27.812 1 42.66 77 GLU B C 1
ATOM 2838 O O . GLU B 1 77 ? 14.461 8.312 -27.578 1 42.66 77 GLU B O 1
ATOM 2843 N N . VAL B 1 78 ? 16.312 9.32 -28.141 1 38.47 78 VAL B N 1
ATOM 2844 C CA . VAL B 1 78 ? 17.25 8.398 -27.484 1 38.47 78 VAL B CA 1
ATOM 2845 C C . VAL B 1 78 ? 17.125 8.531 -25.969 1 38.47 78 VAL B C 1
ATOM 2847 O O . VAL B 1 78 ? 18.062 8.227 -25.234 1 38.47 78 VAL B O 1
ATOM 2850 N N . GLY B 1 79 ? 16.375 9.43 -25.406 1 36.62 79 GLY B N 1
ATOM 2851 C CA . GLY B 1 79 ? 16.547 9.578 -23.969 1 36.62 79 GLY B CA 1
ATOM 2852 C C . GLY B 1 79 ? 16.344 8.289 -23.203 1 36.62 79 GLY B C 1
ATOM 2853 O O . GLY B 1 79 ? 15.43 7.52 -23.5 1 36.62 79 GLY B O 1
ATOM 2854 N N . GLU B 1 80 ? 17.359 7.707 -22.719 1 38.78 80 GLU B N 1
ATOM 2855 C CA . GLU B 1 80 ? 17.438 6.621 -21.75 1 38.78 80 GLU B CA 1
ATOM 2856 C C . GLU B 1 80 ? 16.234 6.641 -20.812 1 38.78 80 GLU B C 1
ATOM 2858 O O . GLU B 1 80 ? 15.93 7.676 -20.203 1 38.78 80 GLU B O 1
ATOM 2863 N N . ILE B 1 81 ? 15.148 6.168 -21.156 1 39.41 81 ILE B N 1
ATOM 2864 C CA . ILE B 1 81 ? 14.25 5.914 -20.031 1 39.41 81 ILE B CA 1
ATOM 2865 C C . ILE B 1 81 ? 15.062 5.684 -18.766 1 39.41 81 ILE B C 1
ATOM 2867 O O . ILE B 1 81 ? 15.727 4.652 -18.609 1 39.41 81 ILE B O 1
ATOM 2871 N N . ASN B 1 82 ? 15.883 6.516 -18.359 1 39.59 82 ASN B N 1
ATOM 2872 C CA . ASN B 1 82 ? 16.609 6.434 -17.094 1 39.59 82 ASN B CA 1
ATOM 2873 C C . ASN B 1 82 ? 15.727 5.898 -15.977 1 39.59 82 ASN B C 1
ATOM 2875 O O . ASN B 1 82 ? 15 6.66 -15.328 1 39.59 82 ASN B O 1
ATOM 2879 N N . HIS B 1 83 ? 14.961 4.895 -16.203 1 49.62 83 HIS B N 1
ATOM 2880 C CA . HIS B 1 83 ? 14.398 4.16 -15.07 1 49.62 83 HIS B CA 1
ATOM 2881 C C . HIS B 1 83 ? 15.266 4.332 -13.828 1 49.62 83 HIS B C 1
ATOM 2883 O O . HIS B 1 83 ? 15.859 3.369 -13.344 1 49.62 83 HIS B O 1
ATOM 2889 N N . GLN B 1 84 ? 16.094 5.469 -13.758 1 52.66 84 GLN B N 1
ATOM 2890 C CA . GLN B 1 84 ? 17.297 5.812 -12.992 1 52.66 84 GLN B CA 1
ATOM 2891 C C . GLN B 1 84 ? 17.016 5.793 -11.492 1 52.66 84 GLN B C 1
ATOM 2893 O O . GLN B 1 84 ? 15.938 6.207 -11.055 1 52.66 84 GLN B O 1
ATOM 2898 N N . GLU B 1 85 ? 17.812 5.035 -10.844 1 64.88 85 GLU B N 1
ATOM 2899 C CA . GLU B 1 85 ? 18.203 5.035 -9.438 1 64.88 85 GLU B CA 1
ATOM 2900 C C . GLU B 1 85 ? 18.172 6.449 -8.859 1 64.88 85 GLU B C 1
ATOM 2902 O O . GLU B 1 85 ? 18.484 7.418 -9.562 1 64.88 85 GLU B O 1
ATOM 2907 N N . ILE B 1 86 ? 17.469 6.555 -7.828 1 84.69 86 ILE B N 1
ATOM 2908 C CA . ILE B 1 86 ? 17.562 7.824 -7.109 1 84.69 86 ILE B CA 1
ATOM 2909 C C . ILE B 1 86 ? 19.016 8.297 -7.082 1 84.69 86 ILE B C 1
ATOM 2911 O O . ILE B 1 86 ? 19.938 7.496 -6.867 1 84.69 86 ILE B O 1
ATOM 2915 N N . GLN B 1 87 ? 19.203 9.547 -7.445 1 86.44 87 GLN B N 1
ATOM 2916 C CA . GLN B 1 87 ? 20.531 10.133 -7.461 1 86.44 87 GLN B CA 1
ATOM 2917 C C . GLN B 1 87 ? 20.781 10.984 -6.219 1 86.44 87 GLN B C 1
ATOM 2919 O O . GLN B 1 87 ? 19.828 11.445 -5.582 1 86.44 87 GLN B O 1
ATOM 2924 N N . LYS B 1 88 ? 22.125 11.156 -5.902 1 92.5 88 LYS B N 1
ATOM 2925 C CA . LYS B 1 88 ? 22.531 12.031 -4.805 1 92.5 88 LYS B CA 1
ATOM 2926 C C . LYS B 1 88 ? 22.078 13.469 -5.055 1 92.5 88 LYS B C 1
ATOM 2928 O O . LYS B 1 88 ? 22.281 14.008 -6.148 1 92.5 88 LYS B O 1
ATOM 2933 N N . ASN B 1 89 ? 21.344 14.039 -4.121 1 93.56 89 ASN B N 1
ATOM 2934 C CA . ASN B 1 89 ? 20.906 15.43 -4.102 1 93.56 89 ASN B CA 1
ATOM 2935 C C . ASN B 1 89 ? 20 15.742 -5.289 1 93.56 89 ASN B C 1
ATOM 2937 O O . ASN B 1 89 ? 20.109 16.812 -5.898 1 93.56 89 ASN B O 1
ATOM 2941 N N . GLU B 1 90 ? 19.297 14.812 -5.633 1 92.81 90 GLU B N 1
ATOM 2942 C CA . GLU B 1 90 ? 18.281 14.992 -6.664 1 92.81 90 GLU B CA 1
ATOM 2943 C C . GLU B 1 90 ? 17.172 15.938 -6.191 1 92.81 90 GLU B C 1
ATOM 2945 O O . GLU B 1 90 ? 16.812 15.93 -5.016 1 92.81 90 GLU B O 1
ATOM 2950 N N . SER B 1 91 ? 16.641 16.75 -7.059 1 94.75 91 SER B N 1
ATOM 2951 C CA . SER B 1 91 ? 15.562 17.656 -6.676 1 94.75 91 SER B CA 1
ATOM 2952 C C . SER B 1 91 ? 14.297 16.891 -6.305 1 94.75 91 SER B C 1
ATOM 2954 O O . SER B 1 91 ? 14.023 15.828 -6.852 1 94.75 91 SER B O 1
ATOM 2956 N N . LEU B 1 92 ? 13.508 17.5 -5.457 1 94.81 92 LEU B N 1
ATOM 2957 C CA . LEU B 1 92 ? 12.25 16.875 -5.066 1 94.81 92 LEU B CA 1
ATOM 2958 C C . LEU B 1 92 ? 11.328 16.703 -6.273 1 94.81 92 LEU B C 1
ATOM 2960 O O . LEU B 1 92 ? 10.625 15.703 -6.383 1 94.81 92 LEU B O 1
ATOM 2964 N N . THR B 1 93 ? 11.359 17.656 -7.141 1 92.38 93 THR B N 1
ATOM 2965 C CA . THR B 1 93 ? 10.531 17.609 -8.344 1 92.38 93 THR B CA 1
ATOM 2966 C C . THR B 1 93 ? 10.875 16.375 -9.188 1 92.38 93 THR B C 1
ATOM 2968 O O . THR B 1 93 ? 9.984 15.664 -9.648 1 92.38 93 THR B O 1
ATOM 2971 N N . THR B 1 94 ? 12.141 16.172 -9.383 1 91.31 94 THR B N 1
ATOM 2972 C CA . THR B 1 94 ? 12.578 15.016 -10.164 1 91.31 94 THR B CA 1
ATOM 2973 C C . THR B 1 94 ? 12.203 13.719 -9.461 1 91.31 94 THR B C 1
ATOM 2975 O O . THR B 1 94 ? 11.727 12.773 -10.102 1 91.31 94 THR B O 1
ATOM 2978 N N . ILE B 1 95 ? 12.391 13.672 -8.172 1 94.75 95 ILE B N 1
ATOM 2979 C CA . ILE B 1 95 ? 12.047 12.5 -7.379 1 94.75 95 ILE B CA 1
ATOM 2980 C C . ILE B 1 95 ? 10.547 12.211 -7.5 1 94.75 95 ILE B C 1
ATOM 2982 O O . ILE B 1 95 ? 10.148 11.078 -7.777 1 94.75 95 ILE B O 1
ATOM 2986 N N . LYS B 1 96 ? 9.719 13.219 -7.297 1 94.12 96 LYS B N 1
ATOM 2987 C CA . LYS B 1 96 ? 8.266 13.094 -7.402 1 94.12 96 LYS B CA 1
ATOM 2988 C C . LYS B 1 96 ? 7.863 12.562 -8.773 1 94.12 96 LYS B C 1
ATOM 2990 O O . LYS B 1 96 ? 7.043 11.648 -8.875 1 94.12 96 LYS B O 1
ATOM 2995 N N . THR B 1 97 ? 8.43 13.078 -9.797 1 89.06 97 THR B N 1
ATOM 2996 C CA . THR B 1 97 ? 8.102 12.703 -11.164 1 89.06 97 THR B CA 1
ATOM 2997 C C . THR B 1 97 ? 8.484 11.258 -11.438 1 89.06 97 THR B C 1
ATOM 2999 O O . THR B 1 97 ? 7.695 10.492 -12 1 89.06 97 THR B O 1
ATOM 3002 N N . LYS B 1 98 ? 9.648 10.891 -11.016 1 88.19 98 LYS B N 1
ATOM 3003 C CA . LYS B 1 98 ? 10.125 9.523 -11.211 1 88.19 98 LYS B CA 1
ATOM 3004 C C . LYS B 1 98 ? 9.219 8.523 -10.508 1 88.19 98 LYS B C 1
ATOM 3006 O O . LYS B 1 98 ? 8.82 7.516 -11.102 1 88.19 98 LYS B O 1
ATOM 3011 N N . LEU B 1 99 ? 8.945 8.812 -9.266 1 93.56 99 LEU B N 1
ATOM 3012 C CA . LEU B 1 99 ? 8.156 7.883 -8.477 1 93.56 99 LEU B CA 1
ATOM 3013 C C . LEU B 1 99 ? 6.734 7.777 -9.023 1 93.56 99 LEU B C 1
ATOM 3015 O O . LEU B 1 99 ? 6.168 6.68 -9.086 1 93.56 99 LEU B O 1
ATOM 3019 N N . LYS B 1 100 ? 6.152 8.883 -9.398 1 91.88 100 LYS B N 1
ATOM 3020 C CA . LYS B 1 100 ? 4.82 8.867 -9.992 1 91.88 100 LYS B CA 1
ATOM 3021 C C . LYS B 1 100 ? 4.805 8.078 -11.297 1 91.88 100 LYS B C 1
ATOM 3023 O O . LYS B 1 100 ? 3.92 7.246 -11.516 1 91.88 100 LYS B O 1
ATOM 3028 N N . THR B 1 101 ? 5.723 8.344 -12.117 1 86.44 101 THR B N 1
ATOM 3029 C CA . THR B 1 101 ? 5.816 7.672 -13.406 1 86.44 101 THR B CA 1
ATOM 3030 C C . THR B 1 101 ? 5.977 6.164 -13.227 1 86.44 101 THR B C 1
ATOM 3032 O O . THR B 1 101 ? 5.285 5.379 -13.875 1 86.44 101 THR B O 1
ATOM 3035 N N . ASN B 1 102 ? 6.871 5.824 -12.336 1 87.25 102 ASN B N 1
ATOM 3036 C CA . ASN B 1 102 ? 7.117 4.406 -12.078 1 87.25 102 ASN B CA 1
ATOM 3037 C C . ASN B 1 102 ? 5.875 3.717 -11.516 1 87.25 102 ASN B C 1
ATOM 3039 O O . ASN B 1 102 ? 5.543 2.602 -11.922 1 87.25 102 ASN B O 1
ATOM 3043 N N . ALA B 1 103 ? 5.238 4.344 -10.578 1 92.06 103 ALA B N 1
ATOM 3044 C CA . ALA B 1 103 ? 4.035 3.77 -9.984 1 92.06 103 ALA B CA 1
ATOM 3045 C C . ALA B 1 103 ? 2.93 3.609 -11.023 1 92.06 103 ALA B C 1
ATOM 3047 O O . ALA B 1 103 ? 2.293 2.557 -11.102 1 92.06 103 ALA B O 1
ATOM 3048 N N . THR B 1 104 ? 2.73 4.637 -11.812 1 88.62 104 THR B N 1
ATOM 3049 C CA . THR B 1 104 ? 1.688 4.609 -12.836 1 88.62 104 THR B CA 1
ATOM 3050 C C . THR B 1 104 ? 1.96 3.508 -13.852 1 88.62 104 THR B C 1
ATOM 3052 O O . THR B 1 104 ? 1.039 2.807 -14.281 1 88.62 104 THR B O 1
ATOM 3055 N N . ARG B 1 105 ? 3.121 3.391 -14.164 1 83.19 105 ARG B N 1
ATOM 3056 C CA . ARG B 1 105 ? 3.506 2.332 -15.094 1 83.19 105 ARG B CA 1
ATOM 3057 C C . ARG B 1 105 ? 3.244 0.955 -14.492 1 83.19 105 ARG B C 1
ATOM 3059 O O . ARG B 1 105 ? 2.686 0.079 -15.156 1 83.19 105 ARG B O 1
ATOM 3066 N N . SER B 1 106 ? 3.684 0.77 -13.297 1 88.44 106 SER B N 1
ATOM 3067 C CA . SER B 1 106 ? 3.5 -0.506 -12.617 1 88.44 106 SER B CA 1
ATOM 3068 C C . SER B 1 106 ? 2.021 -0.859 -12.492 1 88.44 106 SER B C 1
ATOM 3070 O O . SER B 1 106 ? 1.639 -2.02 -12.656 1 88.44 106 SER B O 1
ATOM 3072 N N . LEU B 1 107 ? 1.223 0.128 -12.18 1 92.56 107 LEU B N 1
ATOM 3073 C CA . LEU B 1 107 ? -0.22 -0.075 -12.102 1 92.56 107 LEU B CA 1
ATOM 3074 C C . LEU B 1 107 ? -0.782 -0.519 -13.445 1 92.56 107 LEU B C 1
ATOM 3076 O O . LEU B 1 107 ? -1.527 -1.498 -13.516 1 92.56 107 LEU B O 1
ATOM 3080 N N . ALA B 1 108 ? -0.39 0.184 -14.477 1 86.31 108 ALA B N 1
ATOM 3081 C CA . ALA B 1 108 ? -0.905 -0.096 -15.812 1 86.31 108 ALA B CA 1
ATOM 3082 C C . ALA B 1 108 ? -0.49 -1.487 -16.281 1 86.31 108 ALA B C 1
ATOM 3084 O O . ALA B 1 108 ? -1.313 -2.248 -16.797 1 86.31 108 ALA B O 1
ATOM 3085 N N . GLU B 1 109 ? 0.717 -1.809 -16.047 1 82.62 109 GLU B N 1
ATOM 3086 C CA . GLU B 1 109 ? 1.227 -3.113 -16.469 1 82.62 109 GLU B CA 1
ATOM 3087 C C . GLU B 1 109 ? 0.536 -4.238 -15.703 1 82.62 109 GLU B C 1
ATOM 3089 O O . GLU B 1 109 ? 0.256 -5.301 -16.266 1 82.62 109 GLU B O 1
ATOM 3094 N N . THR B 1 110 ? 0.33 -4.035 -14.438 1 90.5 110 THR B N 1
ATOM 3095 C CA . THR B 1 110 ? -0.36 -5.027 -13.617 1 90.5 110 THR B CA 1
ATOM 3096 C C . THR B 1 110 ? -1.785 -5.242 -14.117 1 90.5 110 THR B C 1
ATOM 3098 O O . THR B 1 110 ? -2.219 -6.383 -14.305 1 90.5 110 THR B O 1
ATOM 3101 N N . VAL B 1 111 ? -2.457 -4.199 -14.391 1 90.62 111 VAL B N 1
ATOM 3102 C CA . VAL B 1 111 ? -3.836 -4.254 -14.867 1 90.62 111 VAL B CA 1
ATOM 3103 C C . VAL B 1 111 ? -3.896 -5.008 -16.188 1 90.62 111 VAL B C 1
ATOM 3105 O O . VAL B 1 111 ? -4.781 -5.844 -16.406 1 90.62 111 VAL B O 1
ATOM 3108 N N . ASP B 1 112 ? -2.969 -4.758 -16.984 1 81.5 112 ASP B N 1
ATOM 3109 C CA . ASP B 1 112 ? -2.93 -5.367 -18.312 1 81.5 112 ASP B CA 1
ATOM 3110 C C . ASP B 1 112 ? -2.637 -6.863 -18.219 1 81.5 112 ASP B C 1
ATOM 3112 O O . ASP B 1 112 ? -3.082 -7.641 -19.062 1 81.5 112 ASP B O 1
ATOM 3116 N N . GLN B 1 113 ? -1.964 -7.238 -17.203 1 80.25 113 GLN B N 1
ATOM 3117 C CA . GLN B 1 113 ? -1.496 -8.609 -17.062 1 80.25 113 GLN B CA 1
ATOM 3118 C C . GLN B 1 113 ? -2.58 -9.508 -16.453 1 80.25 113 GLN B C 1
ATOM 3120 O O . GLN B 1 113 ? -2.545 -10.727 -16.625 1 80.25 113 GLN B O 1
ATOM 3125 N N . ILE B 1 114 ? -3.508 -8.961 -15.828 1 90.31 114 ILE B N 1
ATOM 3126 C CA . ILE B 1 114 ? -4.5 -9.727 -15.086 1 90.31 114 ILE B CA 1
ATOM 3127 C C . ILE B 1 114 ? -5.449 -10.43 -16.062 1 90.31 114 ILE B C 1
ATOM 3129 O O . ILE B 1 114 ? -6.113 -9.773 -16.859 1 90.31 114 ILE B O 1
ATOM 3133 N N . ASN B 1 115 ? -5.465 -11.719 -15.945 1 86.31 115 ASN B N 1
ATOM 3134 C CA . ASN B 1 115 ? -6.301 -12.578 -16.781 1 86.31 115 ASN B CA 1
ATOM 3135 C C . ASN B 1 115 ? -7.676 -12.797 -16.156 1 86.31 115 ASN B C 1
ATOM 3137 O O . ASN B 1 115 ? -7.777 -13.156 -14.977 1 86.31 115 ASN B O 1
ATOM 3141 N N . GLU B 1 116 ? -8.695 -12.711 -16.984 1 89.44 116 GLU B N 1
ATOM 3142 C CA . GLU B 1 116 ? -10.07 -12.797 -16.484 1 89.44 116 GLU B CA 1
ATOM 3143 C C . GLU B 1 116 ? -10.375 -14.188 -15.953 1 89.44 116 GLU B C 1
ATOM 3145 O O . GLU B 1 116 ? -11.016 -14.336 -14.914 1 89.44 116 GLU B O 1
ATOM 3150 N N . ASN B 1 117 ? -9.945 -15.18 -16.656 1 93.31 117 ASN B N 1
ATOM 3151 C CA . ASN B 1 117 ? -10.227 -16.547 -16.219 1 93.31 117 ASN B CA 1
ATOM 3152 C C . ASN B 1 117 ? -9.578 -16.844 -14.875 1 93.31 117 ASN B C 1
ATOM 3154 O O . ASN B 1 117 ? -10.18 -17.516 -14.031 1 93.31 117 ASN B O 1
ATOM 3158 N N . THR B 1 118 ? -8.383 -16.375 -14.703 1 95.62 118 THR B N 1
ATOM 3159 C CA . THR B 1 118 ? -7.695 -16.562 -13.43 1 95.62 118 THR B CA 1
ATOM 3160 C C . THR B 1 118 ? -8.445 -15.867 -12.297 1 95.62 118 THR B C 1
ATOM 3162 O O . THR B 1 118 ? -8.625 -16.438 -11.219 1 95.62 118 THR B O 1
ATOM 3165 N N . VAL B 1 119 ? -8.883 -14.656 -12.57 1 97.75 119 VAL B N 1
ATOM 3166 C CA . VAL B 1 119 ? -9.641 -13.898 -11.578 1 97.75 119 VAL B CA 1
ATOM 3167 C C . VAL B 1 119 ? -10.914 -14.648 -11.211 1 97.75 119 VAL B C 1
ATOM 3169 O O . VAL B 1 119 ? -11.227 -14.805 -10.023 1 97.75 119 VAL B O 1
ATOM 3172 N N . GLN B 1 120 ? -11.602 -15.18 -12.195 1 96.75 120 GLN B N 1
ATOM 3173 C CA . GLN B 1 120 ? -12.844 -15.898 -11.938 1 96.75 120 GLN B CA 1
ATOM 3174 C C . GLN B 1 120 ? -12.586 -17.156 -11.109 1 96.75 120 GLN B C 1
ATOM 3176 O O . GLN B 1 120 ? -13.352 -17.469 -10.195 1 96.75 120 GLN B O 1
ATOM 3181 N N . THR B 1 121 ? -11.578 -17.812 -11.43 1 97.88 121 THR B N 1
ATOM 3182 C CA . THR B 1 121 ? -11.227 -19.031 -10.703 1 97.88 121 THR B CA 1
ATOM 3183 C C . THR B 1 121 ? -10.93 -18.719 -9.242 1 97.88 121 THR B C 1
ATOM 3185 O O . THR B 1 121 ? -11.367 -19.453 -8.344 1 97.88 121 THR B O 1
ATOM 3188 N N . ILE B 1 122 ? -10.219 -17.672 -8.992 1 98.5 122 ILE B N 1
ATOM 3189 C CA . ILE B 1 122 ? -9.875 -17.281 -7.629 1 98.5 122 ILE B CA 1
ATOM 3190 C C . ILE B 1 122 ? -11.133 -16.875 -6.875 1 98.5 122 ILE B C 1
ATOM 3192 O O . ILE B 1 122 ? -11.328 -17.25 -5.719 1 98.5 122 ILE B O 1
ATOM 3196 N N . ILE B 1 123 ? -11.977 -16.141 -7.496 1 98.06 123 ILE B N 1
ATOM 3197 C CA . ILE B 1 123 ? -13.211 -15.672 -6.875 1 98.06 123 ILE B CA 1
ATOM 3198 C C . ILE B 1 123 ? -14.086 -16.859 -6.496 1 98.06 123 ILE B C 1
ATOM 3200 O O . ILE B 1 123 ? -14.641 -16.906 -5.398 1 98.06 123 ILE B O 1
ATOM 3204 N N . ASP B 1 124 ? -14.156 -17.812 -7.418 1 97.94 124 ASP B N 1
ATOM 3205 C CA . ASP B 1 124 ? -14.922 -19.031 -7.141 1 97.94 124 ASP B CA 1
ATOM 3206 C C . ASP B 1 124 ? -14.344 -19.781 -5.945 1 97.94 124 ASP B C 1
ATOM 3208 O O . ASP B 1 124 ? -15.086 -20.266 -5.09 1 97.94 124 ASP B O 1
ATOM 3212 N N . LEU B 1 125 ? -13.07 -19.875 -5.926 1 98.19 125 LEU B N 1
ATOM 3213 C CA . LEU B 1 125 ? -12.398 -20.562 -4.832 1 98.19 125 LEU B CA 1
ATOM 3214 C C . LEU B 1 125 ? -12.656 -19.859 -3.504 1 98.19 125 LEU B C 1
ATOM 3216 O O . LEU B 1 125 ? -12.953 -20.516 -2.502 1 98.19 125 LEU B O 1
ATOM 3220 N N . ILE B 1 126 ? -12.578 -18.562 -3.461 1 98.31 126 ILE B N 1
ATOM 3221 C CA . ILE B 1 126 ? -12.828 -17.781 -2.254 1 98.31 126 ILE B CA 1
ATOM 3222 C C . ILE B 1 126 ? -14.273 -18 -1.799 1 98.31 126 ILE B C 1
ATOM 3224 O O . ILE B 1 126 ? -14.531 -18.234 -0.616 1 98.31 126 ILE B O 1
ATOM 3228 N N . HIS B 1 127 ? -15.125 -17.938 -2.725 1 97.69 127 HIS B N 1
ATOM 3229 C CA . HIS B 1 127 ? -16.547 -18.016 -2.395 1 97.69 127 HIS B CA 1
ATOM 3230 C C . HIS B 1 127 ? -16.875 -19.359 -1.753 1 97.69 127 HIS B C 1
ATOM 3232 O O . HIS B 1 127 ? -17.75 -19.438 -0.889 1 97.69 127 HIS B O 1
ATOM 3238 N N . ARG B 1 128 ? -16.234 -20.359 -2.213 1 96.31 128 ARG B N 1
ATOM 3239 C CA . ARG B 1 128 ? -16.516 -21.688 -1.711 1 96.31 128 ARG B CA 1
ATOM 3240 C C . ARG B 1 128 ? -15.781 -21.953 -0.401 1 96.31 128 ARG B C 1
ATOM 3242 O O . ARG B 1 128 ? -16.078 -22.922 0.301 1 96.31 128 ARG B O 1
ATOM 3249 N N . SER B 1 129 ? -14.875 -21.062 -0.073 1 96.94 129 SER B N 1
ATOM 3250 C CA . SER B 1 129 ? -14.086 -21.234 1.145 1 96.94 129 SER B CA 1
ATOM 3251 C C . SER B 1 129 ? -14.711 -20.469 2.311 1 96.94 129 SER B C 1
ATOM 3253 O O . SER B 1 129 ? -15.5 -19.547 2.105 1 96.94 129 SER B O 1
ATOM 3255 N N . ARG B 1 130 ? -14.484 -20.906 3.486 1 93.88 130 ARG B N 1
ATOM 3256 C CA . ARG B 1 130 ? -14.914 -20.203 4.691 1 93.88 130 ARG B CA 1
ATOM 3257 C C . ARG B 1 130 ? -13.742 -19.5 5.367 1 93.88 130 ARG B C 1
ATOM 3259 O O . ARG B 1 130 ? -13.93 -18.516 6.07 1 93.88 130 ARG B O 1
ATOM 3266 N N . GLN B 1 131 ? -12.609 -20.094 5.051 1 97.94 131 GLN B N 1
ATOM 3267 C CA . GLN B 1 131 ? -11.391 -19.594 5.688 1 97.94 131 GLN B CA 1
ATOM 3268 C C . GLN B 1 131 ? -10.305 -19.312 4.656 1 97.94 131 GLN B C 1
ATOM 3270 O O . GLN B 1 131 ? -10.133 -20.062 3.701 1 97.94 131 GLN B O 1
ATOM 3275 N N . ILE B 1 132 ? -9.641 -18.203 4.891 1 98.75 132 ILE B N 1
ATOM 3276 C CA . ILE B 1 132 ? -8.492 -17.844 4.059 1 98.75 132 ILE B CA 1
ATOM 3277 C C . ILE B 1 132 ? -7.238 -17.734 4.922 1 98.75 132 ILE B C 1
ATOM 3279 O O . ILE B 1 132 ? -7.18 -16.906 5.84 1 98.75 132 ILE B O 1
ATOM 3283 N N . LEU B 1 133 ? -6.254 -18.562 4.668 1 98.94 133 LEU B N 1
ATOM 3284 C CA . LEU B 1 133 ? -4.949 -18.469 5.312 1 98.94 133 LEU B CA 1
ATOM 3285 C C . LEU B 1 133 ? -3.963 -17.703 4.43 1 98.94 133 LEU B C 1
ATOM 3287 O O . LEU B 1 133 ? -3.715 -18.109 3.289 1 98.94 133 LEU B O 1
ATOM 3291 N N . LEU B 1 134 ? -3.432 -16.656 4.996 1 98.94 134 LEU B N 1
ATOM 3292 C CA . LEU B 1 134 ? -2.594 -15.742 4.227 1 98.94 134 LEU B CA 1
ATOM 3293 C C . LEU B 1 134 ? -1.176 -15.703 4.785 1 98.94 134 LEU B C 1
ATOM 3295 O O . LEU B 1 134 ? -0.986 -15.68 6.004 1 98.94 134 LEU B O 1
ATOM 3299 N N . PHE B 1 135 ? -0.169 -15.695 3.836 1 98.94 135 PHE B N 1
ATOM 3300 C CA . PHE B 1 135 ? 1.211 -15.68 4.309 1 98.94 135 PHE B CA 1
ATOM 3301 C C . PHE B 1 135 ? 2.084 -14.828 3.393 1 98.94 135 PHE B C 1
ATOM 3303 O O . PHE B 1 135 ? 1.964 -14.898 2.168 1 98.94 135 PHE B O 1
ATOM 3310 N N . GLY B 1 136 ? 2.906 -14.055 3.896 1 98.81 136 GLY B N 1
ATOM 3311 C CA . GLY B 1 136 ? 3.945 -13.266 3.26 1 98.81 136 GLY B CA 1
ATOM 3312 C C . GLY B 1 136 ? 4.938 -12.68 4.246 1 98.81 136 GLY B C 1
ATOM 3313 O O . GLY B 1 136 ? 4.59 -12.406 5.398 1 98.81 136 GLY B O 1
ATOM 3314 N N . VAL B 1 137 ? 6.117 -12.492 3.852 1 98.06 137 VAL B N 1
ATOM 3315 C CA . VAL B 1 137 ? 7.141 -11.945 4.734 1 98.06 137 VAL B CA 1
ATOM 3316 C C . VAL B 1 137 ? 7.641 -10.617 4.18 1 98.06 137 VAL B C 1
ATOM 3318 O O . VAL B 1 137 ? 7.508 -10.344 2.982 1 98.06 137 VAL B O 1
ATOM 3321 N N . GLY B 1 138 ? 8.25 -9.797 5.07 1 96.62 138 GLY B N 1
ATOM 3322 C CA . GLY B 1 138 ? 8.766 -8.508 4.637 1 96.62 138 GLY B CA 1
ATOM 3323 C C . GLY B 1 138 ? 7.688 -7.594 4.078 1 96.62 138 GLY B C 1
ATOM 3324 O O . GLY B 1 138 ? 6.621 -7.441 4.676 1 96.62 138 GLY B O 1
ATOM 3325 N N . ALA B 1 139 ? 7.996 -6.988 2.969 1 96.75 139 ALA B N 1
ATOM 3326 C CA . ALA B 1 139 ? 7.066 -6.035 2.369 1 96.75 139 ALA B CA 1
ATOM 3327 C C . ALA B 1 139 ? 5.777 -6.727 1.936 1 96.75 139 ALA B C 1
ATOM 3329 O O . ALA B 1 139 ? 4.699 -6.125 1.97 1 96.75 139 ALA B O 1
ATOM 3330 N N . SER B 1 140 ? 5.879 -7.992 1.621 1 98 140 SER B N 1
ATOM 3331 C CA . SER B 1 140 ? 4.711 -8.734 1.164 1 98 140 SER B CA 1
ATOM 3332 C C . SER B 1 140 ? 3.705 -8.93 2.295 1 98 140 SER B C 1
ATOM 3334 O O . SER B 1 140 ? 2.525 -9.188 2.047 1 98 140 SER B O 1
ATOM 3336 N N . TYR B 1 141 ? 4.203 -8.875 3.496 1 98.69 141 TYR B N 1
ATOM 3337 C CA . TYR B 1 141 ? 3.297 -9 4.633 1 98.69 141 TYR B CA 1
ATOM 3338 C C . TYR B 1 141 ? 2.285 -7.855 4.652 1 98.69 141 TYR B C 1
ATOM 3340 O O . TYR B 1 141 ? 1.15 -8.031 5.098 1 98.69 141 TYR B O 1
ATOM 3348 N N . LEU B 1 142 ? 2.625 -6.66 4.164 1 98.75 142 LEU B N 1
ATOM 3349 C CA . LEU B 1 142 ? 1.68 -5.559 4.035 1 98.75 142 LEU B CA 1
ATOM 3350 C C . LEU B 1 142 ? 0.527 -5.934 3.109 1 98.75 142 LEU B C 1
ATOM 3352 O O . LEU B 1 142 ? -0.631 -5.621 3.396 1 98.75 142 LEU B O 1
ATOM 3356 N N . SER B 1 143 ? 0.857 -6.621 2.051 1 98.69 143 SER B N 1
ATOM 3357 C CA . SER B 1 143 ? -0.159 -7.078 1.108 1 98.69 143 SER B CA 1
ATOM 3358 C C . SER B 1 143 ? -1.077 -8.117 1.745 1 98.69 143 SER B C 1
ATOM 3360 O O . SER B 1 143 ? -2.293 -8.086 1.541 1 98.69 143 SER B O 1
ATOM 3362 N N . VAL B 1 144 ? -0.474 -8.953 2.498 1 98.81 144 VAL B N 1
ATOM 3363 C CA . VAL B 1 144 ? -1.209 -9.992 3.219 1 98.81 144 VAL B CA 1
ATOM 3364 C C . VAL B 1 144 ? -2.227 -9.344 4.156 1 98.81 144 VAL B C 1
ATOM 3366 O O . VAL B 1 144 ? -3.393 -9.742 4.188 1 98.81 144 VAL B O 1
ATOM 3369 N N . GLN B 1 145 ? -1.78 -8.406 4.871 1 98.69 145 GLN B N 1
ATOM 3370 C CA . GLN B 1 145 ? -2.66 -7.707 5.801 1 98.69 145 GLN B CA 1
ATOM 3371 C C . GLN B 1 145 ? -3.756 -6.949 5.055 1 98.69 145 GLN B C 1
ATOM 3373 O O . GLN B 1 145 ? -4.891 -6.859 5.531 1 98.69 145 GLN B O 1
ATOM 3378 N N . ASN B 1 146 ? -3.432 -6.367 3.936 1 98.75 146 ASN B N 1
ATOM 3379 C CA . ASN B 1 146 ? -4.418 -5.684 3.105 1 98.75 146 ASN B CA 1
ATOM 3380 C C . ASN B 1 146 ? -5.551 -6.617 2.693 1 98.75 146 ASN B C 1
ATOM 3382 O O . ASN B 1 146 ? -6.727 -6.254 2.779 1 98.75 146 ASN B O 1
ATOM 3386 N N . ILE B 1 147 ? -5.199 -7.832 2.289 1 98.81 147 ILE B N 1
ATOM 3387 C CA . ILE B 1 147 ? -6.195 -8.836 1.919 1 98.81 147 ILE B CA 1
ATOM 3388 C C . ILE B 1 147 ? -7.07 -9.164 3.125 1 98.81 147 ILE B C 1
ATOM 3390 O O . ILE B 1 147 ? -8.297 -9.156 3.027 1 98.81 147 ILE B O 1
ATOM 3394 N N . ALA B 1 148 ? -6.41 -9.391 4.227 1 98.69 148 ALA B N 1
ATOM 3395 C CA . ALA B 1 148 ? -7.133 -9.789 5.434 1 98.69 148 ALA B CA 1
ATOM 3396 C C . ALA B 1 148 ? -8.125 -8.711 5.859 1 98.69 148 ALA B C 1
ATOM 3398 O O . ALA B 1 148 ? -9.258 -9.016 6.242 1 98.69 148 ALA B O 1
ATOM 3399 N N . GLN B 1 149 ? -7.703 -7.477 5.812 1 97.94 149 GLN B N 1
ATOM 3400 C CA . GLN B 1 149 ? -8.578 -6.383 6.23 1 97.94 149 GLN B CA 1
ATOM 3401 C C . GLN B 1 149 ? -9.789 -6.266 5.312 1 97.94 149 GLN B C 1
ATOM 3403 O O . GLN B 1 149 ? -10.891 -5.961 5.773 1 97.94 149 GLN B O 1
ATOM 3408 N N . LYS B 1 150 ? -9.648 -6.523 4.055 1 97.56 150 LYS B N 1
ATOM 3409 C CA . LYS B 1 150 ? -10.742 -6.391 3.098 1 97.56 150 LYS B CA 1
ATOM 3410 C C . LYS B 1 150 ? -11.711 -7.566 3.195 1 97.56 150 LYS B C 1
ATOM 3412 O O . LYS B 1 150 ? -12.906 -7.379 3.404 1 97.56 150 LYS B O 1
ATOM 3417 N N . TRP B 1 151 ? -11.219 -8.758 3.174 1 98 151 TRP B N 1
ATOM 3418 C CA . TRP B 1 151 ? -12.102 -9.914 3.113 1 98 151 TRP B CA 1
ATOM 3419 C C . TRP B 1 151 ? -12.719 -10.203 4.477 1 98 151 TRP B C 1
ATOM 3421 O O . TRP B 1 151 ? -13.789 -10.812 4.57 1 98 151 TRP B O 1
ATOM 3431 N N . SER B 1 152 ? -12.055 -9.805 5.602 1 97.62 152 SER B N 1
ATOM 3432 C CA . SER B 1 152 ? -12.688 -9.969 6.906 1 97.62 152 SER B CA 1
ATOM 3433 C C . SER B 1 152 ? -13.992 -9.172 6.996 1 97.62 152 SER B C 1
ATOM 3435 O O . SER B 1 152 ? -14.938 -9.594 7.664 1 97.62 152 SER B O 1
ATOM 3437 N N . ARG B 1 153 ? -14.094 -8.055 6.316 1 96.19 153 ARG B N 1
ATOM 3438 C CA . ARG B 1 153 ? -15.305 -7.23 6.324 1 96.19 153 ARG B CA 1
ATOM 3439 C C . ARG B 1 153 ? -16.406 -7.879 5.5 1 96.19 153 ARG B C 1
ATOM 3441 O O . ARG B 1 153 ? -17.578 -7.461 5.574 1 96.19 153 ARG B O 1
ATOM 3448 N N . LEU B 1 154 ? -16.016 -8.875 4.727 1 96.62 154 LEU B N 1
ATOM 3449 C CA . LEU B 1 154 ? -17 -9.625 3.943 1 96.62 154 LEU B CA 1
ATOM 3450 C C . LEU B 1 154 ? -17.422 -10.891 4.672 1 96.62 154 LEU B C 1
ATOM 3452 O O . LEU B 1 154 ? -18.109 -11.742 4.102 1 96.62 154 LEU B O 1
ATOM 3456 N N . GLY B 1 155 ? -16.922 -11.117 5.871 1 95.69 155 GLY B N 1
ATOM 3457 C CA . GLY B 1 155 ? -17.359 -12.227 6.699 1 95.69 155 GLY B CA 1
ATOM 3458 C C . GLY B 1 155 ? -16.438 -13.422 6.637 1 95.69 155 GLY B C 1
ATOM 3459 O O . GLY B 1 155 ? -16.719 -14.477 7.223 1 95.69 155 GLY B O 1
ATOM 3460 N N . TYR B 1 156 ? -15.32 -13.297 5.957 1 97.44 156 TYR B N 1
ATOM 3461 C CA . TYR B 1 156 ? -14.391 -14.414 5.855 1 97.44 156 TYR B CA 1
ATOM 3462 C C . TYR B 1 156 ? -13.461 -14.453 7.062 1 97.44 156 TYR B C 1
ATOM 3464 O O . TYR B 1 156 ? -13 -13.414 7.539 1 97.44 156 TYR B O 1
ATOM 3472 N N . ALA B 1 157 ? -13.242 -15.664 7.543 1 97.94 157 ALA B N 1
ATOM 3473 C CA . ALA B 1 157 ? -12.219 -15.859 8.57 1 97.94 157 ALA B CA 1
ATOM 3474 C C . ALA B 1 157 ? -10.82 -15.82 7.957 1 97.94 157 ALA B C 1
ATOM 3476 O O . ALA B 1 157 ? -10.406 -16.75 7.266 1 97.94 157 ALA B O 1
ATOM 3477 N N . CYS B 1 158 ? -10.125 -14.781 8.234 1 98.44 158 CYS B N 1
ATOM 3478 C CA . CYS B 1 158 ? -8.781 -14.641 7.688 1 98.44 158 CYS B CA 1
ATOM 3479 C C . CYS B 1 158 ? -7.727 -14.828 8.773 1 98.44 158 CYS B C 1
ATOM 3481 O O . CYS B 1 158 ? -7.746 -14.141 9.789 1 98.44 158 CYS B O 1
ATOM 3483 N N . HIS B 1 159 ? -6.887 -15.773 8.594 1 98.5 159 HIS B N 1
ATOM 3484 C CA . HIS B 1 159 ? -5.66 -15.906 9.367 1 98.5 159 HIS B CA 1
ATOM 3485 C C . HIS B 1 159 ? -4.445 -15.469 8.555 1 98.5 159 HIS B C 1
ATOM 3487 O O . HIS B 1 159 ? -4.227 -15.961 7.445 1 98.5 159 HIS B O 1
ATOM 3493 N N . PHE B 1 160 ? -3.703 -14.523 9.086 1 98.62 160 PHE B N 1
ATOM 3494 C CA . PHE B 1 160 ? -2.559 -14.023 8.336 1 98.62 160 PHE B CA 1
ATOM 3495 C C . PHE B 1 160 ? -1.315 -13.977 9.219 1 98.62 160 PHE B C 1
ATOM 3497 O O . PHE B 1 160 ? -1.406 -13.711 10.414 1 98.62 160 PHE B O 1
ATOM 3504 N N . SER B 1 161 ? -0.193 -14.375 8.578 1 98.69 161 SER B N 1
ATOM 3505 C CA . SER B 1 161 ? 1.041 -14.445 9.352 1 98.69 161 SER B CA 1
ATOM 3506 C C . SER B 1 161 ? 2.264 -14.234 8.469 1 98.69 161 SER B C 1
ATOM 3508 O O . SER B 1 161 ? 2.207 -14.469 7.258 1 98.69 161 SER B O 1
ATOM 3510 N N . ASP B 1 162 ? 3.33 -13.727 9.094 1 98.62 162 ASP B N 1
ATOM 3511 C CA . ASP B 1 162 ? 4.652 -13.719 8.477 1 98.62 162 ASP B CA 1
ATOM 3512 C C . ASP B 1 162 ? 5.598 -14.688 9.195 1 98.62 162 ASP B C 1
ATOM 3514 O O . ASP B 1 162 ? 6.816 -14.617 9.008 1 98.62 162 ASP B O 1
ATOM 3518 N N . ASP B 1 163 ? 5.016 -15.531 10.023 1 98.62 163 ASP B N 1
ATOM 3519 C CA . ASP B 1 163 ? 5.73 -16.516 10.844 1 98.62 163 ASP B CA 1
ATOM 3520 C C . ASP B 1 163 ? 5.207 -17.922 10.594 1 98.62 163 ASP B C 1
ATOM 3522 O O . ASP B 1 163 ? 4.078 -18.25 10.977 1 98.62 163 ASP B O 1
ATOM 3526 N N . LEU B 1 164 ? 6.082 -18.75 10.062 1 98 164 LEU B N 1
ATOM 3527 C CA . LEU B 1 164 ? 5.664 -20.094 9.711 1 98 164 LEU B CA 1
ATOM 3528 C C . LEU B 1 164 ? 5.27 -20.891 10.953 1 98 164 LEU B C 1
ATOM 3530 O O . LEU B 1 164 ? 4.422 -21.781 10.883 1 98 164 LEU B O 1
ATOM 3534 N N . ASN B 1 165 ? 5.848 -20.547 12.109 1 98.19 165 ASN B N 1
ATOM 3535 C CA . ASN B 1 165 ? 5.484 -21.234 13.352 1 98.19 165 ASN B CA 1
ATOM 3536 C C . ASN B 1 165 ? 4.031 -20.969 13.727 1 98.19 165 ASN B C 1
ATOM 3538 O O . ASN B 1 165 ? 3.412 -21.766 14.422 1 98.19 165 ASN B O 1
ATOM 3542 N N . LEU B 1 166 ? 3.537 -19.906 13.289 1 98.31 166 LEU B N 1
ATOM 3543 C CA . LEU B 1 166 ? 2.15 -19.547 13.578 1 98.31 166 LEU B CA 1
ATOM 3544 C C . LEU B 1 166 ? 1.23 -20 12.445 1 98.31 166 LEU B C 1
ATOM 3546 O O . LEU B 1 166 ? 0.082 -20.375 12.688 1 98.31 166 LEU B O 1
ATOM 3550 N N . PHE B 1 167 ? 1.748 -19.984 11.258 1 98.62 167 PHE B N 1
ATOM 3551 C CA . PHE B 1 167 ? 0.948 -20.281 10.078 1 98.62 167 PHE B CA 1
ATOM 3552 C C . PHE B 1 167 ? 0.726 -21.781 9.945 1 98.62 167 PHE B C 1
ATOM 3554 O O . PHE B 1 167 ? -0.398 -22.234 9.711 1 98.62 167 PHE B O 1
ATOM 3561 N N . LEU B 1 168 ? 1.722 -22.516 10.133 1 98.31 168 LEU B N 1
ATOM 3562 C CA . LEU B 1 168 ? 1.719 -23.922 9.727 1 98.31 168 LEU B CA 1
ATOM 3563 C C . LEU B 1 168 ? 0.797 -24.734 10.625 1 98.31 168 LEU B C 1
ATOM 3565 O O . LEU B 1 168 ? 0.078 -25.609 10.141 1 98.31 168 LEU B O 1
ATOM 3569 N N . PRO B 1 169 ? 0.788 -24.516 11.945 1 98.44 169 PRO B N 1
ATOM 3570 C CA . PRO B 1 169 ? -0.162 -25.281 12.758 1 98.44 169 PRO B CA 1
ATOM 3571 C C . PRO B 1 169 ? -1.609 -25.078 12.312 1 98.44 169 PRO B C 1
ATOM 3573 O O . PRO B 1 169 ? -2.395 -26.031 12.305 1 98.44 169 PRO B O 1
ATOM 3576 N N . VAL B 1 170 ? -1.96 -23.938 11.898 1 98.12 170 VAL B N 1
ATOM 3577 C CA . VAL B 1 170 ? -3.312 -23.656 11.43 1 98.12 170 VAL B CA 1
ATOM 3578 C C . VAL B 1 170 ? -3.553 -24.328 10.086 1 98.12 170 VAL B C 1
ATOM 3580 O O . VAL B 1 170 ? -4.598 -24.953 9.875 1 98.12 170 VAL B O 1
ATOM 3583 N N . ALA B 1 171 ? -2.588 -24.234 9.219 1 98.25 171 ALA B N 1
ATOM 3584 C CA . ALA B 1 171 ? -2.707 -24.844 7.898 1 98.25 171 ALA B CA 1
ATOM 3585 C C . ALA B 1 171 ? -2.814 -26.359 8.008 1 98.25 171 ALA B C 1
ATOM 3587 O O . ALA B 1 171 ? -3.611 -26.984 7.297 1 98.25 171 ALA B O 1
ATOM 3588 N N . ALA B 1 172 ? -2.07 -26.906 8.898 1 97.56 172 ALA B N 1
ATOM 3589 C CA . ALA B 1 172 ? -1.986 -28.359 9.016 1 97.56 172 ALA B CA 1
ATOM 3590 C C . ALA B 1 172 ? -3.299 -28.953 9.531 1 97.56 172 ALA B C 1
ATOM 3592 O O . ALA B 1 172 ? -3.598 -30.125 9.297 1 97.56 172 ALA B O 1
ATOM 3593 N N . THR B 1 173 ? -4.09 -28.188 10.203 1 97.69 173 THR B N 1
ATOM 3594 C CA . THR B 1 173 ? -5.305 -28.703 10.82 1 97.69 173 THR B CA 1
ATOM 3595 C C . THR B 1 173 ? -6.543 -28.156 10.117 1 97.69 173 THR B C 1
ATOM 3597 O O . THR B 1 173 ? -7.672 -28.422 10.547 1 97.69 173 THR B O 1
ATOM 3600 N N . ALA B 1 174 ? -6.379 -27.438 9.039 1 97.88 174 ALA B N 1
ATOM 3601 C CA . ALA B 1 174 ? -7.484 -26.812 8.32 1 97.88 174 ALA B CA 1
ATOM 3602 C C . ALA B 1 174 ? -8.234 -27.828 7.465 1 97.88 174 ALA B C 1
ATOM 3604 O O . ALA B 1 174 ? -7.645 -28.812 7.004 1 97.88 174 ALA B O 1
ATOM 3605 N N . ASP B 1 175 ? -9.531 -27.562 7.27 1 97.12 175 ASP B N 1
ATOM 3606 C CA . ASP B 1 175 ? -10.336 -28.375 6.363 1 97.12 175 ASP B CA 1
ATOM 3607 C C . ASP B 1 175 ? -10.094 -27.984 4.906 1 97.12 175 ASP B C 1
ATOM 3609 O O . ASP B 1 175 ? -10.492 -26.906 4.48 1 97.12 175 ASP B O 1
ATOM 3613 N N . PRO B 1 176 ? -9.516 -28.859 4.184 1 96.31 176 PRO B N 1
ATOM 3614 C CA . PRO B 1 176 ? -9.18 -28.531 2.799 1 96.31 176 PRO B CA 1
ATOM 3615 C C . PRO B 1 176 ? -10.406 -28.188 1.956 1 96.31 176 PRO B C 1
ATOM 3617 O O . PRO B 1 176 ? -10.289 -27.547 0.91 1 96.31 176 PRO B O 1
ATOM 3620 N N . LYS B 1 177 ? -11.555 -28.531 2.375 1 96.44 177 LYS B N 1
ATOM 3621 C CA . LYS B 1 177 ? -12.773 -28.281 1.606 1 96.44 177 LYS B CA 1
ATOM 3622 C C . LYS B 1 177 ? -13.242 -26.844 1.753 1 96.44 177 LYS B C 1
ATOM 3624 O O . LYS B 1 177 ? -13.969 -26.328 0.896 1 96.44 177 LYS B O 1
ATOM 3629 N N . HIS B 1 178 ? -12.781 -26.219 2.834 1 97.19 178 HIS B N 1
ATOM 3630 C CA . HIS B 1 178 ? -13.352 -24.906 3.111 1 97.19 178 HIS B CA 1
ATOM 3631 C C . HIS B 1 178 ? -12.266 -23.891 3.434 1 97.19 178 HIS B C 1
ATOM 3633 O O . HIS B 1 178 ? -12.547 -22.844 4.008 1 97.19 178 HIS B O 1
ATOM 3639 N N . THR B 1 179 ? -11 -24.312 3.133 1 98.56 179 THR B N 1
ATOM 3640 C CA . THR B 1 179 ? -9.891 -23.406 3.434 1 98.56 179 THR B CA 1
ATOM 3641 C C . THR B 1 179 ? -8.984 -23.25 2.215 1 98.56 179 THR B C 1
ATOM 3643 O O . THR B 1 179 ? -8.586 -24.234 1.59 1 98.56 179 THR B O 1
ATOM 3646 N N . LEU B 1 180 ? -8.75 -22 1.862 1 98.25 180 LEU B N 1
ATOM 3647 C CA . LEU B 1 180 ? -7.715 -21.766 0.868 1 98.25 180 LEU B CA 1
ATOM 3648 C C . LEU B 1 180 ? -6.516 -21.062 1.497 1 98.25 180 LEU B C 1
ATOM 3650 O O . LEU B 1 180 ? -6.637 -20.453 2.562 1 98.25 180 LEU B O 1
ATOM 3654 N N . THR B 1 181 ? -5.348 -21.281 0.897 1 98.88 181 THR B N 1
ATOM 3655 C CA . THR B 1 181 ? -4.137 -20.562 1.29 1 98.88 181 THR B CA 1
ATOM 3656 C C . THR B 1 181 ? -3.686 -19.609 0.185 1 98.88 181 THR B C 1
ATOM 3658 O O . THR B 1 181 ? -3.875 -19.906 -1 1 98.88 181 THR B O 1
ATOM 3661 N N . TRP B 1 182 ? -3.186 -18.469 0.564 1 98.94 182 TRP B N 1
ATOM 3662 C CA . TRP B 1 182 ? -2.689 -17.453 -0.357 1 98.94 182 TRP B CA 1
ATOM 3663 C C . TRP B 1 182 ? -1.318 -16.953 0.077 1 98.94 182 TRP B C 1
ATOM 3665 O O . TRP B 1 182 ? -1.187 -16.328 1.132 1 98.94 182 TRP B O 1
ATOM 3675 N N . PHE B 1 183 ? -0.329 -17.266 -0.704 1 98.94 183 PHE B N 1
ATOM 3676 C CA . PHE B 1 183 ? 1.051 -16.875 -0.444 1 98.94 183 PHE B CA 1
ATOM 3677 C C . PHE B 1 183 ? 1.469 -15.734 -1.354 1 98.94 183 PHE B C 1
ATOM 3679 O O . PHE B 1 183 ? 1.254 -15.781 -2.566 1 98.94 183 PHE B O 1
ATOM 3686 N N . ILE B 1 184 ? 2.078 -14.703 -0.773 1 98.81 184 ILE B N 1
ATOM 3687 C CA . ILE B 1 184 ? 2.537 -13.555 -1.541 1 98.81 184 ILE B CA 1
ATOM 3688 C C . ILE B 1 184 ? 4.051 -13.398 -1.384 1 98.81 184 ILE B C 1
ATOM 3690 O O . ILE B 1 184 ? 4.559 -13.336 -0.263 1 98.81 184 ILE B O 1
ATOM 3694 N N . SER B 1 185 ? 4.738 -13.398 -2.436 1 97.44 185 SER B N 1
ATOM 3695 C CA . SER B 1 185 ? 6.172 -13.148 -2.557 1 97.44 185 SER B CA 1
ATOM 3696 C C . SER B 1 185 ? 6.504 -12.492 -3.893 1 97.44 185 SER B C 1
ATOM 3698 O O . SER B 1 185 ? 6.355 -13.109 -4.949 1 97.44 185 SER B O 1
ATOM 3700 N N . ASN B 1 186 ? 6.953 -11.258 -3.812 1 93.88 186 ASN B N 1
ATOM 3701 C CA . ASN B 1 186 ? 7.203 -10.547 -5.059 1 93.88 186 ASN B CA 1
ATOM 3702 C C . ASN B 1 186 ? 8.133 -11.328 -5.98 1 93.88 186 ASN B C 1
ATOM 3704 O O . ASN B 1 186 ? 7.785 -11.602 -7.129 1 93.88 186 ASN B O 1
ATOM 3708 N N . SER B 1 187 ? 9.203 -11.773 -5.473 1 88.75 187 SER B N 1
ATOM 3709 C CA . SER B 1 187 ? 10.172 -12.5 -6.285 1 88.75 187 SER B CA 1
ATOM 3710 C C . SER B 1 187 ? 9.727 -13.938 -6.527 1 88.75 187 SER B C 1
ATOM 3712 O O . SER B 1 187 ? 10.219 -14.602 -7.441 1 88.75 187 SER B O 1
ATOM 3714 N N . GLY B 1 188 ?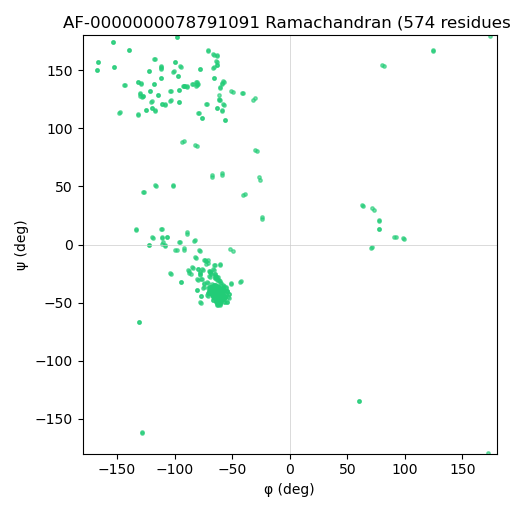 8.914 -14.469 -5.688 1 94.88 188 GLY B N 1
ATOM 3715 C CA . GLY B 1 188 ? 8.531 -15.867 -5.711 1 94.88 188 GLY B CA 1
ATOM 3716 C C . GLY B 1 188 ? 9.594 -16.797 -5.148 1 94.88 188 GLY B C 1
ATOM 3717 O O . GLY B 1 188 ? 9.516 -18.016 -5.316 1 94.88 188 GLY B O 1
ATOM 3718 N N . GLU B 1 189 ? 10.578 -16.125 -4.457 1 93.06 189 GLU B N 1
ATOM 3719 C CA . GLU B 1 189 ? 11.734 -16.922 -4.047 1 93.06 189 GLU B CA 1
ATOM 3720 C C . GLU B 1 189 ? 11.93 -16.859 -2.535 1 93.06 189 GLU B C 1
ATOM 3722 O O . GLU B 1 189 ? 12.898 -17.406 -2.01 1 93.06 189 GLU B O 1
ATOM 3727 N N . SER B 1 190 ? 11.086 -16.109 -1.766 1 95.81 190 SER B N 1
ATOM 3728 C CA . SER B 1 190 ? 11.219 -16.094 -0.313 1 95.81 190 SER B CA 1
ATOM 3729 C C . SER B 1 190 ? 11.109 -17.5 0.264 1 95.81 190 SER B C 1
ATOM 3731 O O . SER B 1 190 ? 10.086 -18.156 0.107 1 95.81 190 SER B O 1
ATOM 3733 N N . PRO B 1 191 ? 12.141 -17.938 0.936 1 96.19 191 PRO B N 1
ATOM 3734 C CA . PRO B 1 191 ? 12.156 -19.344 1.374 1 96.19 191 PRO B CA 1
ATOM 3735 C C . PRO B 1 191 ? 10.961 -19.688 2.262 1 96.19 191 PRO B C 1
ATOM 3737 O O . PRO B 1 191 ? 10.414 -20.797 2.154 1 96.19 191 PRO B O 1
ATOM 3740 N N . GLU B 1 192 ? 10.547 -18.797 3.129 1 97.88 192 GLU B N 1
ATOM 3741 C CA . GLU B 1 192 ? 9.422 -19.062 4.012 1 97.88 192 GLU B CA 1
ATOM 3742 C C . GLU B 1 192 ? 8.133 -19.266 3.219 1 97.88 192 GLU B C 1
ATOM 3744 O O . GLU B 1 192 ? 7.363 -20.188 3.486 1 97.88 192 GLU B O 1
ATOM 3749 N N . ALA B 1 193 ? 7.969 -18.422 2.223 1 98.31 193 ALA B N 1
ATOM 3750 C CA . ALA B 1 193 ? 6.758 -18.516 1.413 1 98.31 193 ALA B CA 1
ATOM 3751 C C . ALA B 1 193 ? 6.746 -19.797 0.595 1 98.31 193 ALA B C 1
ATOM 3753 O O . ALA B 1 193 ? 5.719 -20.484 0.507 1 98.31 193 ALA B O 1
ATOM 3754 N N . VAL B 1 194 ? 7.902 -20.109 0.054 1 97.69 194 VAL B N 1
ATOM 3755 C CA . VAL B 1 194 ? 8.016 -21.297 -0.766 1 97.69 194 VAL B CA 1
ATOM 3756 C C . VAL B 1 194 ? 7.773 -22.547 0.095 1 97.69 194 VAL B C 1
ATOM 3758 O O . VAL B 1 194 ? 6.977 -23.406 -0.266 1 97.69 194 VAL B O 1
ATOM 3761 N N . LEU B 1 195 ? 8.406 -22.562 1.213 1 97.81 195 LEU B N 1
ATOM 3762 C CA . LEU B 1 195 ? 8.25 -23.703 2.111 1 97.81 195 LEU B CA 1
ATOM 3763 C C . LEU B 1 195 ? 6.812 -23.797 2.613 1 97.81 195 LEU B C 1
ATOM 3765 O O . LEU B 1 195 ? 6.242 -24.891 2.67 1 97.81 195 LEU B O 1
ATOM 3769 N N . GLY B 1 196 ? 6.23 -22.672 3 1 98.5 196 GLY B N 1
ATOM 3770 C CA . GLY B 1 196 ? 4.844 -22.672 3.43 1 98.5 196 GLY B CA 1
ATOM 3771 C C . GLY B 1 196 ? 3.889 -23.203 2.381 1 98.5 196 GLY B C 1
ATOM 3772 O O . GLY B 1 196 ? 3.014 -24.016 2.691 1 98.5 196 GLY B O 1
ATOM 3773 N N . ALA B 1 197 ? 4.094 -22.797 1.196 1 98.62 197 ALA B N 1
ATOM 3774 C CA . ALA B 1 197 ? 3.248 -23.25 0.095 1 98.62 197 ALA B CA 1
ATOM 3775 C C . ALA B 1 197 ? 3.402 -24.75 -0.133 1 98.62 197 ALA B C 1
ATOM 3777 O O . ALA B 1 197 ? 2.414 -25.453 -0.344 1 98.62 197 ALA B O 1
ATOM 3778 N N . LYS B 1 198 ? 4.621 -25.172 -0.096 1 98.12 198 LYS B N 1
ATOM 3779 C CA . LYS B 1 198 ? 4.902 -26.594 -0.258 1 98.12 198 LYS B CA 1
ATOM 3780 C C . LYS B 1 198 ? 4.164 -27.422 0.79 1 98.12 198 LYS B C 1
ATOM 3782 O O . LYS B 1 198 ? 3.52 -28.422 0.459 1 98.12 198 LYS B O 1
ATOM 3787 N N . LEU B 1 199 ? 4.246 -27 1.994 1 98.5 199 LEU B N 1
ATOM 3788 C CA . LEU B 1 199 ? 3.654 -27.75 3.096 1 98.5 199 LEU B CA 1
ATOM 3789 C C . LEU B 1 199 ? 2.135 -27.609 3.088 1 98.5 199 LEU B C 1
ATOM 3791 O O . LEU B 1 199 ? 1.427 -28.562 3.445 1 98.5 199 LEU B O 1
ATOM 3795 N N . ALA B 1 200 ? 1.617 -26.5 2.688 1 98.69 200 ALA B N 1
ATOM 3796 C CA . ALA B 1 200 ? 0.173 -26.344 2.531 1 98.69 200 ALA B CA 1
ATOM 3797 C C . ALA B 1 200 ? -0.365 -27.281 1.452 1 98.69 200 ALA B C 1
ATOM 3799 O O . ALA B 1 200 ? -1.403 -27.922 1.637 1 98.69 200 ALA B O 1
ATOM 3800 N N . LYS B 1 201 ? 0.369 -27.312 0.406 1 97.94 201 LYS B N 1
ATOM 3801 C CA . LYS B 1 201 ? -0.006 -28.219 -0.677 1 97.94 201 LYS B CA 1
ATOM 3802 C C . LYS B 1 201 ? 0.014 -29.672 -0.212 1 97.94 201 LYS B C 1
ATOM 3804 O O . LYS B 1 201 ? -0.895 -30.438 -0.527 1 97.94 201 LYS B O 1
ATOM 3809 N N . LYS B 1 202 ? 1 -30 0.486 1 97.56 202 LYS B N 1
ATOM 3810 C CA . LYS B 1 202 ? 1.113 -31.359 1.031 1 97.56 202 LYS B CA 1
ATOM 3811 C C . LYS B 1 202 ? -0.063 -31.672 1.949 1 97.56 202 LYS B C 1
ATOM 3813 O O . LYS B 1 202 ? -0.523 -32.812 2 1 97.56 202 LYS B O 1
ATOM 3818 N N . ALA B 1 203 ? -0.571 -30.703 2.631 1 97.69 203 ALA B N 1
ATOM 3819 C CA . ALA B 1 203 ? -1.703 -30.859 3.539 1 97.69 203 ALA B CA 1
ATOM 3820 C C . ALA B 1 203 ? -3.021 -30.906 2.771 1 97.69 203 ALA B C 1
ATOM 3822 O O . ALA B 1 203 ? -4.09 -31.047 3.371 1 97.69 203 ALA B O 1
ATOM 3823 N N . GLY B 1 204 ? -2.982 -30.703 1.459 1 97.94 204 GLY B N 1
ATOM 3824 C CA . GLY B 1 204 ? -4.156 -30.812 0.61 1 97.94 204 GLY B CA 1
ATOM 3825 C C . GLY B 1 204 ? -4.906 -29.516 0.439 1 97.94 204 GLY B C 1
ATOM 3826 O O . GLY B 1 204 ? -6.004 -29.484 -0.119 1 97.94 204 GLY B O 1
ATOM 3827 N N . LEU B 1 205 ? -4.387 -28.453 0.926 1 98.69 205 LEU B N 1
ATOM 3828 C CA . LEU B 1 205 ? -5.059 -27.156 0.831 1 98.69 205 LEU B CA 1
ATOM 3829 C C . LEU B 1 205 ? -4.844 -26.531 -0.545 1 98.69 205 LEU B C 1
ATOM 3831 O O . LEU B 1 205 ? -3.748 -26.625 -1.105 1 98.69 205 LEU B O 1
ATOM 3835 N N . PRO B 1 206 ? -5.875 -25.891 -1.135 1 98.69 206 PRO B N 1
ATOM 3836 C CA . PRO B 1 206 ? -5.629 -25.094 -2.33 1 98.69 206 PRO B CA 1
ATOM 3837 C C . PRO B 1 206 ? -4.648 -23.953 -2.08 1 98.69 206 PRO B C 1
ATOM 3839 O O . PRO B 1 206 ? -4.742 -23.266 -1.06 1 98.69 206 PRO B O 1
ATOM 3842 N N . VAL B 1 207 ? -3.697 -23.781 -3.018 1 98.81 207 VAL B N 1
ATOM 3843 C CA . VAL B 1 207 ? -2.65 -22.781 -2.865 1 98.81 207 VAL B CA 1
ATOM 3844 C C . VAL B 1 207 ? -2.762 -21.734 -3.982 1 98.81 207 VAL B C 1
ATOM 3846 O O . VAL B 1 207 ? -2.6 -22.062 -5.16 1 98.81 207 VAL B O 1
ATOM 3849 N N . VAL B 1 208 ? -3.061 -20.484 -3.623 1 98.88 208 VAL B N 1
ATOM 3850 C CA . VAL B 1 208 ? -2.947 -19.328 -4.508 1 98.88 208 VAL B CA 1
ATOM 3851 C C . VAL B 1 208 ? -1.614 -18.625 -4.27 1 98.88 208 VAL B C 1
ATOM 3853 O O . VAL B 1 208 ? -1.201 -18.438 -3.123 1 98.88 208 VAL B O 1
ATOM 3856 N N . ALA B 1 209 ? -0.906 -18.297 -5.336 1 98.69 209 ALA B N 1
ATOM 3857 C CA . ALA B 1 209 ? 0.365 -17.578 -5.23 1 98.69 209 ALA B CA 1
ATOM 3858 C C . ALA B 1 209 ? 0.317 -16.266 -6 1 98.69 209 ALA B C 1
ATOM 3860 O O . ALA B 1 209 ? -0.154 -16.219 -7.141 1 98.69 209 ALA B O 1
ATOM 3861 N N . THR B 1 210 ? 0.745 -15.211 -5.367 1 98.31 210 THR B N 1
ATOM 3862 C CA . THR B 1 210 ? 0.961 -13.922 -6.016 1 98.31 210 THR B CA 1
ATOM 3863 C C . THR B 1 210 ? 2.449 -13.586 -6.074 1 98.31 210 THR B C 1
ATOM 3865 O O . THR B 1 210 ? 3.117 -13.523 -5.043 1 98.31 210 THR B O 1
ATOM 3868 N N . THR B 1 211 ? 2.947 -13.406 -7.277 1 94.94 211 THR B N 1
ATOM 3869 C CA . THR B 1 211 ? 4.332 -13.031 -7.527 1 94.94 211 THR B CA 1
ATOM 3870 C C . THR B 1 211 ? 4.418 -12.008 -8.656 1 94.94 211 THR B C 1
ATOM 3872 O O . THR B 1 211 ? 3.412 -11.695 -9.297 1 94.94 211 THR B O 1
ATOM 3875 N N . LYS B 1 212 ? 5.605 -11.438 -8.742 1 87.5 212 LYS B N 1
ATOM 3876 C CA . LYS B 1 212 ? 5.848 -10.734 -10 1 87.5 212 LYS B CA 1
ATOM 3877 C C . LYS B 1 212 ? 5.828 -11.695 -11.18 1 87.5 212 LYS B C 1
ATOM 3879 O O . LYS B 1 212 ? 5.938 -12.914 -11 1 87.5 212 LYS B O 1
ATOM 3884 N N . LEU B 1 213 ? 5.688 -11.148 -12.289 1 79.69 213 LEU B N 1
ATOM 3885 C CA . LEU B 1 213 ? 5.586 -11.945 -13.508 1 79.69 213 LEU B CA 1
ATOM 3886 C C . LEU B 1 213 ? 6.828 -12.805 -13.695 1 79.69 213 LEU B C 1
ATOM 3888 O O . LEU B 1 213 ? 7.953 -12.344 -13.484 1 79.69 213 LEU B O 1
ATOM 3892 N N . GLY B 1 214 ? 6.566 -14.117 -14.141 1 77.19 214 GLY B N 1
ATOM 3893 C CA . GLY B 1 214 ? 7.664 -15.031 -14.414 1 77.19 214 GLY B CA 1
ATOM 3894 C C . GLY B 1 214 ? 7.57 -16.328 -13.641 1 77.19 214 GLY B C 1
ATOM 3895 O O . GLY B 1 214 ? 6.723 -16.469 -12.758 1 77.19 214 GLY B O 1
ATOM 3896 N N . SER B 1 215 ? 8.398 -17.297 -14.055 1 82.12 215 SER B N 1
ATOM 3897 C CA . SER B 1 215 ? 8.484 -18.562 -13.32 1 82.12 215 SER B CA 1
ATOM 3898 C C . SER B 1 215 ? 9.391 -18.422 -12.102 1 82.12 215 SER B C 1
ATOM 3900 O O . SER B 1 215 ? 10.422 -17.75 -12.156 1 82.12 215 SER B O 1
ATOM 3902 N N . ASN B 1 216 ? 8.953 -18.953 -11.062 1 85.5 216 ASN B N 1
ATOM 3903 C CA . ASN B 1 216 ? 9.711 -18.922 -9.82 1 85.5 216 ASN B CA 1
ATOM 3904 C C . ASN B 1 216 ? 9.359 -20.094 -8.914 1 85.5 216 ASN B C 1
ATOM 3906 O O . ASN B 1 216 ? 8.477 -20.891 -9.242 1 85.5 216 ASN B O 1
ATOM 3910 N N . ALA B 1 217 ? 10.016 -20.266 -7.836 1 93.94 217 ALA B N 1
ATOM 3911 C CA . ALA B 1 217 ? 9.875 -21.422 -6.957 1 93.94 217 ALA B CA 1
ATOM 3912 C C . ALA B 1 217 ? 8.469 -21.484 -6.363 1 93.94 217 ALA B C 1
ATOM 3914 O O . ALA B 1 217 ? 7.879 -22.562 -6.258 1 93.94 217 ALA B O 1
ATOM 3915 N N . LEU B 1 218 ? 7.898 -20.375 -5.965 1 97.19 218 LEU B N 1
ATOM 3916 C CA . LEU B 1 218 ? 6.59 -20.344 -5.32 1 97.19 218 LEU B CA 1
ATOM 3917 C C . LEU B 1 218 ? 5.5 -20.844 -6.27 1 97.19 218 LEU B C 1
ATOM 3919 O O . LEU B 1 218 ? 4.602 -21.578 -5.863 1 97.19 218 LEU B O 1
ATOM 3923 N N . THR B 1 219 ? 5.648 -20.453 -7.535 1 94 219 THR B N 1
ATOM 3924 C CA . THR B 1 219 ? 4.617 -20.812 -8.508 1 94 219 THR B CA 1
ATOM 3925 C C . THR B 1 219 ? 4.57 -22.328 -8.719 1 94 219 THR B C 1
ATOM 3927 O O . THR B 1 219 ? 3.535 -22.875 -9.102 1 94 219 THR B O 1
ATOM 3930 N N . HIS B 1 220 ? 5.625 -23 -8.414 1 94.44 220 HIS B N 1
ATOM 3931 C CA . HIS B 1 220 ? 5.699 -24.453 -8.586 1 94.44 220 HIS B CA 1
ATOM 3932 C C . HIS B 1 220 ? 4.777 -25.172 -7.605 1 94.44 220 HIS B C 1
ATOM 3934 O O . HIS B 1 220 ? 4.34 -26.297 -7.871 1 94.44 220 HIS B O 1
ATOM 3940 N N . TYR B 1 221 ? 4.473 -24.594 -6.555 1 97.44 221 TYR B N 1
ATOM 3941 C CA . TYR B 1 221 ? 3.678 -25.25 -5.523 1 97.44 221 TYR B CA 1
ATOM 3942 C C . TYR B 1 221 ? 2.26 -24.688 -5.492 1 97.44 221 TYR B C 1
ATOM 3944 O O . TYR B 1 221 ? 1.457 -25.062 -4.633 1 97.44 221 TYR B O 1
ATOM 3952 N N . ALA B 1 222 ? 1.908 -23.828 -6.426 1 98.12 222 ALA B N 1
ATOM 3953 C CA . ALA B 1 222 ? 0.612 -23.156 -6.41 1 98.12 222 ALA B CA 1
ATOM 3954 C C . ALA B 1 222 ? -0.39 -23.875 -7.309 1 98.12 222 ALA B C 1
ATOM 3956 O O . ALA B 1 222 ? -0.016 -24.438 -8.344 1 98.12 222 ALA B O 1
ATOM 3957 N N . ASN B 1 223 ? -1.637 -23.906 -6.949 1 98.06 223 ASN B N 1
ATOM 3958 C CA . ASN B 1 223 ? -2.727 -24.344 -7.816 1 98.06 223 ASN B CA 1
ATOM 3959 C C . ASN B 1 223 ? -3.15 -23.234 -8.773 1 98.06 223 ASN B C 1
ATOM 3961 O O . ASN B 1 223 ? -3.527 -23.5 -9.914 1 98.06 223 ASN B O 1
ATOM 3965 N N . ILE B 1 224 ? -3.17 -22.031 -8.289 1 98.06 224 ILE B N 1
ATOM 3966 C CA . ILE B 1 224 ? -3.504 -20.844 -9.07 1 98.06 224 ILE B CA 1
ATOM 3967 C C . ILE B 1 224 ? -2.438 -19.766 -8.859 1 98.06 224 ILE B C 1
ATOM 3969 O O . ILE B 1 224 ? -2.037 -19.5 -7.727 1 98.06 224 ILE B O 1
ATOM 3973 N N . VAL B 1 225 ? -1.95 -19.25 -9.922 1 96.06 225 VAL B N 1
ATOM 3974 C CA . VAL B 1 225 ? -0.954 -18.188 -9.883 1 96.06 225 VAL B CA 1
ATOM 3975 C C . VAL B 1 225 ? -1.549 -16.906 -10.469 1 96.06 225 VAL B C 1
ATOM 3977 O O . VAL B 1 225 ? -2.184 -16.922 -11.523 1 96.06 225 VAL B O 1
ATOM 3980 N N . ILE B 1 226 ? -1.441 -15.828 -9.75 1 96.44 226 ILE B N 1
ATOM 3981 C CA . ILE B 1 226 ? -1.797 -14.516 -10.266 1 96.44 226 ILE B CA 1
ATOM 3982 C C . ILE B 1 226 ? -0.632 -13.547 -10.062 1 96.44 226 ILE B C 1
ATOM 3984 O O . ILE B 1 226 ? -0.111 -13.422 -8.945 1 96.44 226 ILE B O 1
ATOM 3988 N N . GLN B 1 227 ? -0.263 -12.914 -11.109 1 91.88 227 GLN B N 1
ATOM 3989 C CA . GLN B 1 227 ? 1.02 -12.219 -11.07 1 91.88 227 GLN B CA 1
ATOM 3990 C C . GLN B 1 227 ? 0.848 -10.734 -11.367 1 91.88 227 GLN B C 1
ATOM 3992 O O . GLN B 1 227 ? -0.125 -10.336 -12.008 1 91.88 227 GLN B O 1
ATOM 3997 N N . THR B 1 228 ? 1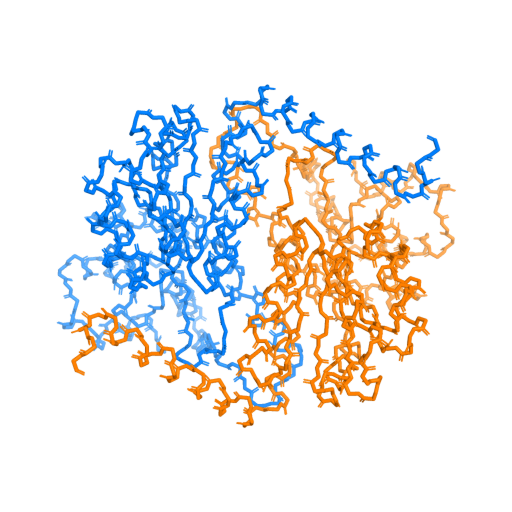.705 -9.93 -10.789 1 93.12 228 THR B N 1
ATOM 3998 C CA . THR B 1 228 ? 1.799 -8.5 -11.039 1 93.12 228 THR B CA 1
ATOM 3999 C C . THR B 1 228 ? 2.91 -8.195 -12.039 1 93.12 228 THR B C 1
ATOM 4001 O O . THR B 1 228 ? 3.615 -9.102 -12.484 1 93.12 228 THR B O 1
ATOM 4004 N N . SER B 1 229 ? 2.947 -6.883 -12.258 1 82.5 229 SER B N 1
ATOM 4005 C CA . SER B 1 229 ? 4.016 -6.445 -13.148 1 82.5 229 SER B CA 1
ATOM 4006 C C . SER B 1 229 ? 5.387 -6.734 -12.555 1 82.5 229 SER B C 1
ATOM 4008 O O . SER B 1 229 ? 5.508 -7 -11.359 1 82.5 229 SER B O 1
ATOM 4010 N N . GLN B 1 230 ? 6.309 -6.875 -13.359 1 67.62 230 GLN B N 1
ATOM 4011 C CA . GLN B 1 230 ? 7.711 -6.93 -12.953 1 67.62 230 GLN B CA 1
ATOM 4012 C C . GLN B 1 230 ? 8.344 -5.543 -12.992 1 67.62 230 GLN B C 1
ATOM 4014 O O . GLN B 1 230 ? 8.734 -5.059 -14.055 1 67.62 230 GLN B O 1
ATOM 4019 N N . PRO B 1 231 ? 8.164 -4.895 -11.742 1 57.81 231 PRO B N 1
ATOM 4020 C CA . PRO B 1 231 ? 8.758 -3.561 -11.844 1 57.81 231 PRO B CA 1
ATOM 4021 C C . PRO B 1 231 ? 10.234 -3.6 -12.227 1 57.81 231 PRO B C 1
ATOM 4023 O O . PRO B 1 231 ? 10.922 -4.582 -11.938 1 57.81 231 PRO B O 1
ATOM 4026 N N . MET B 1 232 ? 10.75 -2.703 -13.102 1 48.84 232 MET B N 1
ATOM 4027 C CA . MET B 1 232 ? 12.172 -2.539 -13.375 1 48.84 232 MET B CA 1
ATOM 4028 C C . MET B 1 232 ? 12.93 -2.184 -12.102 1 48.84 232 MET B C 1
ATOM 4030 O O . MET B 1 232 ? 12.875 -1.045 -11.633 1 48.84 232 MET B O 1
ATOM 4034 N N . GLU B 1 233 ? 12.844 -3.059 -11.141 1 52.59 233 GLU B N 1
ATOM 4035 C CA . GLU B 1 233 ? 13.586 -2.619 -9.961 1 52.59 233 GLU B CA 1
ATOM 4036 C C . GLU B 1 233 ? 15.062 -2.404 -10.289 1 52.59 233 GLU B C 1
ATOM 4038 O O . GLU B 1 233 ? 15.664 -3.211 -11 1 52.59 233 GLU B O 1
ATOM 4043 N N . ALA B 1 234 ? 15.508 -1.168 -10.188 1 50.69 234 ALA B N 1
ATOM 4044 C CA . ALA B 1 234 ? 16.938 -0.91 -10.25 1 50.69 234 ALA B CA 1
ATOM 4045 C C . ALA B 1 234 ? 17.703 -1.825 -9.305 1 50.69 234 ALA B C 1
ATOM 4047 O O . ALA B 1 234 ? 17.219 -2.17 -8.227 1 50.69 234 ALA B O 1
ATOM 4048 N N . PRO B 1 235 ? 18.766 -2.453 -9.828 1 50.31 235 PRO B N 1
ATOM 4049 C CA . PRO B 1 235 ? 19.578 -3.291 -8.938 1 50.31 235 PRO B CA 1
ATOM 4050 C C . PRO B 1 235 ? 19.828 -2.637 -7.578 1 50.31 235 PRO B C 1
ATOM 4052 O O . PRO B 1 235 ? 19.984 -3.336 -6.574 1 50.31 235 PRO B O 1
ATOM 4055 N N . ASN B 1 236 ? 19.891 -1.351 -7.629 1 55.88 236 ASN B N 1
ATOM 4056 C CA . ASN B 1 236 ? 20.188 -0.625 -6.398 1 55.88 236 ASN B CA 1
ATOM 4057 C C . ASN B 1 236 ? 18.938 -0.021 -5.785 1 55.88 236 ASN B C 1
ATOM 4059 O O . ASN B 1 236 ? 18.938 1.134 -5.355 1 55.88 236 ASN B O 1
ATOM 4063 N N . ARG B 1 237 ? 18 -0.881 -5.684 1 66.12 237 ARG B N 1
ATOM 4064 C CA . ARG B 1 237 ? 16.781 -0.344 -5.086 1 66.12 237 ARG B CA 1
ATOM 4065 C C . ARG B 1 237 ? 16.906 -0.281 -3.566 1 66.12 237 ARG B C 1
ATOM 4067 O O . ARG B 1 237 ? 17.453 -1.193 -2.943 1 66.12 237 ARG B O 1
ATOM 4074 N N . PHE B 1 238 ? 16.438 0.791 -3.064 1 75.94 238 PHE B N 1
ATOM 4075 C CA . PHE B 1 238 ? 16.547 1.079 -1.64 1 75.94 238 PHE B CA 1
ATOM 4076 C C . PHE B 1 238 ? 15.398 0.457 -0.861 1 75.94 238 PHE B C 1
ATOM 4078 O O . PHE B 1 238 ? 15.539 0.158 0.327 1 75.94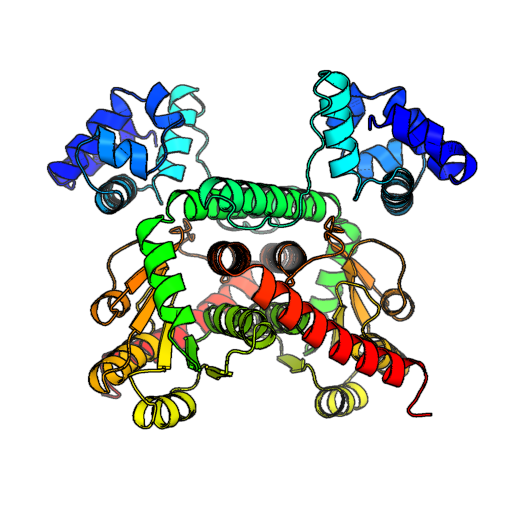 238 PHE B O 1
ATOM 4085 N N . ALA B 1 239 ? 14.266 0.209 -1.443 1 87.12 239 ALA B N 1
ATOM 4086 C CA . ALA B 1 239 ? 13.102 -0.289 -0.716 1 87.12 239 ALA B CA 1
ATOM 4087 C C . ALA B 1 239 ? 12.039 -0.805 -1.678 1 87.12 239 ALA B C 1
ATOM 4089 O O . ALA B 1 239 ? 12.07 -0.5 -2.871 1 87.12 239 ALA B O 1
ATOM 4090 N N . ALA B 1 240 ? 11.18 -1.684 -1.146 1 88.88 240 ALA B N 1
ATOM 4091 C CA . ALA B 1 240 ? 9.992 -2.09 -1.899 1 88.88 240 ALA B CA 1
ATOM 4092 C C . ALA B 1 240 ? 9.062 -0.905 -2.137 1 88.88 240 ALA B C 1
ATOM 4094 O O . ALA B 1 240 ? 8.586 -0.278 -1.185 1 88.88 240 ALA B O 1
ATOM 4095 N N . THR B 1 241 ? 8.82 -0.523 -3.404 1 92.19 241 THR B N 1
ATOM 4096 C CA . THR B 1 241 ? 7.996 0.623 -3.768 1 92.19 241 THR B CA 1
ATOM 4097 C C . THR B 1 241 ? 6.98 0.24 -4.84 1 92.19 241 THR B C 1
ATOM 4099 O O . THR B 1 241 ? 5.828 -0.079 -4.527 1 92.19 241 THR B O 1
ATOM 4102 N N . GLN B 1 242 ? 7.48 -0.056 -5.969 1 89.44 242 GLN B N 1
ATOM 4103 C CA . GLN B 1 242 ? 6.609 -0.349 -7.102 1 89.44 242 GLN B CA 1
ATOM 4104 C C . GLN B 1 242 ? 5.871 -1.67 -6.898 1 89.44 242 GLN B C 1
ATOM 4106 O O . GLN B 1 242 ? 4.715 -1.808 -7.301 1 89.44 242 GLN B O 1
ATOM 4111 N N . SER B 1 243 ? 6.555 -2.586 -6.312 1 92.62 243 SER B N 1
ATOM 4112 C CA . SER B 1 243 ? 5.938 -3.887 -6.074 1 92.62 243 SER B CA 1
ATOM 4113 C C . SER B 1 243 ? 4.699 -3.758 -5.195 1 92.62 243 SER B C 1
ATOM 4115 O O . SER B 1 243 ? 3.693 -4.43 -5.43 1 92.62 243 SER B O 1
ATOM 4117 N N . LEU B 1 244 ? 4.762 -2.887 -4.203 1 96.56 244 LEU B N 1
ATOM 4118 C CA . LEU B 1 244 ? 3.625 -2.705 -3.305 1 96.56 244 LEU B CA 1
ATOM 4119 C C . LEU B 1 244 ? 2.465 -2.027 -4.027 1 96.56 244 LEU B C 1
ATOM 4121 O O . LEU B 1 244 ? 1.307 -2.41 -3.844 1 96.56 244 LEU B O 1
ATOM 4125 N N . HIS B 1 245 ? 2.76 -1.063 -4.855 1 95.62 245 HIS B N 1
ATOM 4126 C CA . HIS B 1 245 ? 1.704 -0.458 -5.66 1 95.62 245 HIS B CA 1
ATOM 4127 C C . HIS B 1 245 ? 1.029 -1.492 -6.555 1 95.62 245 HIS B C 1
ATOM 4129 O O . HIS B 1 245 ? -0.198 -1.518 -6.664 1 95.62 245 HIS B O 1
ATOM 4135 N N . ALA B 1 246 ? 1.816 -2.297 -7.164 1 94.81 246 ALA B N 1
ATOM 4136 C CA . ALA B 1 246 ? 1.303 -3.322 -8.07 1 94.81 246 ALA B CA 1
ATOM 4137 C C . ALA B 1 246 ? 0.448 -4.34 -7.32 1 94.81 246 ALA B C 1
ATOM 4139 O O . ALA B 1 246 ? -0.646 -4.691 -7.77 1 94.81 246 ALA B O 1
ATOM 4140 N N . GLN B 1 247 ? 0.966 -4.816 -6.238 1 97.75 247 GLN B N 1
ATOM 4141 C CA . GLN B 1 247 ? 0.253 -5.816 -5.453 1 97.75 247 GLN B CA 1
ATOM 4142 C C . GLN B 1 247 ? -1.061 -5.262 -4.914 1 97.75 247 GLN B C 1
ATOM 4144 O O . GLN B 1 247 ? -2.088 -5.945 -4.938 1 97.75 247 GLN B O 1
ATOM 4149 N N . PHE B 1 248 ? -1.04 -4.051 -4.418 1 98 248 PHE B N 1
ATOM 4150 C CA . PHE B 1 248 ? -2.262 -3.447 -3.898 1 98 248 PHE B CA 1
ATOM 4151 C C . PHE B 1 248 ? -3.291 -3.268 -5.008 1 98 248 PHE B C 1
ATOM 4153 O O . PHE B 1 248 ? -4.492 -3.453 -4.785 1 98 248 PHE B O 1
ATOM 4160 N N . MET B 1 249 ? -2.869 -2.953 -6.199 1 97.25 249 MET B N 1
ATOM 4161 C CA . MET B 1 249 ? -3.766 -2.869 -7.348 1 97.25 249 MET B CA 1
ATOM 4162 C C . MET B 1 249 ? -4.395 -4.227 -7.648 1 97.25 249 MET B C 1
ATOM 4164 O O . MET B 1 249 ? -5.605 -4.324 -7.855 1 97.25 249 MET B O 1
ATOM 4168 N N . LEU B 1 250 ? -3.605 -5.207 -7.676 1 98.06 250 LEU B N 1
ATOM 4169 C CA . LEU B 1 250 ? -4.098 -6.559 -7.93 1 98.06 250 LEU B CA 1
ATOM 4170 C C . LEU B 1 250 ? -5.129 -6.965 -6.887 1 98.06 250 LEU B C 1
ATOM 4172 O O . LEU B 1 250 ? -6.188 -7.504 -7.227 1 98.06 250 LEU B O 1
ATOM 4176 N N . ILE B 1 251 ? -4.832 -6.703 -5.637 1 98.62 251 ILE B N 1
ATOM 4177 C CA . ILE B 1 251 ? -5.719 -7.039 -4.531 1 98.62 251 ILE B CA 1
ATOM 4178 C C . ILE B 1 251 ? -7.039 -6.285 -4.676 1 98.62 251 ILE B C 1
ATOM 4180 O O . ILE B 1 251 ? -8.117 -6.863 -4.488 1 98.62 251 ILE B O 1
ATOM 4184 N N . ASP B 1 252 ? -6.938 -5.004 -5.074 1 97.38 252 ASP B N 1
ATOM 4185 C CA . ASP B 1 252 ? -8.141 -4.207 -5.281 1 97.38 252 ASP B CA 1
ATOM 4186 C C . ASP B 1 252 ? -9.008 -4.789 -6.395 1 97.38 252 ASP B C 1
ATOM 4188 O O . ASP B 1 252 ? -10.227 -4.859 -6.27 1 97.38 252 ASP B O 1
ATOM 4192 N N . ILE B 1 253 ? -8.398 -5.168 -7.406 1 97.56 253 ILE B N 1
ATOM 4193 C CA . ILE B 1 253 ? -9.125 -5.715 -8.547 1 97.56 253 ILE B CA 1
ATOM 4194 C C . ILE B 1 253 ? -9.844 -6.996 -8.133 1 97.56 253 ILE B C 1
ATOM 4196 O O . ILE B 1 253 ? -11.031 -7.168 -8.422 1 97.56 253 ILE B O 1
ATOM 4200 N N . LEU B 1 254 ? -9.172 -7.902 -7.453 1 98.56 254 LEU B N 1
ATOM 4201 C CA . LEU B 1 254 ? -9.789 -9.141 -6.988 1 98.56 254 LEU B CA 1
ATOM 4202 C C . LEU B 1 254 ? -10.938 -8.852 -6.031 1 98.56 254 LEU B C 1
ATOM 4204 O O . LEU B 1 254 ? -12 -9.477 -6.117 1 98.56 254 LEU B O 1
ATOM 4208 N N . TYR B 1 255 ? -10.719 -7.949 -5.133 1 98.25 255 TYR B N 1
ATOM 4209 C CA . TYR B 1 255 ? -11.719 -7.598 -4.129 1 98.25 255 TYR B CA 1
ATOM 4210 C C . TYR B 1 255 ? -12.984 -7.07 -4.781 1 98.25 255 TYR B C 1
ATOM 4212 O O . TYR B 1 255 ? -14.086 -7.543 -4.488 1 98.25 255 TYR B O 1
ATOM 4220 N N . TYR B 1 256 ? -12.828 -6.164 -5.711 1 96.81 256 TYR B N 1
ATOM 4221 C CA . TYR B 1 256 ? -14 -5.512 -6.281 1 96.81 256 TYR B CA 1
ATOM 4222 C C . TYR B 1 256 ? -14.664 -6.398 -7.332 1 96.81 256 TYR B C 1
ATOM 4224 O O . TYR B 1 256 ? -15.875 -6.316 -7.551 1 96.81 256 TYR B O 1
ATOM 4232 N N . ALA B 1 257 ? -13.867 -7.223 -8.008 1 97.75 257 ALA B N 1
ATOM 4233 C CA . ALA B 1 257 ? -14.492 -8.242 -8.844 1 97.75 257 ALA B CA 1
ATOM 4234 C C . ALA B 1 257 ? -15.391 -9.156 -8.016 1 97.75 257 ALA B C 1
ATOM 4236 O O . ALA B 1 257 ? -16.5 -9.492 -8.43 1 97.75 257 ALA B O 1
ATOM 4237 N N . TYR B 1 258 ? -14.922 -9.555 -6.824 1 98.06 258 TYR B N 1
ATOM 4238 C CA . TYR B 1 258 ? -15.711 -10.375 -5.918 1 98.06 258 TYR B CA 1
ATOM 4239 C C . TYR B 1 258 ? -16.969 -9.641 -5.461 1 98.06 258 TYR B C 1
ATOM 4241 O O . TYR B 1 258 ? -18.078 -10.18 -5.523 1 98.06 258 TYR B O 1
ATOM 4249 N N . VAL B 1 259 ? -16.766 -8.406 -4.977 1 97.06 259 VAL B N 1
ATOM 4250 C CA . VAL B 1 259 ? -17.859 -7.582 -4.457 1 97.06 259 VAL B CA 1
ATOM 4251 C C . VAL B 1 259 ? -18.922 -7.391 -5.539 1 97.06 259 VAL B C 1
ATOM 4253 O O . VAL B 1 259 ? -20.109 -7.453 -5.258 1 97.06 259 VAL B O 1
ATOM 4256 N N . SER B 1 260 ? -18.438 -7.172 -6.73 1 96.12 260 SER B N 1
ATOM 4257 C CA . SER B 1 260 ? -19.359 -6.961 -7.84 1 96.12 260 SER B CA 1
ATOM 4258 C C . SER B 1 260 ? -20.188 -8.219 -8.117 1 96.12 260 SER B C 1
ATOM 4260 O O . SER B 1 260 ? -21.391 -8.133 -8.359 1 96.12 260 SER B O 1
ATOM 4262 N N . ARG B 1 261 ? -19.578 -9.344 -8.086 1 97.06 261 ARG B N 1
ATOM 4263 C CA . ARG B 1 261 ? -20.234 -10.609 -8.391 1 97.06 261 ARG B CA 1
ATOM 4264 C C . ARG B 1 261 ? -21.219 -11 -7.297 1 97.06 261 ARG B C 1
ATOM 4266 O O . ARG B 1 261 ? -22.297 -11.539 -7.582 1 97.06 261 ARG B O 1
ATOM 4273 N N . TYR B 1 262 ? -20.891 -10.734 -6.125 1 97.19 262 TYR B N 1
ATOM 4274 C CA . TYR B 1 262 ? -21.719 -11.062 -4.977 1 97.19 262 TYR B CA 1
ATOM 4275 C C . TYR B 1 262 ? -22.172 -9.805 -4.25 1 97.19 262 TYR B C 1
ATOM 4277 O O . TYR B 1 262 ? -22.078 -9.719 -3.021 1 97.19 262 TYR B O 1
ATOM 4285 N N . TYR B 1 263 ? -22.703 -8.914 -5 1 95.12 263 TYR B N 1
ATOM 4286 C CA . TYR B 1 263 ? -22.875 -7.52 -4.621 1 95.12 263 TYR B CA 1
ATOM 4287 C C . TYR B 1 263 ? -23.797 -7.395 -3.408 1 95.12 263 TYR B C 1
ATOM 4289 O O . TYR B 1 263 ? -23.453 -6.734 -2.426 1 95.12 263 TYR B O 1
ATOM 4297 N N . ASP B 1 264 ? -24.906 -8.047 -3.391 1 95 264 ASP B N 1
ATOM 4298 C CA . ASP B 1 264 ? -25.906 -7.848 -2.334 1 95 264 ASP B CA 1
ATOM 4299 C C . ASP B 1 264 ? -25.375 -8.344 -0.988 1 95 264 ASP B C 1
ATOM 4301 O O . ASP B 1 264 ? -25.484 -7.648 0.024 1 95 264 ASP B O 1
ATOM 4305 N N . ALA B 1 265 ? -24.844 -9.484 -1.023 1 96.44 265 ALA B N 1
ATOM 4306 C CA . ALA B 1 265 ? -24.281 -10.023 0.208 1 96.44 265 ALA B CA 1
ATOM 4307 C C . ALA B 1 265 ? -23.094 -9.18 0.681 1 96.44 265 ALA B C 1
ATOM 4309 O O . ALA B 1 265 ? -22.969 -8.891 1.873 1 96.44 265 ALA B O 1
ATOM 4310 N N . ALA B 1 266 ? -22.25 -8.797 -0.228 1 96 266 ALA B N 1
ATOM 4311 C CA . ALA B 1 266 ? -21.078 -7.992 0.098 1 96 266 ALA B CA 1
ATOM 4312 C C . ALA B 1 266 ? -21.484 -6.637 0.671 1 96 266 ALA B C 1
ATOM 4314 O O . ALA B 1 266 ? -20.891 -6.164 1.643 1 96 266 ALA B O 1
ATOM 4315 N N . LYS B 1 267 ? -22.438 -6.016 0.091 1 92.5 267 LYS B N 1
ATOM 4316 C CA . LYS B 1 267 ? -22.922 -4.723 0.564 1 92.5 267 LYS B CA 1
ATOM 4317 C C . LYS B 1 267 ? -23.469 -4.824 1.986 1 92.5 267 LYS B C 1
ATOM 4319 O O . LYS B 1 267 ? -23.156 -3.986 2.836 1 92.5 267 LYS B O 1
ATOM 4324 N N . LYS B 1 268 ? -24.219 -5.816 2.166 1 94.88 268 LYS B N 1
ATOM 4325 C CA . LYS B 1 268 ? -24.766 -6.02 3.5 1 94.88 268 LYS B CA 1
ATOM 4326 C C . LYS B 1 268 ? -23.672 -6.215 4.535 1 94.88 268 LYS B C 1
ATOM 4328 O O . LYS B 1 268 ? -23.688 -5.594 5.598 1 94.88 268 LYS B O 1
ATOM 4333 N N . GLN B 1 269 ? -22.75 -7.078 4.254 1 95.75 269 GLN B N 1
ATOM 4334 C CA . GLN B 1 269 ? -21.672 -7.383 5.184 1 95.75 269 GLN B CA 1
ATOM 4335 C C . GLN B 1 269 ? -20.812 -6.156 5.441 1 95.75 269 GLN B C 1
ATOM 4337 O O . GLN B 1 269 ? -20.422 -5.891 6.582 1 95.75 269 GLN B O 1
ATOM 4342 N N . THR B 1 270 ? -20.484 -5.441 4.414 1 94.25 270 THR B N 1
ATOM 4343 C CA . THR B 1 270 ? -19.641 -4.254 4.566 1 94.25 270 THR B CA 1
ATOM 4344 C C . THR B 1 270 ? -20.375 -3.166 5.34 1 94.25 270 THR B C 1
ATOM 4346 O O . THR B 1 270 ? -19.781 -2.453 6.145 1 94.25 270 THR B O 1
ATOM 4349 N N . ASP B 1 271 ? -21.656 -3.041 5.102 1 91.81 271 ASP B N 1
ATOM 4350 C CA . ASP B 1 271 ? -22.469 -2.082 5.855 1 91.81 271 ASP B CA 1
ATOM 4351 C C . ASP B 1 271 ? -22.516 -2.447 7.336 1 91.81 271 ASP B C 1
ATOM 4353 O O . ASP B 1 271 ? -22.375 -1.576 8.195 1 91.81 271 ASP B O 1
ATOM 4357 N N . ASP B 1 272 ? -22.719 -3.723 7.555 1 94.94 272 ASP B N 1
ATOM 4358 C CA . ASP B 1 272 ? -22.75 -4.188 8.938 1 94.94 272 ASP B CA 1
ATOM 4359 C C . ASP B 1 272 ? -21.422 -3.91 9.641 1 94.94 272 ASP B C 1
ATOM 4361 O O . ASP B 1 272 ? -21.406 -3.426 10.773 1 94.94 272 ASP B O 1
ATOM 4365 N N . SER B 1 273 ? -20.344 -4.215 9 1 94.25 273 SER B N 1
ATOM 4366 C CA . SER B 1 273 ? -19.031 -3.98 9.578 1 94.25 273 SER B CA 1
ATOM 4367 C C . SER B 1 273 ? -18.781 -2.492 9.797 1 94.25 273 SER B C 1
ATOM 4369 O O . SER B 1 273 ? -18.234 -2.094 10.828 1 94.25 273 SER B O 1
ATOM 4371 N N . LYS B 1 274 ? -19.156 -1.708 8.852 1 91.81 274 LYS B N 1
ATOM 4372 C CA . LYS B 1 274 ? -19 -0.261 8.961 1 91.81 274 LYS B CA 1
ATOM 4373 C C . LYS B 1 274 ? -19.797 0.288 10.141 1 91.81 274 LYS B C 1
ATOM 4375 O O . LYS B 1 274 ? -19.312 1.166 10.867 1 91.81 274 LYS B O 1
ATOM 4380 N N . ALA B 1 275 ? -20.969 -0.203 10.32 1 92.25 275 ALA B N 1
ATOM 4381 C CA . ALA B 1 275 ? -21.828 0.245 11.414 1 92.25 275 ALA B CA 1
ATOM 4382 C C . ALA B 1 275 ? -21.188 -0.051 12.773 1 92.25 275 ALA B C 1
ATOM 4384 O O . ALA B 1 275 ? -21.219 0.788 13.672 1 92.25 275 ALA B O 1
ATOM 4385 N N . ALA B 1 276 ? -20.625 -1.195 12.906 1 95 276 ALA B N 1
ATOM 4386 C CA . ALA B 1 276 ? -19.969 -1.575 14.148 1 95 276 ALA B CA 1
ATOM 4387 C C . ALA B 1 276 ? -18.781 -0.667 14.445 1 95 276 ALA B C 1
ATOM 4389 O O . ALA B 1 276 ? -18.609 -0.203 15.578 1 95 276 ALA B O 1
ATOM 4390 N N . VAL B 1 277 ? -17.953 -0.353 13.438 1 92.88 277 VAL B N 1
ATOM 4391 C CA . VAL B 1 277 ? -16.766 0.478 13.602 1 92.88 277 VAL B CA 1
ATOM 4392 C C . VAL B 1 277 ? -17.172 1.916 13.906 1 92.88 277 VAL B C 1
ATOM 4394 O O . VAL B 1 277 ? -16.562 2.58 14.742 1 92.88 277 VAL B O 1
ATOM 4397 N N . THR B 1 278 ? -18.234 2.332 13.242 1 90.06 278 THR B N 1
ATOM 4398 C CA . 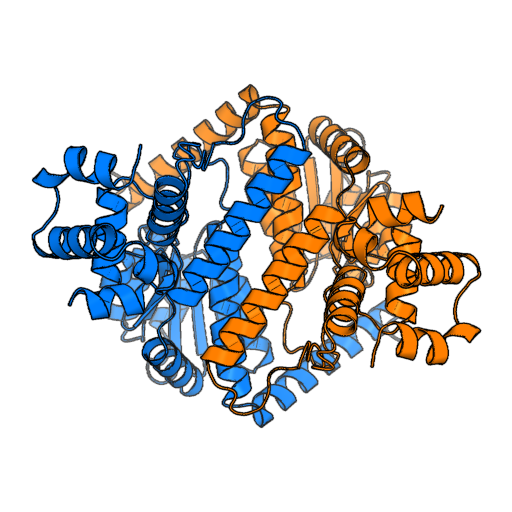THR B 1 278 ? -18.75 3.676 13.477 1 90.06 278 THR B CA 1
ATOM 4399 C C . THR B 1 278 ? -19.234 3.82 14.914 1 90.06 278 THR B C 1
ATOM 4401 O O . THR B 1 278 ? -18.953 4.824 15.578 1 90.06 278 THR B O 1
ATOM 4404 N N . ALA B 1 279 ? -19.953 2.814 15.359 1 91.88 279 ALA B N 1
ATOM 4405 C CA . ALA B 1 279 ? -20.438 2.828 16.734 1 91.88 279 ALA B CA 1
ATOM 4406 C C . ALA B 1 279 ? -19.281 2.906 17.734 1 91.88 279 ALA B C 1
ATOM 4408 O O . ALA B 1 279 ? -19.328 3.689 18.688 1 91.88 279 ALA B O 1
ATOM 4409 N N . TYR B 1 280 ? -18.297 2.146 17.484 1 92.25 280 TYR B N 1
ATOM 4410 C CA . TYR B 1 280 ? -17.109 2.133 18.312 1 92.25 280 TYR B CA 1
ATOM 4411 C C . TYR B 1 280 ? -16.453 3.508 18.359 1 92.25 280 TYR B C 1
ATOM 4413 O O . TYR B 1 280 ? -16.109 4.008 19.422 1 92.25 280 TYR B O 1
ATOM 4421 N N . LYS B 1 281 ? -16.297 4.172 17.266 1 90.94 281 LYS B N 1
ATOM 4422 C CA . LYS B 1 281 ? -15.648 5.477 17.188 1 90.94 281 LYS B CA 1
ATOM 4423 C C . LYS B 1 281 ? -16.469 6.555 17.875 1 90.94 281 LYS B C 1
ATOM 4425 O O . LYS B 1 281 ? -15.922 7.457 18.5 1 90.94 281 LYS B O 1
ATOM 4430 N N . GLU B 1 282 ? -17.734 6.402 17.781 1 88.56 282 GLU B N 1
ATOM 4431 C CA . GLU B 1 282 ? -18.609 7.352 18.453 1 88.56 282 GLU B CA 1
ATOM 4432 C C . GLU B 1 282 ? -18.516 7.219 19.969 1 88.56 282 GLU B C 1
ATOM 4434 O O . GLU B 1 282 ? -18.484 8.219 20.688 1 88.56 282 GLU B O 1
ATOM 4439 N N . PHE B 1 283 ? -18.406 5.992 20.359 1 88.25 283 PHE B N 1
ATOM 4440 C CA . PHE B 1 283 ? -18.25 5.746 21.797 1 88.25 283 PHE B CA 1
ATOM 4441 C C . PHE B 1 283 ? -16.953 6.348 22.312 1 88.25 283 PHE B C 1
ATOM 4443 O O . PHE B 1 283 ? -16.922 6.922 23.406 1 88.25 283 PHE B O 1
ATOM 4450 N N . MET B 1 284 ? -15.914 6.293 21.562 1 89.25 284 MET B N 1
ATOM 4451 C CA . MET B 1 284 ? -14.617 6.809 21.969 1 89.25 284 MET B CA 1
ATOM 4452 C C . MET B 1 284 ? -14.617 8.336 22 1 89.25 284 MET B C 1
ATOM 4454 O O . MET B 1 284 ? -13.992 8.945 22.875 1 89.25 284 MET B O 1
ATOM 4458 N N . ARG B 1 285 ? -15.344 8.914 21.141 1 84.12 285 ARG B N 1
ATOM 4459 C CA . ARG B 1 285 ? -15.383 10.367 21.062 1 84.12 285 ARG B CA 1
ATOM 4460 C C . ARG B 1 285 ? -16.188 10.969 22.203 1 84.12 285 ARG B C 1
ATOM 4462 O O . ARG B 1 285 ? -15.836 12.016 22.734 1 84.12 285 ARG B O 1
ATOM 4469 N N . HIS B 1 286 ? -17.141 10.258 22.469 1 84.12 286 HIS B N 1
ATOM 4470 C CA . HIS B 1 286 ? -18.094 10.859 23.391 1 84.12 286 HIS B CA 1
ATOM 4471 C C . HIS B 1 286 ? -18.016 10.188 24.766 1 84.12 286 HIS B C 1
ATOM 4473 O O . HIS B 1 286 ? -18.641 10.656 25.719 1 84.12 286 HIS B O 1
ATOM 4479 N N . GLY B 1 287 ? -17.188 9.25 24.828 1 76.56 287 GLY B N 1
ATOM 4480 C CA . GLY B 1 287 ? -17.141 8.484 26.062 1 76.56 287 GLY B CA 1
ATOM 4481 C C . GLY B 1 287 ? -18.203 7.422 26.156 1 76.56 287 GLY B C 1
ATOM 4482 O O . GLY B 1 287 ? -19.141 7.402 25.359 1 76.56 287 GLY B O 1
ATOM 4483 N N . PHE B 1 288 ? -17.891 6.266 27 1 63.59 288 PHE B N 1
ATOM 4484 C CA . PHE B 1 288 ? -18.828 5.176 27.219 1 63.59 288 PHE B CA 1
ATOM 4485 C C . PHE B 1 288 ? -20.031 5.652 28.031 1 63.59 288 PHE B C 1
ATOM 4487 O O . PHE B 1 288 ? -19.891 5.965 29.219 1 63.59 288 PHE B O 1
ATOM 4494 N N . LYS B 1 289 ? -20.703 6.613 27.547 1 49.16 289 LYS B N 1
ATOM 4495 C CA . LYS B 1 289 ? -21.828 7 28.422 1 49.16 289 LYS B CA 1
ATOM 4496 C C . LYS B 1 289 ? -22.797 5.844 28.594 1 49.16 289 LYS B C 1
ATOM 4498 O O . LYS B 1 289 ? -23 5.043 27.672 1 49.16 289 LYS B O 1
#

Organism: Lacticaseibacillus rhamnosus (strain LMS2-1) (NCBI:txid525361)

Solvent-accessible surface area (backbone atoms only — not comparable to full-atom values): 30033 Å² total; per-residue (Å²): 124,42,56,65,53,28,38,68,74,31,53,90,75,48,50,74,70,27,45,43,40,51,51,43,43,70,75,35,46,75,60,46,66,74,42,46,57,55,52,46,10,58,75,50,72,54,43,46,67,47,44,38,48,35,20,39,64,42,72,21,56,20,51,64,50,38,37,48,41,41,50,29,49,72,67,66,45,79,66,66,79,62,78,59,62,87,45,74,66,54,53,66,67,58,51,45,50,50,52,51,52,50,40,46,46,24,41,51,46,18,59,56,59,56,50,66,68,58,52,51,52,50,44,53,52,54,68,60,26,56,31,41,39,30,35,10,54,76,76,31,30,50,54,36,50,52,50,39,63,51,45,40,38,58,70,38,49,59,47,74,37,70,43,65,85,66,40,44,64,53,55,70,70,50,54,47,82,33,29,36,34,40,36,33,29,60,78,18,64,50,55,66,51,33,52,50,37,44,53,36,40,72,61,56,28,49,29,35,27,37,24,28,59,74,90,39,65,31,56,72,44,32,78,42,74,51,49,29,38,44,61,66,68,44,94,75,59,83,63,92,52,46,61,55,54,16,49,53,50,52,52,49,45,55,51,50,52,43,36,16,68,43,31,70,63,35,50,51,34,34,49,52,46,48,50,55,53,49,52,52,50,50,34,65,71,68,42,88,119,125,42,58,67,53,27,38,69,76,33,52,87,77,49,49,72,71,28,43,42,40,50,50,44,42,70,74,37,48,76,60,47,67,72,44,46,58,55,52,46,11,57,74,49,71,53,43,48,69,47,45,38,47,34,20,40,63,43,73,21,58,19,53,64,51,39,38,48,41,41,51,28,48,71,67,64,45,76,68,66,80,62,80,60,61,88,44,73,66,55,53,65,68,58,51,46,49,51,52,50,51,49,40,46,48,25,41,50,45,18,58,56,58,56,49,68,67,58,51,50,52,51,45,53,52,53,68,62,25,55,30,40,39,31,32,12,53,76,76,31,30,51,54,38,50,52,51,41,62,51,43,41,39,58,72,39,48,57,48,74,37,70,42,66,84,67,41,46,64,53,54,70,70,49,56,47,81,35,29,37,36,38,35,33,29,60,78,18,65,51,55,67,50,33,50,49,38,44,53,35,40,72,61,56,27,49,29,36,28,37,24,29,58,74,92,39,65,30,55,73,42,32,78,42,73,50,49,28,37,47,61,67,67,43,93,76,59,84,64,92,52,46,60,55,54,15,49,52,50,52,50,49,46,55,50,49,51,42,36,16,68,43,30,69,62,35,51,50,33,35,49,53,48,49,50,53,54,49,51,52,51,50,34,65,72,69,42,88,118